Protein AF-A0A1H6CX53-F1 (afdb_monomer)

Secondary structure (DSSP, 8-state):
---------------------------------PPPP----------------PPPPPPPEEEEEEEEETTEEEEE-SSSSPEEEEEEEEEEEESSSEE-GGG--TTSEEEEEEPTTSSSEEEEEESEEEEEEEEEEE-SSEEEEE--TTT-EEEEEE-HHHHHHHHHH----STTSEEEEEEE--TTS-EEEEESSPPPSS-TT---PPPTTPPPPSEEEEEEEE-S-SSPPPPPPPPPPPPPP-------------------------------------------SS----S----EEETTB--STTS---TTPPPPSS-PPPB-TTPEEEEEETTT--EEEEEEEEE-TTGGG------SSSPPPSSEEEEE-HHHHHHTT--TTT--EEEEEE-GGGGG--PPP-----

Mean predicted aligned error: 15.63 Å

Sequence (414 aa):
MSQHDGDRRRLRGRAVLGAPLAAETGPAASTRTGPPAREEARVRPGTATEHGGAVPGPHAVCGAIVDASPHLLILDTGDAEPVRLPLAPSTSIWYGGRSGLHVLVPGREAIVRPSADGPGADRVWVDIMRVTGTILSYDGRLVEVDGGPHRGRTHVSISTGALGRVLVRHPHLEPGYLMDVICVRSPDGPRAVRPGTSQPGHRANRLTPPAAGTPPSTTVRGTATWFGDLRSPAPHPGPHPGAPGRGTSGSGWQGSSSHDAAPPGRSASGSQRQDPAPHSARPSGPDGLMAGIGGALRGAAYPAVDPEGDAGGCVDAPQGCAPLPYLSYGSELIVRNECNGRAARVPVIECGCVAARYCDRCVECGTSPRGRIVELTPACFADLGGDLDAGCFNVTLDLAATAVVRSPAVEGPP

Nearest PDB structures (foldseek):
  5ihe-assembly2_B  TM=5.109E-01  e=2.618E-02  Pyrococcus abyssi GE5
  1wyd-assembly1_B  TM=5.472E-01  e=7.706E-01  Sulfurisphaera tokodaii str. 7
  1wyd-assembly1_A  TM=3.913E-01  e=5.813E-01  Sulfurisphaera tokodaii str. 7
  7sys-assembly1_j  TM=4.100E-01  e=1.354E+00  Homo sapiens
  8oz0-assembly1_D  TM=4.461E-01  e=2.379E+00  Homo sapiens

Radius of gyration: 30.86 Å; Cα contacts (8 Å, |Δi|>4): 817; chains: 1; bounding box: 108×105×67 Å

Organism: NCBI:txid1992

pLDDT: mean 74.21, std 27.42, range [26.75, 98.56]

Foldseek 3Di:
DDDDDDDDDDDDDDDDDDDDDDDDDDDDDDDDDDDDDDDPPPDDDDDDPDPDPPDQFDFKFKAFFADDDQFWTWGDLPPDDTDIATEDPQEFEDDLHTDDRVLSDGGWIKIFQADSVDRHTNYIYTQKAKDKAFFADDPPFWTWGQQDDQPGIFIEGEDPVQVVQLCVQCVDNDGQWIAIFIFGADPVGTYGSHGLFHTPPDGLPPDDEDDPDDPADLKWWFKEFAHGTRDAPDPDPADDDDDPDDDDDDDDDDDDDDDDDDDDDDDDDDDDDDDDDDDDDDDDDCPDPDPDDSTHDWAKAFQAADPDDRQAEDPPQDAARTRHDYGGFQFWKFKAFPQPGDTDTHTHHHHSSSQSSFQTFQCPRHTIHGGHGIHIHPRNCVSNVHDNNNGMTIIMIRRPRRPPPDDPPPPDDD

Structure (mmCIF, N/CA/C/O backbone):
data_AF-A0A1H6CX53-F1
#
_entry.id   AF-A0A1H6CX53-F1
#
loop_
_atom_site.group_PDB
_atom_site.id
_atom_site.type_symbol
_atom_site.label_atom_id
_atom_site.label_alt_id
_atom_site.label_comp_id
_atom_site.label_asym_id
_atom_site.label_entity_id
_atom_site.label_seq_id
_atom_site.pdbx_PDB_ins_code
_atom_site.Cartn_x
_atom_site.Cartn_y
_atom_site.Cartn_z
_atom_site.occupancy
_atom_site.B_iso_or_equiv
_atom_site.auth_seq_id
_atom_site.auth_comp_id
_atom_site.auth_asym_id
_atom_site.auth_atom_id
_atom_site.pdbx_PDB_model_num
ATOM 1 N N . MET A 1 1 ? -32.761 -52.492 34.702 1.00 34.22 1 MET A N 1
ATOM 2 C CA . MET A 1 1 ? -32.938 -53.782 33.999 1.00 34.22 1 MET A CA 1
ATOM 3 C C . MET A 1 1 ? -31.950 -53.784 32.839 1.00 34.22 1 MET A C 1
ATOM 5 O O . MET A 1 1 ? -32.199 -53.098 31.863 1.00 34.22 1 MET A O 1
ATOM 9 N N . SER A 1 2 ? -30.682 -54.093 33.129 1.00 36.88 2 SER A N 1
ATOM 10 C CA . SER A 1 2 ? -29.977 -55.376 32.861 1.00 36.88 2 SER A CA 1
ATOM 11 C C . SER A 1 2 ? -29.156 -55.243 31.567 1.00 36.88 2 SER A C 1
ATOM 13 O O . SER A 1 2 ? -29.739 -55.113 30.503 1.00 36.88 2 SER A O 1
ATOM 15 N N . GLN A 1 3 ? -27.860 -54.911 31.628 1.00 38.41 3 GLN A N 1
ATOM 16 C CA . GLN A 1 3 ? -26.677 -55.779 31.846 1.00 38.41 3 GLN A CA 1
ATOM 17 C C . GLN A 1 3 ? -26.432 -56.845 30.760 1.00 38.41 3 GLN A C 1
ATOM 19 O O . GLN A 1 3 ? -27.141 -57.841 30.713 1.00 38.41 3 GLN A O 1
ATOM 24 N N . HIS A 1 4 ? -25.380 -56.612 29.962 1.00 43.69 4 HIS A N 1
ATOM 25 C CA . HIS A 1 4 ? -24.299 -57.520 29.512 1.00 43.69 4 HIS A CA 1
ATOM 26 C C . HIS A 1 4 ? -23.322 -56.628 28.703 1.00 43.69 4 HIS A C 1
ATOM 28 O O . HIS A 1 4 ? -23.755 -55.973 27.762 1.00 43.69 4 HIS A O 1
ATOM 34 N N . ASP A 1 5 ? -22.091 -56.297 29.123 1.00 43.16 5 ASP A N 1
ATOM 35 C CA . ASP A 1 5 ? -20.903 -57.134 29.406 1.00 43.16 5 ASP A CA 1
ATOM 36 C C . ASP A 1 5 ? -20.604 -58.070 28.223 1.00 43.16 5 ASP A C 1
ATOM 38 O O . ASP A 1 5 ? -21.454 -58.871 27.866 1.00 43.16 5 ASP A O 1
ATOM 42 N N . GLY A 1 6 ? -19.486 -58.056 27.503 1.00 34.12 6 GLY A N 1
ATOM 43 C CA . GLY A 1 6 ? -18.214 -57.344 27.534 1.00 34.12 6 GLY A CA 1
ATOM 44 C C . GLY A 1 6 ? -17.266 -58.181 26.656 1.00 34.12 6 GLY A C 1
ATOM 45 O O . GLY A 1 6 ? -17.369 -59.400 26.691 1.00 34.12 6 GLY A O 1
ATOM 46 N N . ASP A 1 7 ? -16.358 -57.596 25.865 1.00 41.88 7 ASP A N 1
ATOM 47 C CA . ASP A 1 7 ? -15.066 -58.263 25.639 1.00 41.88 7 ASP A CA 1
ATOM 48 C C . ASP A 1 7 ? -13.965 -57.296 25.184 1.00 41.88 7 ASP A C 1
ATOM 50 O O . ASP A 1 7 ? -14.093 -56.521 24.235 1.00 41.88 7 ASP A O 1
ATOM 54 N N . ARG A 1 8 ? -12.854 -57.369 25.913 1.00 38.69 8 ARG A N 1
ATOM 55 C CA . ARG A 1 8 ? -11.591 -56.671 25.703 1.00 38.69 8 ARG A CA 1
ATOM 56 C C . ARG A 1 8 ? -10.615 -57.697 25.139 1.00 38.69 8 ARG A C 1
ATOM 58 O O . ARG A 1 8 ? -10.177 -58.571 25.881 1.00 38.69 8 ARG A O 1
ATOM 65 N N . ARG A 1 9 ? -10.111 -57.510 23.916 1.00 43.31 9 ARG A N 1
ATOM 66 C CA . ARG A 1 9 ? -8.846 -58.147 23.508 1.00 43.31 9 ARG A CA 1
ATOM 67 C C . ARG A 1 9 ? -7.756 -57.134 23.207 1.00 43.31 9 ARG A C 1
ATOM 69 O O . ARG A 1 9 ? -7.780 -56.390 22.236 1.00 43.31 9 ARG A O 1
ATOM 76 N N . ARG A 1 10 ? -6.777 -57.166 24.111 1.00 37.56 10 ARG A N 1
ATOM 77 C CA . ARG A 1 10 ? -5.422 -56.640 23.992 1.00 37.56 10 ARG A CA 1
ATOM 78 C C . ARG A 1 10 ? -4.681 -57.404 22.893 1.00 37.56 10 ARG A C 1
ATOM 80 O O . ARG A 1 10 ? -4.664 -58.630 22.925 1.00 37.56 10 ARG A O 1
ATOM 87 N N . LEU A 1 11 ? -3.946 -56.690 22.048 1.00 40.53 11 LEU A N 1
ATOM 88 C CA . LEU A 1 11 ? -2.735 -57.214 21.422 1.00 40.53 11 LEU A CA 1
ATOM 89 C C . LEU A 1 11 ? -1.581 -56.278 21.782 1.00 40.53 11 LEU A C 1
ATOM 91 O O . LEU A 1 11 ? -1.544 -55.110 21.407 1.00 40.53 11 LEU A O 1
ATOM 95 N N . ARG A 1 12 ? -0.678 -56.809 22.608 1.00 36.84 12 ARG A N 1
ATOM 96 C CA . ARG A 1 12 ? 0.639 -56.255 22.914 1.00 36.84 12 ARG A CA 1
ATOM 97 C C . ARG A 1 12 ? 1.652 -56.863 21.945 1.00 36.84 12 ARG A C 1
ATOM 99 O O . ARG A 1 12 ? 1.637 -58.072 21.750 1.00 36.84 12 ARG A O 1
ATOM 106 N N . GLY A 1 13 ? 2.615 -56.041 21.533 1.00 29.84 13 GLY A N 1
ATOM 107 C CA . GLY A 1 13 ? 4.018 -56.448 21.437 1.00 29.84 13 GLY A CA 1
ATOM 108 C C . GLY A 1 13 ? 4.592 -56.583 20.029 1.00 29.84 13 GLY A C 1
ATOM 109 O O . GLY A 1 13 ? 4.391 -57.598 19.379 1.00 29.84 13 GLY A O 1
ATOM 110 N N . ARG A 1 14 ? 5.463 -55.644 19.641 1.00 34.50 14 ARG A N 1
ATOM 111 C CA . ARG A 1 14 ? 6.921 -55.866 19.691 1.00 34.50 14 ARG A CA 1
ATOM 112 C C . ARG A 1 14 ? 7.683 -54.583 19.344 1.00 34.50 14 ARG A C 1
ATOM 114 O O . ARG A 1 14 ? 7.598 -54.079 18.233 1.00 34.50 14 ARG A O 1
ATOM 121 N N . ALA A 1 15 ? 8.437 -54.093 20.323 1.00 32.72 15 ALA A N 1
ATOM 122 C CA . ALA A 1 15 ? 9.583 -53.223 20.118 1.00 32.72 15 ALA A CA 1
ATOM 123 C C . ALA A 1 15 ? 10.795 -54.096 19.756 1.00 32.72 15 ALA A C 1
ATOM 125 O O . ALA A 1 15 ? 10.947 -55.188 20.309 1.00 32.72 15 ALA A O 1
ATOM 126 N N . VAL A 1 16 ? 11.654 -53.605 18.865 1.00 38.38 16 VAL A N 1
ATOM 127 C CA . VAL A 1 16 ? 12.994 -54.151 18.627 1.00 38.38 16 VAL A CA 1
ATOM 128 C C . VAL A 1 16 ? 13.993 -53.039 18.936 1.00 38.38 16 VAL A C 1
ATOM 130 O O . VAL A 1 16 ? 14.051 -52.031 18.239 1.00 38.38 16 VAL A O 1
ATOM 133 N N . LEU A 1 17 ? 14.731 -53.234 20.027 1.00 35.91 17 LEU A N 1
ATOM 134 C CA . LEU A 1 17 ? 15.977 -52.560 20.379 1.00 35.91 17 LEU A CA 1
ATOM 135 C C . LEU A 1 17 ? 17.100 -53.591 20.213 1.00 35.91 17 LEU A C 1
ATOM 137 O O . LEU A 1 17 ? 16.944 -54.735 20.640 1.00 35.91 17 LEU A O 1
ATOM 141 N N . GLY A 1 18 ? 18.221 -53.173 19.631 1.00 29.20 18 GLY A N 1
ATOM 142 C CA . GLY A 1 18 ? 19.444 -53.964 19.491 1.00 29.20 18 GLY A CA 1
ATOM 143 C C . GLY A 1 18 ? 20.560 -53.105 18.896 1.00 29.20 18 GLY A C 1
ATOM 144 O O . GLY A 1 18 ? 20.506 -52.769 17.721 1.00 29.20 18 GLY A O 1
ATOM 145 N N . ALA A 1 19 ? 21.495 -52.698 19.754 1.00 33.91 19 ALA A N 1
ATOM 146 C CA . ALA A 1 19 ? 22.579 -51.729 19.554 1.00 33.91 19 ALA A CA 1
ATOM 147 C C . ALA A 1 19 ? 23.920 -52.419 19.132 1.00 33.91 19 ALA A C 1
ATOM 149 O O . ALA A 1 19 ? 23.847 -53.458 18.484 1.00 33.91 19 ALA A O 1
ATOM 150 N N . PRO A 1 20 ? 25.126 -51.959 19.546 1.00 54.44 20 PRO A N 1
ATOM 151 C CA . PRO A 1 20 ? 26.046 -50.999 18.898 1.00 54.44 20 PRO A CA 1
ATOM 152 C C . PRO A 1 20 ? 27.476 -51.588 18.658 1.00 54.44 20 PRO A C 1
ATOM 154 O O . PRO A 1 20 ? 27.631 -52.799 18.758 1.00 54.44 20 PRO A O 1
ATOM 157 N N . LEU A 1 21 ? 28.490 -50.711 18.445 1.00 32.12 21 LEU A N 1
ATOM 158 C CA . LEU A 1 21 ? 29.985 -50.864 18.408 1.00 32.12 21 LEU A CA 1
ATOM 159 C C . LEU A 1 21 ? 30.588 -50.607 17.008 1.00 32.12 21 LEU A C 1
ATOM 161 O O . LEU A 1 21 ? 30.010 -51.046 16.027 1.00 32.12 21 LEU A O 1
ATOM 165 N N . ALA A 1 22 ? 31.723 -49.928 16.787 1.00 32.12 22 ALA A N 1
ATOM 166 C CA . ALA A 1 22 ? 32.790 -49.303 17.592 1.00 32.12 22 ALA A CA 1
ATOM 167 C C . ALA A 1 22 ? 33.479 -48.243 16.677 1.00 32.12 22 ALA A C 1
ATOM 169 O O . ALA A 1 22 ? 33.500 -48.422 15.466 1.00 32.12 22 ALA A O 1
ATOM 170 N N . ALA A 1 23 ? 33.798 -47.026 17.126 1.00 30.92 23 ALA A N 1
ATOM 171 C CA . ALA A 1 23 ? 35.074 -46.575 17.708 1.00 30.92 23 ALA A CA 1
ATOM 172 C C . ALA A 1 23 ? 36.340 -46.864 16.867 1.00 30.92 23 ALA A C 1
ATOM 174 O O . ALA A 1 23 ? 36.878 -47.961 16.932 1.00 30.92 23 ALA A O 1
ATOM 175 N N . GLU A 1 24 ? 36.876 -45.824 16.216 1.00 33.44 24 GLU A N 1
ATOM 176 C CA . GLU A 1 24 ? 38.318 -45.660 15.989 1.00 33.44 24 GLU A CA 1
ATOM 177 C C . GLU A 1 24 ? 38.744 -44.223 16.336 1.00 33.44 24 GLU A C 1
ATOM 179 O O . GLU A 1 24 ? 38.045 -43.241 16.079 1.00 33.44 24 GLU A O 1
ATOM 184 N N . THR A 1 25 ? 39.873 -44.154 17.032 1.00 33.62 25 THR A N 1
ATOM 185 C CA . THR A 1 25 ? 40.529 -43.012 17.678 1.00 33.62 25 THR A CA 1
ATOM 186 C C . THR A 1 25 ? 41.459 -42.240 16.726 1.00 33.62 25 THR A C 1
ATOM 188 O O . THR A 1 25 ? 41.914 -42.799 15.737 1.00 33.62 25 THR A O 1
ATOM 191 N N . GLY A 1 26 ? 41.735 -40.960 17.047 1.00 27.89 26 GLY A N 1
ATOM 192 C CA . GLY A 1 26 ? 42.485 -39.974 16.231 1.00 27.89 26 GLY A CA 1
ATOM 193 C C . GLY A 1 26 ? 44.014 -40.188 16.155 1.00 27.89 26 GLY A C 1
ATOM 194 O O . GLY A 1 26 ? 44.421 -41.343 16.237 1.00 27.89 26 GLY A O 1
ATOM 195 N N . PRO A 1 27 ? 44.894 -39.151 16.038 1.00 48.59 27 PRO A N 1
ATOM 196 C CA . PRO A 1 27 ? 44.745 -37.760 16.519 1.00 48.59 27 PRO A CA 1
ATOM 197 C C . PRO A 1 27 ? 45.309 -36.641 15.590 1.00 48.59 27 PRO A C 1
ATOM 199 O O . PRO A 1 27 ? 46.022 -36.909 14.631 1.00 48.59 27 PRO A O 1
ATOM 202 N N . ALA A 1 28 ? 45.044 -35.367 15.923 1.00 32.25 28 ALA A N 1
ATOM 203 C CA . ALA A 1 28 ? 46.053 -34.324 16.217 1.00 32.25 28 ALA A CA 1
ATOM 204 C C . ALA A 1 28 ? 45.468 -32.901 16.113 1.00 32.25 28 ALA A C 1
ATOM 206 O O . ALA A 1 28 ? 44.634 -32.587 15.270 1.00 32.25 28 ALA A O 1
ATOM 207 N N . ALA A 1 29 ? 45.919 -32.057 17.036 1.00 31.77 29 ALA A N 1
ATOM 208 C CA . ALA A 1 29 ? 45.438 -30.721 17.333 1.00 31.77 29 ALA A CA 1
ATOM 209 C C . ALA A 1 29 ? 45.766 -29.680 16.251 1.00 31.77 29 ALA A C 1
ATOM 211 O O . ALA A 1 29 ? 46.854 -29.688 15.682 1.00 31.77 29 ALA A O 1
ATOM 212 N N . SER A 1 30 ? 44.882 -28.693 16.080 1.00 35.91 30 SER A N 1
ATOM 213 C CA . SER A 1 30 ? 45.312 -27.350 15.698 1.00 35.91 30 SER A CA 1
ATOM 214 C C . SER A 1 30 ? 44.403 -26.283 16.303 1.00 35.91 30 SER A C 1
ATOM 216 O O . SER A 1 30 ? 43.225 -26.486 16.588 1.00 35.91 30 SER A O 1
ATOM 218 N N . THR A 1 31 ? 45.053 -25.179 16.608 1.00 33.50 31 THR A N 1
ATOM 219 C CA . THR A 1 31 ? 44.775 -24.146 17.597 1.00 33.50 31 THR A CA 1
ATOM 220 C C . THR A 1 31 ? 43.509 -23.328 17.359 1.00 33.50 31 THR A C 1
ATOM 222 O O . THR A 1 31 ? 43.257 -22.840 16.261 1.00 33.50 31 THR A O 1
ATOM 225 N N . ARG A 1 32 ? 42.777 -23.080 18.453 1.00 34.38 32 ARG A N 1
ATOM 226 C CA . ARG A 1 32 ? 41.774 -22.015 18.564 1.00 34.38 32 ARG A CA 1
ATOM 227 C C . ARG A 1 32 ? 42.472 -20.659 18.496 1.00 34.38 32 ARG A C 1
ATOM 229 O O . ARG A 1 32 ? 43.289 -20.351 19.359 1.00 34.38 32 ARG A O 1
ATOM 236 N N . THR A 1 33 ? 42.086 -19.835 17.536 1.00 35.06 33 THR A N 1
ATOM 237 C CA . THR A 1 33 ? 42.302 -18.387 17.561 1.00 35.06 33 THR A CA 1
ATOM 238 C C . THR A 1 33 ? 40.928 -17.741 17.686 1.00 35.06 33 THR A C 1
ATOM 240 O O . THR A 1 33 ? 40.088 -17.859 16.798 1.00 35.06 33 THR A O 1
ATOM 243 N N . GLY A 1 34 ? 40.660 -17.148 18.850 1.00 32.38 34 GLY A N 1
ATOM 244 C CA . GLY A 1 34 ? 39.456 -16.352 19.073 1.00 32.38 34 GLY A CA 1
ATOM 245 C C . GLY A 1 34 ? 39.533 -15.027 18.304 1.00 32.38 34 GLY A C 1
ATOM 246 O O . GLY A 1 34 ? 40.636 -14.520 18.086 1.00 32.38 34 GLY A O 1
ATOM 247 N N . PRO A 1 35 ? 38.394 -14.453 17.885 1.00 41.31 35 PRO A N 1
ATOM 248 C CA . PRO A 1 35 ? 38.374 -13.113 17.315 1.00 41.31 35 PRO A CA 1
ATOM 249 C C . PRO A 1 35 ? 38.720 -12.073 18.400 1.00 41.31 35 PRO A C 1
ATOM 251 O O . PRO A 1 35 ? 38.284 -12.227 19.545 1.00 41.31 35 PRO A O 1
ATOM 254 N N . PRO A 1 36 ? 39.492 -11.018 18.079 1.00 36.81 36 PRO A N 1
ATOM 255 C CA . PRO A 1 36 ? 39.848 -9.998 19.054 1.00 36.81 36 PRO A CA 1
ATOM 256 C C . PRO A 1 36 ? 38.619 -9.177 19.459 1.00 36.81 36 PRO A C 1
ATOM 258 O O . PRO A 1 36 ? 37.785 -8.805 18.629 1.00 36.81 36 PRO A O 1
ATOM 261 N N . ALA A 1 37 ? 38.540 -8.898 20.761 1.00 32.56 37 ALA A N 1
ATOM 262 C CA . ALA A 1 37 ? 37.587 -7.988 21.370 1.00 32.56 37 ALA A CA 1
ATOM 263 C C . ALA A 1 37 ? 37.644 -6.624 20.667 1.00 32.56 37 ALA A C 1
ATOM 265 O O . ALA A 1 37 ? 38.701 -5.998 20.591 1.00 32.56 37 ALA A O 1
ATOM 266 N N . ARG A 1 38 ? 36.503 -6.173 20.136 1.00 35.66 38 ARG A N 1
ATOM 267 C CA . ARG A 1 38 ? 36.347 -4.794 19.677 1.00 35.66 38 ARG A CA 1
ATOM 268 C C . ARG A 1 38 ? 36.267 -3.897 20.902 1.00 35.66 38 ARG A C 1
ATOM 270 O O . ARG A 1 38 ? 35.339 -3.996 21.696 1.00 35.66 38 ARG A O 1
ATOM 277 N N . GLU A 1 39 ? 37.281 -3.060 21.015 1.00 30.20 39 GLU A N 1
ATOM 278 C CA . GLU A 1 39 ? 37.419 -1.962 21.953 1.00 30.20 39 GLU A CA 1
ATOM 279 C C . GLU A 1 39 ? 36.187 -1.045 21.889 1.00 30.20 39 GLU A C 1
ATOM 281 O O . GLU A 1 39 ? 35.862 -0.466 20.849 1.00 30.20 39 GLU A O 1
ATOM 286 N N . GLU A 1 40 ? 35.465 -0.970 23.008 1.00 30.44 40 GLU A N 1
ATOM 287 C CA . GLU A 1 40 ? 34.345 -0.062 23.229 1.00 30.44 40 GLU A CA 1
ATOM 288 C C . GLU A 1 40 ? 34.859 1.383 23.243 1.00 30.44 40 GLU A C 1
ATOM 290 O O . GLU A 1 40 ? 35.242 1.939 24.275 1.00 30.44 40 GLU A O 1
ATOM 295 N N . ALA A 1 41 ? 34.851 2.018 22.072 1.00 32.62 41 ALA A N 1
ATOM 296 C CA . ALA A 1 41 ? 35.002 3.457 21.962 1.00 32.62 41 ALA A CA 1
ATOM 297 C C . ALA A 1 41 ? 33.778 4.136 22.596 1.00 32.62 41 ALA A C 1
ATOM 299 O O . ALA A 1 41 ? 32.686 4.203 22.031 1.00 32.62 41 ALA A O 1
ATOM 300 N N . ARG A 1 42 ? 33.987 4.632 23.814 1.00 30.66 42 ARG A N 1
ATOM 301 C CA . ARG A 1 42 ? 33.073 5.450 24.609 1.00 30.66 42 ARG A CA 1
ATOM 302 C C . ARG A 1 42 ? 32.729 6.745 23.858 1.00 30.66 42 ARG A C 1
ATOM 304 O O . ARG A 1 42 ? 33.414 7.756 24.002 1.00 30.66 42 ARG A O 1
A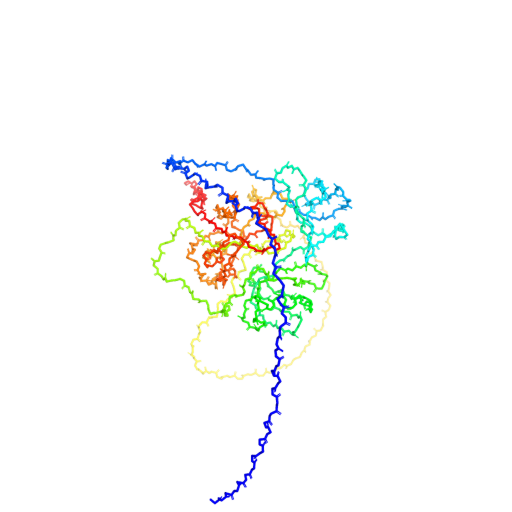TOM 311 N N . VAL A 1 43 ? 31.662 6.725 23.060 1.00 32.03 43 VAL A N 1
ATOM 312 C CA . VAL A 1 43 ? 31.093 7.928 22.435 1.00 32.03 43 VAL A CA 1
ATOM 313 C C . VAL A 1 43 ? 30.445 8.779 23.528 1.00 32.03 43 VAL A C 1
ATOM 315 O O . VAL A 1 43 ? 29.497 8.363 24.193 1.00 32.03 43 VAL A O 1
ATOM 318 N N . ARG A 1 44 ? 30.995 9.976 23.748 1.00 32.34 44 ARG A N 1
ATOM 319 C CA . ARG A 1 44 ? 30.380 11.015 24.584 1.00 32.34 44 ARG A CA 1
ATOM 320 C C . ARG A 1 44 ? 29.110 11.530 23.888 1.00 32.34 44 ARG A C 1
ATOM 322 O O . ARG A 1 44 ? 29.163 11.745 22.678 1.00 32.34 44 ARG A O 1
ATOM 329 N N . PRO A 1 45 ? 28.000 11.782 24.605 1.00 30.89 45 PRO A N 1
ATOM 330 C CA . PRO A 1 45 ? 26.819 12.387 24.006 1.00 30.89 45 PRO A CA 1
ATOM 331 C C . PRO A 1 45 ? 27.107 13.867 23.724 1.00 30.89 45 PRO A C 1
ATOM 333 O O . PRO A 1 45 ? 27.154 14.690 24.636 1.00 30.89 45 PRO A O 1
ATOM 336 N N . GLY A 1 46 ? 27.351 14.187 22.455 1.00 26.75 46 GLY A N 1
ATOM 337 C CA . GLY A 1 46 ? 27.293 15.551 21.949 1.00 26.75 46 GLY A CA 1
ATOM 338 C C . GLY A 1 46 ? 25.836 15.933 21.712 1.00 26.75 46 GLY A C 1
ATOM 339 O O . GLY A 1 46 ? 25.105 15.227 21.023 1.00 26.75 46 GLY A O 1
ATOM 340 N N . THR A 1 47 ? 25.413 17.036 22.314 1.00 34.78 47 THR A N 1
ATOM 341 C CA . THR A 1 47 ? 24.151 17.723 22.046 1.00 34.78 47 THR A CA 1
ATOM 342 C C . THR A 1 47 ? 24.109 18.164 20.582 1.00 34.78 47 THR A C 1
ATOM 344 O O . THR A 1 47 ? 24.793 19.118 20.218 1.00 34.78 47 THR A O 1
ATOM 347 N N . ALA A 1 48 ? 23.323 17.480 19.751 1.00 29.02 48 ALA A N 1
ATOM 348 C CA . ALA A 1 48 ? 23.060 17.880 18.372 1.00 29.02 48 ALA A CA 1
ATOM 349 C C . ALA A 1 48 ? 21.570 18.189 18.213 1.00 29.02 48 ALA A C 1
ATOM 351 O O . ALA A 1 48 ? 20.749 17.318 17.926 1.00 29.02 48 ALA A O 1
ATOM 352 N N . THR A 1 49 ? 21.231 19.457 18.424 1.00 36.22 49 THR A N 1
ATOM 353 C CA . THR A 1 49 ? 20.027 20.065 17.866 1.00 36.22 49 THR A CA 1
ATOM 354 C C . THR A 1 49 ? 20.365 20.435 16.425 1.00 36.22 49 THR A C 1
ATOM 356 O O . THR A 1 49 ? 20.711 21.573 16.138 1.00 36.22 49 THR A O 1
ATOM 359 N N . GLU A 1 50 ? 20.342 19.461 15.519 1.00 28.69 50 GLU A N 1
ATOM 360 C CA . GLU A 1 50 ? 20.486 19.719 14.086 1.00 28.69 50 GLU A CA 1
ATOM 361 C C . GLU A 1 50 ? 19.288 19.116 13.356 1.00 28.69 50 GLU A C 1
ATOM 363 O O . GLU A 1 50 ? 19.151 17.901 13.204 1.00 28.69 50 GLU A O 1
ATOM 368 N N . HIS A 1 51 ? 18.390 19.999 12.917 1.00 35.62 51 HIS A N 1
ATOM 369 C CA . HIS A 1 51 ? 17.398 19.715 11.890 1.00 35.62 51 HIS A CA 1
ATOM 370 C C . HIS A 1 51 ? 18.132 19.436 10.571 1.00 35.62 51 HIS A C 1
ATOM 372 O O . HIS A 1 51 ? 18.273 20.309 9.718 1.00 35.62 51 HIS A O 1
ATOM 378 N N . GLY A 1 52 ? 18.652 18.217 10.432 1.00 28.08 52 GLY A N 1
ATOM 379 C CA . GLY A 1 52 ? 19.261 17.735 9.202 1.00 28.08 52 GLY A CA 1
ATOM 380 C C . GLY A 1 52 ? 18.213 17.677 8.097 1.00 28.08 52 GLY A C 1
ATOM 381 O O . GLY A 1 52 ? 17.349 16.799 8.098 1.00 28.08 52 GLY A O 1
ATOM 382 N N . GLY A 1 53 ? 18.286 18.619 7.158 1.00 33.38 53 GLY A N 1
ATOM 383 C CA . GLY A 1 53 ? 17.566 18.541 5.895 1.00 33.38 53 GLY A CA 1
ATOM 384 C C . GLY A 1 53 ? 18.022 17.292 5.148 1.00 33.38 53 GLY A C 1
ATOM 385 O O . GLY A 1 53 ? 19.128 17.252 4.613 1.00 33.38 53 GLY A O 1
ATOM 386 N N . ALA A 1 54 ? 17.195 16.249 5.159 1.00 39.28 54 ALA A N 1
ATOM 387 C CA . ALA A 1 54 ? 17.433 15.059 4.363 1.00 39.28 54 ALA A CA 1
ATOM 388 C C . ALA A 1 54 ? 17.444 15.465 2.885 1.00 39.28 54 ALA A C 1
ATOM 390 O O . ALA A 1 54 ? 16.441 15.957 2.370 1.00 39.28 54 ALA A O 1
ATOM 391 N N . VAL A 1 55 ? 18.577 15.271 2.207 1.00 40.16 55 VAL A N 1
ATOM 392 C CA . VAL A 1 55 ? 18.629 15.346 0.744 1.00 40.16 55 VAL A CA 1
ATOM 393 C C . VAL A 1 55 ? 17.671 14.269 0.222 1.00 40.16 55 VAL A C 1
ATOM 395 O O . VAL A 1 55 ? 17.864 13.097 0.568 1.00 40.16 55 VAL A O 1
ATOM 398 N N . PRO A 1 56 ? 16.621 14.616 -0.546 1.00 52.66 56 PRO A N 1
ATOM 399 C CA . PRO A 1 56 ? 15.716 13.613 -1.081 1.00 52.66 56 PRO A CA 1
ATOM 400 C C . PRO A 1 56 ? 16.516 12.659 -1.967 1.00 52.66 56 PRO A C 1
ATOM 402 O O . PRO A 1 56 ? 17.198 13.085 -2.898 1.00 52.66 56 PRO A O 1
ATOM 405 N N . GLY A 1 57 ? 16.464 11.362 -1.660 1.00 58.94 57 GLY A N 1
ATOM 406 C CA . GLY A 1 57 ? 16.936 10.345 -2.595 1.00 58.94 57 GLY A CA 1
ATOM 407 C C . GLY A 1 57 ? 16.117 10.392 -3.893 1.00 58.94 57 GLY A C 1
ATOM 408 O O . GLY A 1 57 ? 15.044 10.999 -3.915 1.00 58.94 57 GLY A O 1
ATOM 409 N N . PRO A 1 58 ? 16.583 9.745 -4.973 1.00 74.00 58 PRO A N 1
ATOM 410 C CA . PRO A 1 58 ? 15.850 9.743 -6.230 1.00 74.00 58 PRO A CA 1
ATOM 411 C C . PRO A 1 58 ? 14.447 9.154 -6.033 1.00 74.00 58 PRO A C 1
ATOM 413 O O . PRO A 1 58 ? 14.275 8.102 -5.409 1.00 74.00 58 PRO A O 1
ATOM 416 N N . HIS A 1 59 ? 13.451 9.869 -6.551 1.00 87.50 59 HIS A N 1
ATOM 417 C CA . HIS A 1 59 ? 12.043 9.508 -6.438 1.00 87.50 59 HIS A CA 1
ATOM 418 C C . HIS A 1 59 ? 11.711 8.279 -7.290 1.00 87.50 59 HIS A C 1
ATOM 420 O O . HIS A 1 59 ? 12.215 8.113 -8.401 1.00 87.50 59 HIS A O 1
ATOM 426 N N . ALA A 1 60 ? 10.822 7.430 -6.782 1.00 93.00 60 ALA A N 1
ATOM 427 C CA . ALA A 1 60 ? 10.249 6.322 -7.521 1.00 93.00 60 ALA A CA 1
ATOM 428 C C . ALA A 1 60 ? 9.445 6.831 -8.723 1.00 93.00 60 ALA A C 1
ATOM 430 O O . ALA A 1 60 ? 8.696 7.802 -8.614 1.00 93.00 60 ALA A O 1
ATOM 431 N N . VAL A 1 61 ? 9.570 6.150 -9.855 1.00 92.75 61 VAL A N 1
ATOM 432 C CA . VAL A 1 61 ? 8.889 6.484 -11.110 1.00 92.75 61 VAL A CA 1
ATOM 433 C C . VAL A 1 61 ? 7.775 5.473 -11.332 1.00 92.75 61 VAL A C 1
ATOM 435 O O . VAL A 1 61 ? 8.031 4.275 -11.273 1.00 92.75 61 VAL A O 1
ATOM 438 N N . CYS A 1 62 ? 6.551 5.939 -11.568 1.00 92.56 62 CYS A N 1
ATOM 439 C CA . CYS A 1 62 ? 5.392 5.089 -11.854 1.00 92.56 62 CYS A CA 1
ATOM 440 C C . CYS A 1 62 ? 4.851 5.421 -13.239 1.00 92.56 62 CYS A C 1
ATOM 442 O O . CYS A 1 62 ? 4.782 6.601 -13.581 1.00 92.56 62 CYS A O 1
ATOM 444 N N . GLY A 1 63 ? 4.443 4.409 -13.995 1.00 93.06 63 GLY A N 1
ATOM 445 C CA . GLY A 1 63 ? 3.812 4.613 -15.290 1.00 93.06 63 GLY A CA 1
ATOM 446 C C . GLY A 1 63 ? 3.621 3.329 -16.084 1.00 93.06 63 GLY A C 1
ATOM 447 O O . GLY A 1 63 ? 4.037 2.241 -15.662 1.00 93.06 63 GLY A O 1
ATOM 448 N N . ALA A 1 64 ? 3.041 3.483 -17.269 1.00 95.38 64 ALA A N 1
ATOM 449 C CA . ALA A 1 64 ? 2.852 2.396 -18.210 1.00 95.38 64 ALA A CA 1
ATOM 450 C C . ALA A 1 64 ? 4.175 2.070 -18.911 1.00 95.38 64 ALA A C 1
ATOM 452 O O . ALA A 1 64 ? 4.903 2.954 -19.356 1.00 95.38 64 ALA A O 1
ATOM 453 N N . ILE A 1 65 ? 4.494 0.788 -19.048 1.00 97.19 65 ILE A N 1
ATOM 454 C CA . ILE A 1 65 ? 5.652 0.335 -19.813 1.00 97.19 65 ILE A CA 1
ATOM 455 C C . ILE A 1 65 ? 5.403 0.662 -21.286 1.00 97.19 65 ILE A C 1
ATOM 457 O O . ILE A 1 65 ? 4.418 0.212 -21.867 1.00 97.19 65 ILE A O 1
ATOM 461 N N . VAL A 1 66 ? 6.306 1.419 -21.900 1.00 97.62 66 VAL A N 1
ATOM 462 C CA . VAL A 1 66 ? 6.285 1.711 -23.341 1.00 97.62 66 VAL A CA 1
ATOM 463 C C . VAL A 1 66 ? 7.150 0.707 -24.087 1.00 97.62 66 VAL A C 1
ATOM 465 O O . VAL A 1 66 ? 6.742 0.171 -25.112 1.00 97.62 66 VAL A O 1
ATOM 468 N N . ASP A 1 67 ? 8.340 0.441 -23.552 1.00 97.50 67 ASP A N 1
ATOM 469 C CA . ASP A 1 67 ? 9.312 -0.483 -24.125 1.00 97.50 67 ASP A CA 1
ATOM 470 C C . ASP A 1 67 ? 10.243 -1.026 -23.033 1.00 97.50 67 ASP A C 1
ATOM 472 O O . ASP A 1 67 ? 10.473 -0.377 -22.006 1.00 97.50 67 ASP A O 1
ATOM 476 N N . ALA A 1 68 ? 10.787 -2.220 -23.255 1.00 97.75 68 ALA A N 1
ATOM 477 C CA . ALA A 1 68 ? 11.741 -2.848 -22.358 1.00 97.75 68 ALA A CA 1
ATOM 478 C C . ALA A 1 68 ? 12.750 -3.709 -23.126 1.00 97.75 68 ALA A C 1
ATOM 480 O O . ALA A 1 68 ? 12.406 -4.611 -23.887 1.00 97.75 68 ALA A O 1
ATO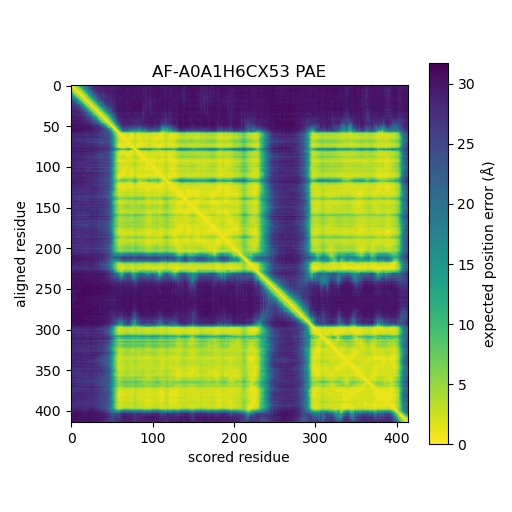M 481 N N . SER A 1 69 ? 14.026 -3.478 -22.840 1.00 95.75 69 SER A N 1
ATOM 482 C CA . SER A 1 69 ? 15.161 -4.271 -23.307 1.00 95.75 69 SER A CA 1
ATOM 483 C C . SER A 1 69 ? 16.006 -4.716 -22.107 1.00 95.75 69 SER A C 1
ATOM 485 O O . SER A 1 69 ? 15.795 -4.226 -20.998 1.00 95.75 69 SER A O 1
ATOM 487 N N . PRO A 1 70 ? 17.008 -5.595 -22.281 1.00 95.31 70 PRO A N 1
ATOM 488 C CA . PRO A 1 70 ? 17.866 -6.017 -21.173 1.00 95.31 70 PRO A CA 1
ATOM 489 C C . PRO A 1 70 ? 18.605 -4.901 -20.424 1.00 95.31 70 PRO A C 1
ATOM 491 O O . PRO A 1 70 ? 19.060 -5.134 -19.307 1.00 95.31 70 PRO A O 1
ATOM 494 N N . HIS A 1 71 ? 18.732 -3.711 -21.018 1.00 96.12 71 HIS A N 1
ATOM 495 C CA . HIS A 1 71 ? 19.504 -2.597 -20.459 1.00 96.12 71 HIS A CA 1
ATOM 496 C C . HIS A 1 71 ? 18.690 -1.318 -20.261 1.00 96.12 71 HIS A C 1
ATOM 498 O O . HIS A 1 71 ? 19.211 -0.349 -19.714 1.00 96.12 71 HIS A O 1
ATOM 504 N N . LEU A 1 72 ? 17.431 -1.290 -20.697 1.00 97.19 72 LEU A N 1
ATOM 505 C CA . LEU A 1 72 ? 16.620 -0.080 -20.696 1.00 97.19 72 LEU A CA 1
ATOM 506 C C . LEU A 1 72 ? 15.151 -0.418 -20.479 1.00 97.19 72 LEU A C 1
ATOM 508 O O . LEU A 1 72 ? 14.608 -1.269 -21.178 1.00 97.19 72 LEU A O 1
ATOM 512 N N . LEU A 1 73 ? 14.515 0.298 -19.560 1.00 97.94 73 LEU A N 1
ATOM 513 C CA . LEU A 1 73 ? 13.070 0.338 -19.377 1.00 97.94 73 LEU A CA 1
ATOM 514 C C . LEU A 1 73 ? 12.572 1.748 -19.696 1.00 97.94 73 LEU A C 1
ATOM 516 O O . LEU A 1 73 ? 13.159 2.726 -19.231 1.00 97.94 73 LEU A O 1
ATOM 520 N N . ILE A 1 74 ? 11.502 1.849 -20.478 1.00 97.25 74 ILE A N 1
ATOM 521 C CA . ILE A 1 74 ? 10.862 3.118 -20.823 1.00 97.25 74 ILE A CA 1
ATOM 522 C C . ILE A 1 74 ? 9.457 3.131 -20.229 1.00 97.25 74 ILE A C 1
ATOM 524 O O . ILE A 1 74 ? 8.664 2.233 -20.519 1.00 97.25 74 ILE A O 1
ATOM 528 N N . LEU A 1 75 ? 9.160 4.140 -19.410 1.00 95.38 75 LEU A N 1
ATOM 529 C CA . LEU A 1 75 ? 7.851 4.337 -18.789 1.00 95.38 75 LEU A CA 1
ATOM 530 C C . LEU A 1 75 ? 7.202 5.627 -19.284 1.00 95.38 75 LEU A C 1
ATOM 532 O O . LEU A 1 75 ? 7.827 6.683 -19.248 1.00 95.38 75 LEU A O 1
ATOM 536 N N . ASP A 1 76 ? 5.942 5.545 -19.684 1.00 93.50 76 ASP A N 1
ATOM 537 C CA . ASP A 1 76 ? 5.074 6.699 -19.881 1.00 93.50 76 ASP A CA 1
ATOM 538 C C . ASP A 1 76 ? 4.394 7.038 -18.553 1.00 93.50 76 ASP A C 1
ATOM 540 O O . ASP A 1 76 ? 3.674 6.214 -17.986 1.00 93.50 76 ASP A O 1
ATOM 544 N N . THR A 1 77 ? 4.655 8.238 -18.035 1.00 89.19 77 THR A N 1
ATOM 545 C CA . THR A 1 77 ? 4.079 8.703 -16.767 1.00 89.19 77 THR A CA 1
ATOM 546 C C . THR A 1 77 ? 2.768 9.473 -16.959 1.00 89.19 77 THR A C 1
ATOM 548 O O . THR A 1 77 ? 2.101 9.758 -15.970 1.00 89.19 77 THR A O 1
ATOM 551 N N . GLY A 1 78 ? 2.370 9.773 -18.203 1.00 82.31 78 GLY A N 1
ATOM 552 C CA . GLY A 1 78 ? 1.095 10.406 -18.566 1.00 82.31 78 GLY A CA 1
ATOM 553 C C . GLY A 1 78 ? 1.177 11.888 -18.949 1.00 82.31 78 GLY A C 1
ATOM 554 O O . GLY A 1 78 ? 0.417 12.319 -19.811 1.00 82.31 78 GLY A O 1
ATOM 555 N N . ASP A 1 79 ? 2.118 12.653 -18.383 1.00 66.50 79 ASP A N 1
ATOM 556 C CA . ASP A 1 79 ? 2.161 14.124 -18.540 1.00 66.50 79 ASP A CA 1
ATOM 557 C C . ASP A 1 79 ? 3.501 14.665 -19.073 1.00 66.50 79 ASP A C 1
ATOM 559 O O . ASP A 1 79 ? 3.695 15.878 -19.185 1.00 66.50 79 ASP A O 1
ATOM 563 N N . ALA A 1 80 ? 4.454 13.784 -19.376 1.00 73.62 80 ALA A N 1
ATOM 564 C CA . ALA A 1 80 ? 5.806 14.156 -19.775 1.00 73.62 80 ALA A CA 1
ATOM 565 C C . ALA A 1 80 ? 6.368 13.208 -20.839 1.00 73.62 80 ALA A C 1
ATOM 567 O O . ALA A 1 80 ? 5.801 12.157 -21.132 1.00 73.62 80 ALA A O 1
ATOM 568 N N . GLU A 1 81 ? 7.524 13.578 -21.391 1.00 86.81 81 GLU A N 1
ATOM 569 C CA . GLU A 1 81 ? 8.326 12.666 -22.203 1.00 86.81 81 GLU A CA 1
ATOM 570 C C . GLU A 1 81 ? 8.587 11.354 -21.440 1.00 86.81 81 GLU A C 1
ATOM 572 O O . GLU A 1 81 ? 8.955 11.407 -20.259 1.00 86.81 81 GLU A O 1
ATOM 577 N N . PRO A 1 82 ? 8.460 10.185 -22.098 1.00 92.31 82 PRO A N 1
ATOM 578 C CA . PRO A 1 82 ? 8.682 8.903 -21.450 1.00 92.31 82 PRO A CA 1
ATOM 579 C C . PRO A 1 82 ? 10.040 8.829 -20.744 1.00 92.31 82 PRO A C 1
ATOM 581 O O . PRO A 1 82 ? 11.101 9.127 -21.312 1.00 92.31 82 PRO A O 1
ATOM 584 N N . VAL A 1 83 ? 10.007 8.386 -19.491 1.00 92.62 83 VAL A N 1
ATOM 585 C CA . VAL A 1 83 ? 11.176 8.279 -18.626 1.00 92.62 83 VAL A CA 1
ATOM 586 C C . VAL A 1 83 ? 11.965 7.030 -18.996 1.00 92.62 83 VAL A C 1
ATOM 588 O O . VAL A 1 83 ? 11.428 5.928 -19.076 1.00 92.62 83 VAL A O 1
ATOM 591 N N . ARG A 1 84 ? 13.272 7.205 -19.200 1.00 94.88 84 ARG A N 1
ATOM 592 C CA . ARG A 1 84 ? 14.212 6.149 -19.587 1.00 94.88 84 ARG A CA 1
ATOM 593 C C . ARG A 1 84 ? 15.070 5.751 -18.394 1.00 94.88 84 ARG A C 1
ATOM 595 O O . ARG A 1 84 ? 15.815 6.571 -17.866 1.00 94.88 84 ARG A O 1
ATOM 602 N N . LEU A 1 85 ? 14.974 4.491 -17.989 1.00 95.25 85 LEU A N 1
ATOM 603 C CA . LEU A 1 85 ? 15.606 3.954 -16.787 1.00 95.25 85 LEU A CA 1
ATOM 604 C C . LEU A 1 85 ? 16.571 2.827 -17.178 1.00 95.25 85 LEU A C 1
ATOM 606 O O . LEU A 1 85 ? 16.119 1.791 -17.675 1.00 95.25 85 LEU A O 1
ATOM 610 N N . PRO A 1 86 ? 17.891 2.994 -16.977 1.00 96.88 86 PRO A N 1
ATOM 611 C CA . PRO A 1 86 ? 18.851 1.922 -17.202 1.00 96.88 86 PRO A CA 1
ATOM 612 C C . PRO A 1 86 ? 18.554 0.710 -16.315 1.00 96.88 86 PRO A C 1
ATOM 614 O O . PRO A 1 86 ? 18.351 0.851 -15.107 1.00 96.88 86 PRO A O 1
ATOM 617 N N . LEU A 1 87 ? 18.575 -0.485 -16.901 1.00 97.00 87 LEU A N 1
ATOM 618 C CA . LEU A 1 87 ? 18.505 -1.747 -16.169 1.00 97.00 87 LEU A CA 1
ATOM 619 C C . LEU A 1 87 ? 19.916 -2.302 -15.989 1.00 97.00 87 LEU A C 1
ATOM 621 O O . LEU A 1 87 ? 20.657 -2.502 -16.954 1.00 97.00 87 LEU A O 1
ATOM 625 N N . ALA A 1 88 ? 20.283 -2.559 -14.740 1.00 93.62 88 ALA A N 1
ATOM 626 C CA . ALA A 1 88 ? 21.518 -3.240 -14.391 1.00 93.62 88 ALA A CA 1
ATOM 627 C C . ALA A 1 88 ? 21.254 -4.746 -14.212 1.00 93.62 88 ALA A C 1
ATOM 629 O O . ALA A 1 88 ? 20.133 -5.146 -13.894 1.00 93.62 88 ALA A O 1
ATOM 630 N N . PRO A 1 89 ? 22.280 -5.610 -14.307 1.00 91.62 89 PRO A N 1
ATOM 631 C CA . PRO A 1 89 ? 22.137 -7.027 -13.957 1.00 91.62 89 PRO A CA 1
ATOM 632 C C . PRO A 1 89 ? 21.664 -7.267 -12.512 1.00 91.62 89 PRO A C 1
ATOM 634 O O . PRO A 1 89 ? 21.112 -8.322 -12.207 1.00 91.62 89 PRO A O 1
ATOM 637 N N . SER A 1 90 ? 21.888 -6.296 -11.620 1.00 92.81 90 SER A N 1
ATOM 638 C CA . SER A 1 90 ? 21.415 -6.309 -10.234 1.00 92.81 90 SER A CA 1
ATOM 639 C C . SER A 1 90 ? 19.964 -5.851 -10.069 1.00 92.81 90 SER A C 1
ATOM 641 O O . SER A 1 90 ? 19.406 -6.064 -8.991 1.00 92.81 90 SER A O 1
ATOM 643 N N . THR A 1 91 ? 19.340 -5.254 -11.095 1.00 96.56 91 THR A N 1
ATOM 644 C CA . THR A 1 91 ? 17.954 -4.784 -11.015 1.00 96.56 91 THR A CA 1
ATOM 645 C C . THR A 1 91 ? 17.027 -5.953 -10.710 1.00 96.56 91 THR A C 1
ATOM 647 O O . THR A 1 91 ? 16.953 -6.939 -11.446 1.00 96.56 91 THR A O 1
ATOM 650 N N . SER A 1 92 ? 16.282 -5.840 -9.617 1.00 97.56 92 SER A N 1
ATOM 651 C CA . SER A 1 92 ? 15.331 -6.867 -9.217 1.00 97.56 92 SER A CA 1
ATOM 652 C C . SER A 1 92 ? 13.941 -6.542 -9.739 1.00 97.56 92 SER A C 1
ATOM 654 O O . SER A 1 92 ? 13.376 -5.500 -9.414 1.00 97.56 92 SER A O 1
ATOM 656 N N . ILE A 1 93 ? 13.360 -7.483 -10.480 1.00 98.56 93 ILE A N 1
ATOM 657 C CA . ILE A 1 93 ? 12.023 -7.359 -11.062 1.00 98.56 93 ILE A CA 1
ATOM 658 C C . ILE A 1 93 ? 11.051 -8.250 -10.290 1.00 98.56 93 ILE A C 1
ATOM 660 O O . ILE A 1 93 ? 11.330 -9.425 -10.030 1.00 98.56 93 ILE A O 1
ATOM 664 N N . TRP A 1 94 ? 9.897 -7.694 -9.941 1.00 98.44 94 TRP A N 1
ATOM 665 C CA . TRP A 1 94 ? 8.822 -8.378 -9.243 1.00 98.44 94 TRP A CA 1
ATOM 666 C C . TRP A 1 94 ? 7.551 -8.419 -10.092 1.00 98.44 94 TRP A C 1
ATOM 668 O O . TRP A 1 94 ? 7.087 -7.396 -10.595 1.00 98.44 94 TRP A O 1
ATOM 678 N N . TYR A 1 95 ? 6.961 -9.609 -10.193 1.00 97.62 95 TYR A N 1
ATOM 679 C CA . TYR A 1 95 ? 5.599 -9.834 -10.676 1.00 97.62 95 TYR A CA 1
ATOM 680 C C . TYR A 1 95 ? 5.022 -11.057 -9.953 1.00 97.62 95 TYR A C 1
ATOM 682 O O . TYR A 1 95 ? 5.226 -12.202 -10.348 1.00 97.62 95 TYR A O 1
ATOM 690 N N . GLY A 1 96 ? 4.365 -10.826 -8.813 1.00 95.62 96 GLY A N 1
ATOM 691 C CA . GLY A 1 96 ? 3.852 -11.902 -7.955 1.00 95.62 96 GLY A CA 1
ATOM 692 C C . GLY A 1 96 ? 4.931 -12.722 -7.236 1.00 95.62 96 GLY A C 1
ATOM 693 O O . GLY A 1 96 ? 4.643 -13.784 -6.684 1.00 95.62 96 GLY A O 1
ATOM 694 N N . GLY A 1 97 ? 6.167 -12.229 -7.253 1.00 95.44 97 GLY A N 1
ATOM 695 C CA . GLY A 1 97 ? 7.388 -12.897 -6.821 1.00 95.44 97 GLY A CA 1
ATOM 696 C C . GLY A 1 97 ? 8.570 -12.445 -7.683 1.00 95.44 97 GLY A C 1
ATOM 697 O O . GLY A 1 97 ? 8.399 -11.673 -8.632 1.00 95.44 97 GLY A O 1
ATOM 698 N N . ARG A 1 98 ? 9.776 -12.936 -7.369 1.00 96.69 98 ARG A N 1
ATOM 699 C CA . ARG A 1 98 ? 10.978 -12.651 -8.168 1.00 96.69 98 ARG A CA 1
ATOM 700 C C . ARG A 1 98 ? 10.764 -13.107 -9.613 1.00 96.69 98 ARG A C 1
ATOM 702 O O . ARG A 1 98 ? 10.415 -14.259 -9.849 1.00 96.69 98 ARG A O 1
ATOM 709 N N . SER A 1 99 ? 10.979 -12.194 -10.550 1.00 97.62 99 SER A N 1
ATOM 710 C CA . SER A 1 99 ? 10.717 -12.364 -11.981 1.00 97.62 99 SER A CA 1
ATOM 711 C C . SER A 1 99 ? 11.890 -11.839 -12.817 1.00 97.62 99 SER A C 1
ATOM 713 O O . SER A 1 99 ? 12.891 -11.370 -12.274 1.00 97.62 99 SER A O 1
ATOM 715 N N . GLY A 1 100 ? 11.788 -11.957 -14.143 1.00 96.12 100 GLY A N 1
ATOM 716 C CA . GLY A 1 100 ? 12.793 -11.466 -15.091 1.00 96.12 100 GLY A CA 1
ATOM 717 C C . GLY A 1 100 ? 12.179 -10.574 -16.167 1.00 96.12 100 GLY A C 1
ATOM 718 O O . GLY A 1 100 ? 10.982 -10.321 -16.151 1.00 96.12 100 GLY A O 1
ATOM 719 N N . LEU A 1 101 ? 12.989 -10.145 -17.137 1.00 96.75 101 LEU A N 1
ATOM 720 C CA . LEU A 1 101 ? 12.608 -9.168 -18.172 1.00 96.75 101 LEU A CA 1
ATOM 721 C C . LEU A 1 101 ? 11.321 -9.505 -18.944 1.00 96.75 101 LEU A C 1
ATOM 723 O O . LEU A 1 101 ? 10.621 -8.600 -19.370 1.00 96.75 101 LEU A O 1
ATOM 727 N N . HIS A 1 102 ? 10.969 -10.787 -19.076 1.00 96.94 102 HIS A N 1
ATOM 728 C CA . HIS A 1 102 ? 9.769 -11.237 -19.793 1.00 96.94 102 HIS A CA 1
ATOM 729 C C . HIS A 1 102 ? 8.443 -10.686 -19.236 1.00 96.94 102 HIS A C 1
ATOM 731 O O . HIS A 1 102 ? 7.429 -10.765 -19.923 1.00 96.94 102 HIS A O 1
ATOM 737 N N . VAL A 1 103 ? 8.416 -10.164 -18.001 1.00 97.75 103 VAL A N 1
ATOM 738 C CA . VAL A 1 103 ? 7.205 -9.545 -17.429 1.00 97.75 103 VAL A CA 1
ATOM 739 C C . VAL A 1 103 ? 7.078 -8.055 -17.746 1.00 97.75 103 VAL A C 1
ATOM 741 O O . VAL A 1 103 ? 5.998 -7.500 -17.535 1.00 97.75 103 VAL A O 1
ATOM 744 N N . LEU A 1 104 ? 8.150 -7.424 -18.243 1.00 97.81 104 LEU A N 1
ATOM 745 C CA . LEU A 1 104 ? 8.196 -6.016 -18.637 1.00 97.81 104 LEU A CA 1
ATOM 746 C C . LEU A 1 104 ? 7.574 -5.850 -20.028 1.00 97.81 104 LEU A C 1
ATOM 748 O O . LEU A 1 104 ? 8.260 -5.631 -21.020 1.00 97.81 104 LEU A O 1
ATOM 752 N N . VAL A 1 105 ? 6.262 -6.043 -20.105 1.00 96.94 105 VAL A N 1
ATOM 753 C CA . VAL A 1 105 ? 5.513 -6.006 -21.364 1.00 96.94 105 VAL A CA 1
ATOM 754 C C . VAL A 1 105 ? 4.905 -4.615 -21.552 1.00 96.94 105 VAL A C 1
ATOM 756 O O . VAL A 1 105 ? 4.315 -4.106 -20.594 1.00 96.94 105 VAL A O 1
ATOM 759 N N . PRO A 1 106 ? 4.994 -4.016 -22.754 1.00 97.50 106 PRO A N 1
ATOM 760 C CA . PRO A 1 106 ? 4.328 -2.756 -23.049 1.00 97.50 106 PRO A CA 1
ATOM 761 C C . PRO A 1 106 ? 2.836 -2.750 -22.683 1.00 97.50 106 PRO A C 1
ATOM 763 O O . PRO A 1 106 ? 2.138 -3.753 -22.840 1.00 97.50 106 PRO A O 1
ATOM 766 N N . GLY A 1 107 ? 2.354 -1.617 -22.176 1.00 94.50 107 GLY A N 1
ATOM 767 C CA . GLY A 1 107 ? 0.982 -1.404 -21.709 1.00 9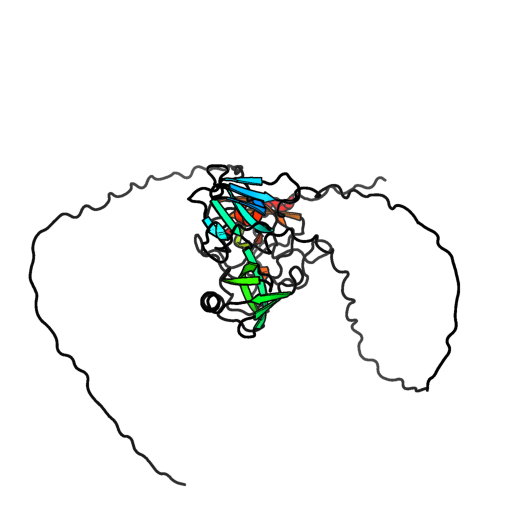4.50 107 GLY A CA 1
ATOM 768 C C . GLY A 1 107 ? 0.694 -1.878 -20.279 1.00 94.50 107 GLY A C 1
ATOM 769 O O . GLY A 1 107 ? -0.390 -1.610 -19.764 1.00 94.50 107 GLY A O 1
ATOM 770 N N . ARG A 1 108 ? 1.628 -2.575 -19.618 1.00 95.81 108 ARG A N 1
ATOM 771 C CA . ARG A 1 108 ? 1.508 -2.911 -18.187 1.00 95.81 108 ARG A CA 1
ATOM 772 C C . ARG A 1 108 ? 1.948 -1.747 -17.316 1.00 95.81 108 ARG A C 1
ATOM 774 O O . ARG A 1 108 ? 2.780 -0.957 -17.740 1.00 95.81 108 ARG A O 1
ATOM 781 N N . GLU A 1 109 ? 1.460 -1.688 -16.084 1.00 95.25 109 GLU A N 1
ATOM 782 C CA . GLU A 1 109 ? 1.899 -0.665 -15.136 1.00 95.25 109 GLU A CA 1
ATOM 783 C C . GLU A 1 109 ? 3.143 -1.134 -14.386 1.00 95.25 109 GLU A C 1
ATOM 785 O O . GLU A 1 109 ? 3.234 -2.290 -13.957 1.00 95.25 109 GLU A O 1
ATOM 790 N N . ALA A 1 110 ? 4.086 -0.226 -14.168 1.00 96.94 110 ALA A N 1
ATOM 791 C CA . ALA A 1 110 ? 5.249 -0.482 -13.340 1.00 96.94 110 ALA A CA 1
ATOM 792 C C . ALA A 1 110 ? 5.563 0.702 -12.431 1.00 96.94 110 ALA A C 1
ATOM 794 O O . ALA A 1 110 ? 5.385 1.864 -12.785 1.00 96.94 110 ALA A O 1
ATOM 795 N N . ILE A 1 111 ? 6.088 0.378 -11.253 1.00 96.62 111 ILE A N 1
ATOM 796 C CA . ILE A 1 111 ? 6.785 1.326 -10.395 1.00 96.62 111 ILE A CA 1
ATOM 797 C C . ILE A 1 111 ? 8.237 0.897 -10.267 1.00 96.62 111 ILE A C 1
ATOM 799 O O . ILE A 1 111 ? 8.547 -0.271 -10.023 1.00 96.62 111 ILE A O 1
ATOM 803 N N . VAL A 1 112 ? 9.129 1.863 -10.429 1.00 96.62 112 VAL A N 1
ATOM 804 C CA . VAL A 1 112 ? 10.571 1.683 -10.380 1.00 96.62 112 VAL A CA 1
ATOM 805 C C . VAL A 1 112 ? 11.125 2.521 -9.250 1.00 96.62 112 VAL A C 1
ATOM 807 O O . VAL A 1 112 ? 10.930 3.733 -9.222 1.00 96.62 112 VAL A O 1
ATOM 810 N N . ARG A 1 113 ? 11.856 1.886 -8.337 1.00 95.50 113 ARG A N 1
ATOM 811 C CA . ARG A 1 113 ? 12.713 2.595 -7.388 1.00 95.50 113 ARG A CA 1
ATOM 812 C C . ARG A 1 113 ? 14.115 2.698 -7.994 1.00 95.50 113 ARG A C 1
ATOM 814 O O . ARG A 1 113 ? 14.730 1.649 -8.226 1.00 95.50 113 ARG A O 1
ATOM 821 N N . PRO A 1 114 ? 14.628 3.912 -8.255 1.00 92.81 114 PRO A N 1
ATOM 822 C CA . PRO A 1 114 ? 16.000 4.087 -8.705 1.00 92.81 114 PRO A CA 1
ATOM 823 C C . PRO A 1 114 ? 17.005 3.656 -7.635 1.00 92.81 114 PRO A C 1
ATOM 825 O O . PRO A 1 114 ? 16.705 3.638 -6.437 1.00 92.81 114 PRO A O 1
ATOM 828 N N . SER A 1 115 ? 18.211 3.325 -8.078 1.00 89.12 115 SER A N 1
ATOM 829 C CA . SER A 1 115 ? 19.356 3.095 -7.210 1.00 89.12 115 SER A CA 1
ATOM 830 C C . SER A 1 115 ? 19.715 4.372 -6.457 1.00 89.12 115 SER A C 1
ATOM 832 O O . SER A 1 115 ? 19.581 5.479 -6.974 1.00 89.12 115 SER A O 1
ATOM 834 N N . ALA A 1 116 ? 20.208 4.225 -5.229 1.00 83.19 116 ALA A N 1
ATOM 835 C CA . ALA A 1 116 ? 20.777 5.353 -4.497 1.00 83.19 116 ALA A CA 1
ATOM 836 C C . ALA A 1 116 ? 22.061 5.883 -5.166 1.00 83.19 116 ALA A C 1
ATOM 838 O O . ALA A 1 116 ? 22.372 7.062 -5.026 1.00 83.19 116 ALA A O 1
ATOM 839 N N . ASP A 1 117 ? 22.765 5.026 -5.914 1.00 81.50 117 ASP A N 1
ATOM 840 C CA . ASP A 1 117 ? 24.093 5.303 -6.472 1.00 81.50 117 ASP A CA 1
ATOM 841 C C . ASP A 1 117 ? 24.055 5.872 -7.901 1.00 81.50 117 ASP A C 1
ATOM 843 O O . ASP A 1 117 ? 25.100 6.103 -8.511 1.00 81.50 117 ASP A O 1
ATOM 847 N N . GLY A 1 118 ? 22.868 6.074 -8.482 1.00 79.19 118 GLY A N 1
ATOM 848 C CA . GLY A 1 118 ? 22.751 6.606 -9.837 1.00 79.19 118 GLY A CA 1
ATOM 849 C C . GLY A 1 118 ? 21.383 6.397 -10.488 1.00 79.19 118 GLY A C 1
ATOM 850 O O . GLY A 1 118 ? 20.450 5.914 -9.852 1.00 79.19 118 GLY A O 1
ATOM 851 N N . PRO A 1 119 ? 21.254 6.724 -11.785 1.00 79.06 119 PRO A N 1
ATOM 852 C CA . PRO A 1 119 ? 19.967 6.744 -12.486 1.00 79.06 119 PRO A CA 1
ATOM 853 C C . PRO A 1 119 ? 19.392 5.352 -12.801 1.00 79.06 119 PRO A C 1
ATOM 855 O O . PRO A 1 119 ? 18.289 5.256 -13.332 1.00 79.06 119 PRO A O 1
ATOM 858 N N . GLY A 1 120 ? 20.134 4.273 -12.530 1.00 90.25 120 GLY A N 1
ATOM 859 C CA . GLY A 1 120 ? 19.698 2.907 -12.823 1.00 90.25 120 GLY A CA 1
ATOM 860 C C . GLY A 1 120 ? 18.564 2.437 -11.913 1.00 90.25 120 GLY A C 1
ATOM 861 O O . GLY A 1 120 ? 18.450 2.873 -10.772 1.00 90.25 120 GLY A O 1
ATOM 862 N N . ALA A 1 121 ? 17.737 1.516 -12.398 1.00 95.31 121 ALA A N 1
ATOM 863 C CA . ALA A 1 121 ? 16.686 0.889 -11.606 1.00 95.31 121 ALA A CA 1
ATOM 864 C C . ALA A 1 121 ? 17.274 -0.098 -10.580 1.00 95.31 121 ALA A C 1
ATOM 866 O O . ALA A 1 121 ? 18.006 -1.016 -10.946 1.00 95.31 121 ALA A O 1
ATOM 867 N N . ASP A 1 122 ? 16.910 0.038 -9.305 1.00 95.06 122 ASP A N 1
ATOM 868 C CA . ASP A 1 122 ? 17.217 -0.954 -8.261 1.00 95.06 122 ASP A CA 1
ATOM 869 C C . ASP A 1 122 ? 16.100 -2.007 -8.177 1.00 95.06 122 ASP A C 1
ATOM 871 O O . ASP A 1 122 ? 16.330 -3.217 -8.289 1.00 95.06 122 ASP A O 1
ATOM 875 N N . ARG A 1 123 ? 14.851 -1.540 -8.063 1.00 97.31 123 ARG A N 1
ATOM 876 C CA . ARG A 1 123 ? 13.655 -2.390 -7.984 1.00 97.31 123 ARG A CA 1
ATOM 877 C C . ARG A 1 123 ? 12.628 -1.984 -9.025 1.00 97.31 123 ARG A C 1
ATOM 879 O O . ARG A 1 123 ? 12.388 -0.796 -9.214 1.00 97.31 123 ARG A O 1
ATOM 886 N N . VAL A 1 124 ? 11.981 -2.973 -9.630 1.00 98.31 124 VAL A N 1
ATOM 887 C CA . VAL A 1 124 ? 10.829 -2.798 -10.521 1.00 98.31 124 VAL A CA 1
ATOM 888 C C . VAL A 1 124 ? 9.699 -3.694 -10.030 1.00 98.31 124 VAL A C 1
ATOM 890 O O . VAL A 1 124 ? 9.877 -4.909 -9.961 1.00 98.31 124 VAL A O 1
ATOM 893 N N . TRP A 1 125 ? 8.534 -3.128 -9.723 1.00 98.50 125 TRP A N 1
ATOM 894 C CA . TRP A 1 125 ? 7.323 -3.895 -9.426 1.00 98.50 125 TRP A CA 1
ATOM 895 C C . TRP A 1 125 ? 6.301 -3.675 -10.534 1.00 98.50 125 TRP A C 1
ATOM 897 O O . TRP A 1 125 ? 5.906 -2.542 -10.799 1.00 98.50 125 TRP A O 1
ATOM 907 N N . VAL A 1 126 ? 5.875 -4.764 -11.171 1.00 98.19 126 VAL A N 1
ATOM 908 C CA . VAL A 1 126 ? 4.916 -4.740 -12.281 1.00 98.19 126 VAL A CA 1
ATOM 909 C C . VAL A 1 126 ? 3.540 -5.133 -11.774 1.00 98.19 126 VAL A C 1
ATOM 911 O O . VAL A 1 126 ? 3.398 -6.172 -11.124 1.00 98.19 126 VAL A O 1
ATOM 914 N N . ASP A 1 127 ? 2.528 -4.325 -12.095 1.00 97.19 127 ASP A N 1
ATOM 915 C CA . ASP A 1 127 ? 1.117 -4.569 -11.778 1.00 97.19 127 ASP A CA 1
ATOM 916 C C . ASP A 1 127 ? 0.857 -4.924 -10.302 1.00 97.19 127 ASP A C 1
ATOM 918 O O . ASP A 1 127 ? -0.101 -5.632 -9.973 1.00 97.19 127 ASP A O 1
ATOM 922 N N . ILE A 1 128 ? 1.729 -4.469 -9.399 1.00 97.69 128 ILE A N 1
ATOM 923 C CA . ILE A 1 128 ? 1.578 -4.701 -7.968 1.00 97.69 128 ILE A CA 1
ATOM 924 C C . ILE A 1 128 ? 0.407 -3.871 -7.450 1.00 97.69 128 ILE A C 1
ATOM 926 O O . ILE A 1 128 ? 0.243 -2.701 -7.786 1.00 97.69 128 ILE A O 1
ATOM 930 N N . MET A 1 129 ? -0.426 -4.487 -6.625 1.00 96.50 129 MET A N 1
ATOM 931 C CA . MET A 1 129 ? -1.520 -3.796 -5.952 1.00 96.50 129 MET A CA 1
ATOM 932 C C . MET A 1 129 ? -1.778 -4.426 -4.591 1.00 96.50 129 MET A C 1
ATOM 934 O O . MET A 1 129 ? -1.321 -5.540 -4.316 1.00 96.50 129 MET A O 1
ATOM 938 N N . ARG A 1 130 ? -2.508 -3.724 -3.734 1.00 97.38 130 ARG A N 1
ATOM 939 C CA . ARG A 1 130 ? -2.858 -4.224 -2.409 1.00 97.38 130 ARG A CA 1
ATOM 940 C C . ARG A 1 130 ? -4.353 -4.149 -2.198 1.00 97.38 130 ARG A C 1
ATOM 942 O O . ARG A 1 130 ? -4.978 -3.143 -2.513 1.00 97.38 130 ARG A O 1
ATOM 949 N N . VAL A 1 131 ? -4.906 -5.204 -1.612 1.00 97.88 131 VAL A N 1
ATOM 950 C CA . VAL A 1 131 ? -6.304 -5.230 -1.191 1.00 97.88 131 VAL A CA 1
ATOM 951 C C . VAL A 1 131 ? -6.358 -5.371 0.322 1.00 97.88 131 VAL A C 1
ATOM 953 O O . VAL A 1 131 ? -5.832 -6.335 0.883 1.00 97.88 131 VAL A O 1
ATOM 956 N N . THR A 1 132 ? -6.993 -4.393 0.963 1.00 97.50 132 THR A N 1
ATOM 957 C CA . THR A 1 132 ? -7.257 -4.348 2.402 1.00 97.50 132 THR A CA 1
ATOM 958 C C . THR A 1 132 ? -8.742 -4.123 2.640 1.00 97.50 132 THR A C 1
ATOM 960 O O . THR A 1 132 ? -9.386 -3.392 1.891 1.00 97.50 132 THR A O 1
ATOM 963 N N . GLY A 1 133 ? -9.306 -4.758 3.665 1.00 97.56 133 GLY A N 1
ATOM 964 C CA . GLY A 1 133 ? -10.719 -4.598 3.986 1.00 97.56 133 GLY A CA 1
ATOM 965 C C . GLY A 1 133 ? -11.304 -5.722 4.824 1.00 97.56 133 GLY A C 1
ATOM 966 O O . GLY A 1 133 ? -10.593 -6.573 5.357 1.00 97.56 133 GLY A O 1
ATOM 967 N N . THR A 1 134 ? -12.627 -5.715 4.940 1.00 98.25 134 THR A N 1
ATOM 968 C CA . THR A 1 134 ? -13.392 -6.752 5.641 1.00 98.25 134 THR A CA 1
ATOM 969 C C . THR A 1 134 ? -13.825 -7.823 4.653 1.00 98.25 134 THR A C 1
ATOM 971 O O . THR A 1 134 ? -14.379 -7.510 3.605 1.00 98.25 134 THR A O 1
ATOM 974 N N . ILE A 1 135 ? -13.617 -9.089 4.988 1.00 98.56 135 ILE A N 1
ATOM 975 C CA . ILE A 1 135 ? -14.112 -10.214 4.198 1.00 98.56 135 ILE A CA 1
ATOM 976 C C . ILE A 1 135 ? -15.641 -10.214 4.255 1.00 98.56 135 ILE A C 1
ATOM 978 O O . ILE A 1 135 ? -16.222 -10.225 5.342 1.00 98.56 135 ILE A O 1
ATOM 982 N N . LEU A 1 136 ? -16.287 -10.210 3.094 1.00 98.56 136 LEU A N 1
ATOM 983 C CA . LEU A 1 136 ? -17.738 -10.334 2.953 1.00 98.56 136 LEU A CA 1
ATOM 984 C C . LEU A 1 136 ? -18.148 -11.772 2.645 1.00 98.56 136 LEU A C 1
ATOM 986 O O . LEU A 1 136 ? -19.140 -12.259 3.184 1.00 98.56 136 LEU A O 1
ATOM 990 N N . SER A 1 137 ? -17.372 -12.460 1.808 1.00 98.38 137 SER A N 1
ATOM 991 C CA . SER A 1 137 ? -17.622 -13.841 1.399 1.00 98.38 137 SER A CA 1
ATOM 992 C C . SER A 1 137 ? -16.329 -14.536 0.952 1.00 98.38 137 SER A C 1
ATOM 994 O O . SER A 1 137 ? -15.362 -13.876 0.565 1.00 98.38 137 SER A O 1
ATOM 996 N N . TYR A 1 138 ? -16.307 -15.870 1.028 1.00 97.44 138 TYR A N 1
ATOM 997 C CA . TYR A 1 138 ? -15.237 -16.718 0.502 1.00 97.44 138 TYR A CA 1
ATOM 998 C C . TYR A 1 138 ? -15.823 -18.042 0.014 1.00 97.44 138 TYR A C 1
ATOM 1000 O O . TYR A 1 138 ? -16.480 -18.744 0.783 1.00 97.44 138 TYR A O 1
ATOM 1008 N N . ASP A 1 139 ? -15.574 -18.392 -1.247 1.00 94.75 139 ASP A N 1
ATOM 1009 C CA . ASP A 1 139 ? -16.096 -19.618 -1.875 1.00 94.75 139 ASP A CA 1
ATOM 1010 C C . ASP A 1 139 ? -15.052 -20.747 -2.007 1.00 94.75 139 ASP A C 1
ATOM 1012 O O . ASP A 1 139 ? -15.316 -21.790 -2.605 1.00 94.75 139 ASP A O 1
ATOM 1016 N N . GLY A 1 140 ? -13.851 -20.548 -1.455 1.00 91.62 140 GLY A N 1
ATOM 1017 C CA . GLY A 1 140 ? -12.718 -21.465 -1.592 1.00 91.62 140 GLY A CA 1
ATOM 1018 C C . GLY A 1 140 ? -11.628 -20.981 -2.552 1.00 91.62 140 GLY A C 1
ATOM 1019 O O . GLY A 1 140 ? -10.504 -21.485 -2.485 1.00 91.62 140 GLY A O 1
ATOM 1020 N N . ARG A 1 141 ? -11.914 -20.010 -3.430 1.00 92.06 141 ARG A N 1
ATOM 1021 C CA . ARG A 1 141 ? -10.911 -19.396 -4.324 1.00 92.06 141 ARG A CA 1
ATOM 1022 C C . ARG A 1 141 ? -11.105 -17.905 -4.548 1.00 92.06 141 ARG A C 1
ATOM 1024 O O . ARG A 1 141 ? -10.130 -17.235 -4.874 1.00 92.06 141 ARG A O 1
ATOM 1031 N N . LEU A 1 142 ? -12.311 -17.391 -4.388 1.00 96.75 142 LEU A N 1
ATOM 1032 C CA . LEU A 1 142 ? -12.649 -15.989 -4.547 1.00 96.75 142 LEU A CA 1
ATOM 1033 C C . LEU A 1 142 ? -13.068 -15.425 -3.193 1.00 96.75 142 LEU A C 1
ATOM 1035 O O . LEU A 1 142 ? -13.915 -15.999 -2.511 1.00 96.75 142 LEU A O 1
ATOM 1039 N N . VAL A 1 143 ? -12.452 -14.314 -2.800 1.00 98.19 143 VAL A N 1
ATOM 1040 C CA . VAL A 1 143 ? -12.799 -13.564 -1.589 1.00 98.19 143 VAL A CA 1
ATOM 1041 C C . VAL A 1 143 ? -13.390 -12.229 -2.014 1.00 98.19 143 VAL A C 1
ATOM 1043 O O . VAL A 1 143 ? -12.720 -11.460 -2.701 1.00 98.19 143 VAL A O 1
ATOM 1046 N N . GLU A 1 144 ? -14.612 -11.920 -1.595 1.00 98.50 144 GLU A N 1
ATOM 1047 C CA . GLU A 1 144 ? -15.142 -10.558 -1.701 1.00 98.50 144 GLU A CA 1
ATOM 1048 C C . GLU A 1 144 ? -14.670 -9.758 -0.482 1.00 98.50 144 GLU A C 1
ATOM 1050 O O . GLU A 1 144 ? -14.887 -10.162 0.664 1.00 98.50 144 GLU A O 1
ATOM 1055 N N . VAL A 1 145 ? -14.003 -8.633 -0.724 1.00 98.50 145 VAL A N 1
ATOM 1056 C CA . VAL A 1 145 ? -13.446 -7.753 0.306 1.00 98.50 145 VAL A CA 1
ATOM 1057 C C . VAL A 1 145 ? -14.099 -6.381 0.206 1.00 98.50 145 VAL A C 1
ATOM 1059 O O . VAL A 1 145 ? -14.083 -5.758 -0.853 1.00 98.50 145 VAL A O 1
ATOM 1062 N N . ASP A 1 146 ? -14.635 -5.898 1.321 1.00 97.81 146 ASP A N 1
ATOM 1063 C CA . ASP A 1 146 ? -15.091 -4.522 1.492 1.00 97.81 146 ASP A CA 1
ATOM 1064 C C . ASP A 1 146 ? -13.943 -3.638 1.988 1.00 97.81 146 ASP A C 1
ATOM 1066 O O . ASP A 1 146 ? -13.576 -3.670 3.169 1.00 97.81 146 ASP A O 1
ATOM 1070 N N . GLY A 1 147 ? -13.381 -2.850 1.073 1.00 96.19 147 GLY A N 1
ATOM 1071 C CA . GLY A 1 147 ? -12.364 -1.836 1.340 1.00 96.19 147 GLY A CA 1
ATOM 1072 C C . GLY A 1 147 ? -12.923 -0.549 1.952 1.00 96.19 147 GLY A C 1
ATOM 1073 O O . GLY A 1 147 ? -12.183 0.423 2.101 1.00 96.19 147 GLY A O 1
ATOM 1074 N N . GLY A 1 148 ? -14.202 -0.530 2.335 1.00 94.00 148 GLY A N 1
ATOM 1075 C CA . GLY A 1 148 ? -14.854 0.619 2.943 1.00 94.00 148 GLY A CA 1
ATOM 1076 C C . GLY A 1 148 ? -15.247 1.693 1.923 1.00 94.00 148 GLY A C 1
ATOM 1077 O O . GLY A 1 148 ? -15.109 1.502 0.713 1.00 94.00 148 GLY A O 1
ATOM 1078 N N . PRO A 1 149 ? -15.737 2.850 2.395 1.00 90.81 149 PRO A N 1
ATOM 1079 C CA . PRO A 1 149 ? -16.377 3.856 1.543 1.00 90.81 149 PRO A CA 1
ATOM 1080 C C . PRO A 1 149 ? -15.448 4.487 0.497 1.00 90.81 149 PRO A C 1
ATOM 1082 O O . PRO A 1 149 ? -15.932 4.912 -0.545 1.00 90.81 149 PRO A O 1
ATOM 1085 N N . HIS A 1 150 ? -14.132 4.509 0.731 1.00 89.00 150 HIS A N 1
ATOM 1086 C CA . HIS A 1 150 ? -13.165 5.109 -0.201 1.00 89.00 150 HIS A CA 1
ATOM 1087 C C . HIS A 1 150 ? -12.627 4.128 -1.249 1.00 89.00 150 HIS A C 1
ATOM 1089 O O . HIS A 1 150 ? -12.103 4.556 -2.271 1.00 89.00 150 HIS A O 1
ATOM 1095 N N . ARG A 1 151 ? -12.744 2.813 -1.016 1.00 91.06 151 ARG A N 1
ATOM 1096 C CA . ARG A 1 151 ? -12.139 1.782 -1.888 1.00 91.06 151 ARG A CA 1
ATOM 1097 C C . ARG A 1 151 ? -13.144 0.783 -2.447 1.00 91.06 151 ARG A C 1
ATOM 1099 O O . ARG A 1 151 ? -12.808 0.012 -3.341 1.00 91.06 151 ARG A O 1
ATOM 1106 N N . GLY A 1 152 ? -14.377 0.810 -1.949 1.00 93.50 152 GLY A N 1
ATOM 1107 C CA . GLY A 1 152 ? -15.463 -0.036 -2.414 1.00 93.50 152 GLY A CA 1
ATOM 1108 C C . GLY A 1 152 ? -15.184 -1.525 -2.226 1.00 93.50 152 GLY A C 1
ATOM 1109 O O . GLY A 1 152 ? -14.363 -1.947 -1.409 1.00 93.50 152 GLY A O 1
ATOM 1110 N N . ARG A 1 153 ? -15.903 -2.342 -2.995 1.00 96.44 153 ARG A N 1
ATOM 1111 C CA . ARG A 1 153 ? -15.797 -3.800 -2.936 1.00 96.44 153 ARG A CA 1
ATOM 1112 C C . ARG A 1 153 ? -14.893 -4.331 -4.031 1.00 96.44 153 ARG A C 1
ATOM 1114 O O . ARG A 1 153 ? -14.945 -3.869 -5.166 1.00 96.44 153 ARG A O 1
ATOM 1121 N N . THR A 1 154 ? -14.105 -5.342 -3.696 1.00 96.69 154 THR A N 1
ATOM 1122 C CA . THR A 1 154 ? -13.163 -5.983 -4.615 1.00 96.69 154 THR A CA 1
ATOM 1123 C C . THR A 1 154 ? -13.245 -7.498 -4.484 1.00 96.69 154 THR A C 1
ATOM 1125 O O . THR A 1 154 ? -13.236 -8.027 -3.376 1.00 96.69 154 THR A O 1
ATOM 1128 N N . HIS A 1 155 ? -13.271 -8.204 -5.614 1.00 97.44 155 HIS A N 1
ATOM 1129 C CA . HIS A 1 155 ? -13.167 -9.661 -5.651 1.00 97.44 155 HIS A CA 1
ATOM 1130 C C . HIS A 1 155 ? -11.710 -10.069 -5.858 1.00 97.44 155 HIS A C 1
ATOM 1132 O O . HIS A 1 155 ? -11.103 -9.720 -6.866 1.00 97.44 155 HIS A O 1
ATOM 1138 N N . VAL A 1 156 ? -11.143 -10.802 -4.905 1.00 97.94 156 VAL A N 1
ATOM 1139 C CA . VAL A 1 156 ? -9.749 -11.247 -4.931 1.00 97.94 156 VAL A CA 1
ATOM 1140 C C . VAL A 1 156 ? -9.693 -12.740 -5.191 1.00 97.94 156 VAL A C 1
ATOM 1142 O O . VAL A 1 156 ? -10.197 -13.535 -4.399 1.00 97.94 156 VAL A O 1
ATOM 1145 N N . SER A 1 157 ? -9.028 -13.134 -6.273 1.00 97.75 157 SER A N 1
ATOM 1146 C CA . SER A 1 157 ? -8.756 -14.544 -6.547 1.00 97.75 157 SER A CA 1
ATOM 1147 C C . SER A 1 157 ? -7.519 -15.023 -5.781 1.00 97.75 157 SER A C 1
ATOM 1149 O O . SER A 1 157 ? -6.482 -14.356 -5.740 1.00 97.75 157 SER A O 1
ATOM 1151 N N . ILE A 1 158 ? -7.599 -16.209 -5.185 1.00 96.62 158 ILE A N 1
ATOM 1152 C CA . ILE A 1 158 ? -6.508 -16.875 -4.476 1.00 96.62 158 ILE A CA 1
ATOM 1153 C C . ILE A 1 158 ? -6.227 -18.195 -5.187 1.00 96.62 158 ILE A C 1
ATOM 1155 O O . ILE A 1 158 ? -6.988 -19.159 -5.107 1.00 96.62 158 ILE A O 1
ATOM 1159 N N . SER A 1 159 ? -5.102 -18.251 -5.900 1.00 91.88 159 SER A N 1
ATOM 1160 C CA . SER A 1 159 ? -4.660 -19.502 -6.521 1.00 91.88 159 SER A CA 1
ATOM 1161 C C . SER A 1 159 ? -4.316 -20.550 -5.458 1.00 91.88 159 SER A C 1
ATOM 1163 O O . SER A 1 159 ? -3.848 -20.210 -4.371 1.00 91.88 159 SER A O 1
ATOM 1165 N N . THR A 1 160 ? -4.442 -21.837 -5.788 1.00 89.44 160 THR A N 1
ATOM 1166 C CA . THR A 1 160 ? -4.059 -22.934 -4.881 1.00 89.44 160 THR A CA 1
ATOM 1167 C C . THR A 1 160 ? -2.607 -22.813 -4.398 1.00 89.44 160 THR A C 1
ATOM 1169 O O . THR A 1 160 ? -2.326 -23.066 -3.230 1.00 89.44 160 THR A O 1
ATOM 1172 N N . GLY A 1 161 ? -1.694 -22.347 -5.260 1.00 88.50 161 GLY A N 1
ATOM 1173 C CA . GLY A 1 161 ? -0.290 -22.119 -4.896 1.00 88.50 161 GLY A CA 1
ATOM 1174 C C . GLY A 1 161 ? -0.062 -20.928 -3.955 1.00 88.50 161 GLY A C 1
ATOM 1175 O O . GLY A 1 161 ? 0.937 -20.898 -3.237 1.00 88.50 161 GLY A O 1
ATOM 1176 N N . ALA A 1 162 ? -0.974 -19.951 -3.932 1.00 93.94 162 ALA A N 1
ATOM 1177 C CA . ALA A 1 162 ? -0.920 -18.814 -3.013 1.00 93.94 162 ALA A CA 1
ATOM 1178 C C . ALA A 1 162 ? -1.687 -19.077 -1.709 1.00 93.94 162 ALA A C 1
ATOM 1180 O O . ALA A 1 162 ? -1.285 -18.558 -0.670 1.00 93.94 162 ALA A O 1
ATOM 1181 N N . LEU A 1 163 ? -2.739 -19.904 -1.743 1.00 94.81 163 LEU A N 1
ATOM 1182 C CA . LEU A 1 163 ? -3.640 -20.135 -0.612 1.00 94.81 163 LEU A CA 1
ATOM 1183 C C . LEU A 1 163 ? -2.892 -20.562 0.653 1.00 94.81 163 LEU A C 1
ATOM 1185 O O . LEU A 1 163 ? -3.078 -19.953 1.701 1.00 94.81 163 LEU A O 1
ATOM 1189 N N . GLY A 1 164 ? -1.982 -21.535 0.547 1.00 94.50 164 GLY A N 1
ATOM 1190 C CA . GLY A 1 164 ? -1.181 -21.979 1.691 1.00 94.50 164 GLY A CA 1
ATOM 1191 C C . GLY A 1 164 ? -0.358 -20.847 2.316 1.00 94.50 164 GLY A C 1
ATOM 1192 O O . GLY A 1 164 ? -0.324 -20.710 3.533 1.00 94.50 164 GLY A O 1
ATOM 1193 N N . ARG A 1 165 ? 0.248 -19.975 1.497 1.00 93.81 165 ARG A N 1
ATOM 1194 C CA . ARG A 1 165 ? 1.009 -18.813 1.990 1.00 93.81 165 ARG A CA 1
ATOM 119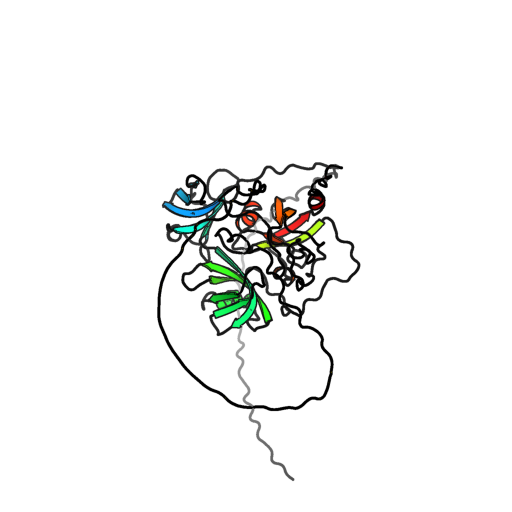5 C C . ARG A 1 165 ? 0.110 -17.752 2.616 1.00 93.81 165 ARG A C 1
ATOM 1197 O O . ARG A 1 165 ? 0.515 -17.119 3.587 1.00 93.81 165 ARG A O 1
ATOM 1204 N N . VAL A 1 166 ? -1.082 -17.546 2.056 1.00 95.56 166 VAL A N 1
ATOM 1205 C CA . VAL A 1 166 ? -2.070 -16.606 2.597 1.00 95.56 166 VAL A CA 1
ATOM 1206 C C . VAL A 1 16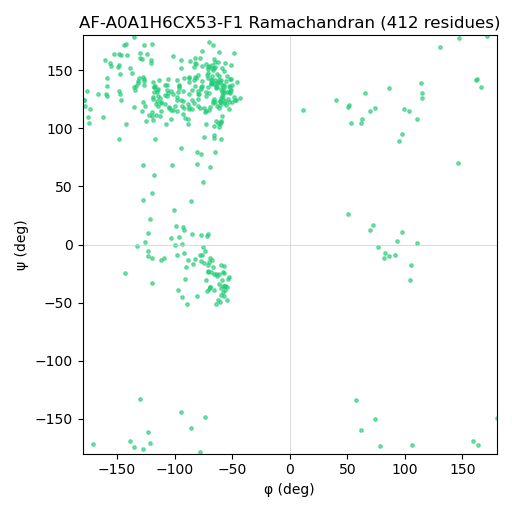6 ? -2.529 -17.071 3.977 1.00 95.56 166 VAL A C 1
ATOM 1208 O O . VAL A 1 166 ? -2.395 -16.313 4.936 1.00 95.56 166 VAL A O 1
ATOM 1211 N N . LEU A 1 167 ? -2.942 -18.335 4.105 1.00 95.94 167 LEU A N 1
ATOM 1212 C CA . LEU A 1 167 ? -3.477 -18.906 5.346 1.00 95.94 167 LEU A CA 1
ATOM 1213 C C . LEU A 1 167 ? -2.489 -18.897 6.521 1.00 95.94 167 LEU A C 1
ATOM 1215 O O . LEU A 1 167 ? -2.919 -18.835 7.668 1.00 95.94 167 LEU A O 1
ATOM 1219 N N . VAL A 1 168 ? -1.173 -18.889 6.268 1.00 94.56 168 VAL A N 1
ATOM 1220 C CA . VAL A 1 168 ? -0.157 -18.772 7.336 1.00 94.56 168 VAL A CA 1
ATOM 1221 C C . VAL A 1 168 ? -0.309 -17.475 8.132 1.00 94.56 168 VAL A 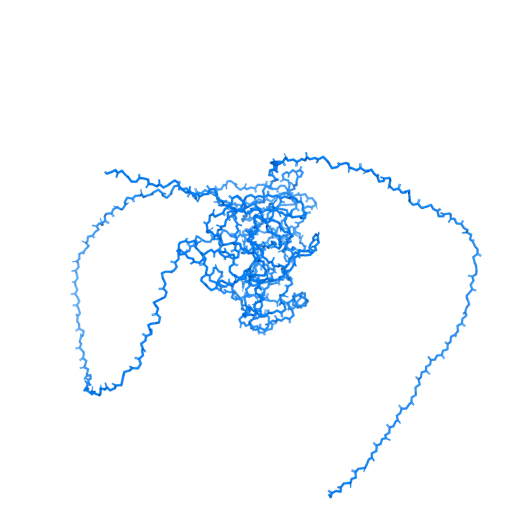C 1
ATOM 1223 O O . VAL A 1 168 ? -0.080 -17.465 9.339 1.00 94.56 168 VAL A O 1
ATOM 1226 N N . ARG A 1 169 ? -0.666 -16.370 7.469 1.00 94.81 169 ARG A N 1
ATOM 1227 C CA . ARG A 1 169 ? -0.828 -15.064 8.127 1.00 94.81 169 ARG A CA 1
ATOM 1228 C C . ARG A 1 169 ? -2.269 -14.575 8.166 1.00 94.81 169 ARG A C 1
ATOM 1230 O O . ARG A 1 169 ? -2.535 -13.636 8.901 1.00 94.81 169 ARG A O 1
ATOM 1237 N N . HIS A 1 170 ? -3.157 -15.197 7.399 1.00 95.69 170 HIS A N 1
ATOM 1238 C CA . HIS A 1 170 ? -4.593 -14.933 7.349 1.00 95.69 170 HIS A CA 1
ATOM 1239 C C . HIS A 1 170 ? -5.366 -16.239 7.556 1.00 95.69 170 HIS A C 1
ATOM 1241 O O . HIS A 1 170 ? -5.955 -16.755 6.605 1.00 95.69 170 HIS A O 1
ATOM 1247 N N . PRO A 1 171 ? -5.321 -16.821 8.768 1.00 95.94 171 PRO A N 1
ATOM 1248 C CA . PRO A 1 171 ? -5.963 -18.104 9.046 1.00 95.94 171 PRO A CA 1
ATOM 1249 C C . PRO A 1 171 ? -7.495 -18.054 8.968 1.00 95.94 171 PRO A C 1
ATOM 1251 O O . PRO A 1 171 ? -8.117 -19.102 8.818 1.00 95.94 171 PRO A O 1
ATOM 1254 N N . HIS A 1 172 ? -8.099 -16.865 9.056 1.00 96.94 172 HIS A N 1
ATOM 1255 C CA . HIS A 1 172 ? -9.547 -16.679 9.042 1.00 96.94 172 HIS A CA 1
ATOM 1256 C C . HIS A 1 172 ? -10.012 -16.073 7.717 1.00 96.94 172 HIS A C 1
ATOM 1258 O O . HIS A 1 172 ? -9.849 -14.875 7.485 1.00 96.94 172 HIS A O 1
ATOM 1264 N N . LEU A 1 173 ? -10.591 -16.888 6.834 1.00 96.75 173 LEU A N 1
ATOM 1265 C CA . LEU A 1 173 ? -11.191 -16.420 5.575 1.00 96.75 173 LEU A CA 1
ATOM 1266 C C . LEU A 1 173 ? -12.719 -16.273 5.664 1.00 96.75 173 LEU A C 1
ATOM 1268 O O . LEU A 1 173 ? -13.405 -16.194 4.650 1.00 96.75 173 LEU A O 1
ATOM 1272 N N . GLU A 1 174 ? -13.272 -16.253 6.875 1.00 96.12 174 GLU A N 1
ATOM 1273 C CA . GLU A 1 174 ? -14.705 -16.125 7.105 1.00 96.12 174 GLU A CA 1
ATOM 1274 C C . GLU A 1 174 ? -15.178 -14.660 7.060 1.00 96.12 174 GLU A C 1
ATOM 1276 O O . GLU A 1 174 ? -14.439 -13.743 7.443 1.00 96.12 174 GLU A O 1
ATOM 1281 N N . PRO A 1 175 ? -16.453 -14.419 6.697 1.00 98.19 175 PRO A N 1
ATOM 1282 C CA . PRO A 1 175 ? -17.038 -13.085 6.720 1.00 98.19 175 PRO A CA 1
ATOM 1283 C C . PRO A 1 175 ? -16.867 -12.370 8.064 1.00 98.19 175 PRO A C 1
ATOM 1285 O O . PRO A 1 175 ? -17.106 -12.943 9.134 1.00 98.19 175 PRO A O 1
ATOM 1288 N N . GLY A 1 176 ? -16.494 -11.092 8.009 1.00 97.81 176 GLY A N 1
ATOM 1289 C CA . GLY A 1 176 ? -16.264 -10.215 9.157 1.00 97.81 176 GLY A CA 1
ATOM 1290 C C . GLY A 1 176 ? -14.825 -10.190 9.683 1.00 97.81 176 GLY A C 1
ATOM 1291 O O . GLY A 1 176 ? -14.523 -9.349 10.534 1.00 97.81 176 GLY A O 1
ATOM 1292 N N . TYR A 1 177 ? -13.935 -11.065 9.208 1.00 98.00 177 TYR A N 1
ATOM 1293 C CA . TYR A 1 177 ? -12.494 -10.942 9.456 1.00 98.00 177 TYR A CA 1
ATOM 1294 C C . TYR A 1 177 ? -11.839 -9.958 8.484 1.00 98.00 177 TYR A C 1
ATOM 1296 O O . TYR A 1 177 ? -12.408 -9.613 7.452 1.00 98.00 177 TYR A O 1
ATOM 1304 N N . LEU A 1 178 ? -10.654 -9.464 8.840 1.00 97.50 178 LEU A N 1
ATOM 1305 C CA . LEU A 1 178 ? -9.895 -8.524 8.015 1.00 97.50 178 LEU A CA 1
ATOM 1306 C C . LEU A 1 178 ? -9.005 -9.272 7.020 1.00 97.50 178 LEU A C 1
ATOM 1308 O O . LEU A 1 178 ? -8.413 -10.289 7.364 1.00 97.50 178 LEU A O 1
ATOM 1312 N N . MET A 1 179 ? -8.863 -8.745 5.813 1.00 97.81 179 MET A N 1
ATOM 1313 C CA . MET A 1 179 ? -7.980 -9.270 4.773 1.00 97.81 179 MET A CA 1
ATOM 1314 C C . MET A 1 179 ? -6.920 -8.229 4.435 1.00 97.81 179 MET A C 1
ATOM 1316 O O . MET A 1 179 ? -7.251 -7.059 4.286 1.00 97.81 179 MET A O 1
ATOM 1320 N N . ASP A 1 180 ? -5.659 -8.623 4.310 1.00 97.75 180 ASP A N 1
ATOM 1321 C CA . ASP A 1 180 ? -4.588 -7.769 3.799 1.00 97.75 180 ASP A CA 1
ATOM 1322 C C . ASP A 1 180 ? -3.632 -8.583 2.926 1.00 97.75 180 ASP A C 1
ATOM 1324 O O . ASP A 1 180 ? -2.791 -9.350 3.409 1.00 97.75 180 ASP A O 1
ATOM 1328 N N . VAL A 1 181 ? -3.752 -8.407 1.614 1.00 98.12 181 VAL A N 1
ATOM 1329 C CA . VAL A 1 181 ? -2.969 -9.163 0.638 1.00 98.12 181 VAL A CA 1
ATOM 1330 C C . VAL A 1 181 ? -2.330 -8.273 -0.409 1.00 98.12 181 VAL A C 1
ATOM 1332 O O . VAL A 1 181 ? -2.953 -7.373 -0.975 1.00 98.12 181 VAL A O 1
ATOM 1335 N N . ILE A 1 182 ? -1.081 -8.609 -0.724 1.00 98.25 182 ILE A N 1
ATOM 1336 C CA . ILE A 1 182 ? -0.418 -8.140 -1.931 1.00 98.25 182 ILE A CA 1
ATOM 1337 C C . ILE A 1 182 ? -0.912 -9.001 -3.087 1.00 98.25 182 ILE A C 1
ATOM 1339 O O . ILE A 1 182 ? -0.941 -10.238 -3.012 1.00 98.25 182 ILE A O 1
ATOM 1343 N N . CYS A 1 183 ? -1.295 -8.327 -4.158 1.00 98.06 183 CYS A N 1
ATOM 1344 C CA . CYS A 1 183 ? -1.846 -8.912 -5.359 1.00 98.06 183 CYS A CA 1
ATOM 1345 C C . CYS A 1 183 ? -1.025 -8.502 -6.581 1.00 98.06 183 CYS A C 1
ATOM 1347 O O . CYS A 1 183 ? -0.261 -7.537 -6.564 1.00 98.06 183 CYS A O 1
ATOM 1349 N N . VAL A 1 184 ? -1.236 -9.243 -7.660 1.00 97.06 184 VAL A N 1
ATOM 1350 C CA . VAL A 1 184 ? -0.949 -8.775 -9.014 1.00 97.06 184 VAL A CA 1
ATOM 1351 C C . VAL A 1 184 ? -2.260 -8.454 -9.713 1.00 97.06 184 VAL A C 1
ATOM 1353 O O . VAL A 1 184 ? -3.240 -9.190 -9.547 1.00 97.06 184 VAL A O 1
ATOM 1356 N N . ARG A 1 185 ? -2.282 -7.391 -10.517 1.00 95.19 185 ARG A N 1
ATOM 1357 C CA . ARG A 1 185 ? -3.405 -7.128 -11.416 1.00 95.19 185 ARG A CA 1
ATOM 1358 C C . ARG A 1 185 ? -3.517 -8.262 -12.437 1.00 95.19 185 ARG A C 1
ATOM 1360 O O . ARG A 1 185 ? -2.515 -8.766 -12.954 1.00 95.19 185 ARG A O 1
ATOM 1367 N N . SER A 1 186 ? -4.750 -8.663 -12.721 1.00 91.31 186 SER A N 1
ATOM 1368 C CA . SER A 1 186 ? -5.079 -9.570 -13.814 1.00 91.31 186 SER A CA 1
ATOM 1369 C C . SER A 1 186 ? -6.387 -9.132 -14.486 1.00 91.31 186 SER A C 1
ATOM 1371 O O . SER A 1 186 ? -7.120 -8.338 -13.889 1.00 91.31 186 SER A O 1
ATOM 1373 N N . PRO A 1 187 ? -6.682 -9.608 -15.709 1.00 88.50 187 PRO A N 1
ATOM 1374 C CA . PRO A 1 187 ? -7.922 -9.270 -16.411 1.00 88.50 187 PRO A CA 1
ATOM 1375 C C . PRO A 1 187 ? -9.188 -9.608 -15.611 1.00 88.50 187 PRO A C 1
ATOM 1377 O O . PRO A 1 187 ? -10.135 -8.831 -15.617 1.00 88.50 187 PRO A O 1
ATOM 1380 N N . ASP A 1 188 ? -9.162 -10.710 -14.855 1.00 90.00 188 ASP A N 1
ATOM 1381 C CA . ASP A 1 188 ? -10.290 -11.190 -14.042 1.00 90.00 188 ASP A CA 1
ATOM 1382 C C . ASP A 1 188 ? -10.361 -10.525 -12.653 1.00 90.00 188 ASP A C 1
ATOM 1384 O O . ASP A 1 188 ? -11.117 -10.948 -11.779 1.00 90.00 188 ASP A O 1
ATOM 1388 N N . GLY A 1 189 ? -9.539 -9.498 -12.423 1.00 92.88 189 GLY A N 1
ATOM 1389 C CA . GLY A 1 189 ? -9.411 -8.801 -11.149 1.00 92.88 189 GLY A CA 1
ATOM 1390 C C . GLY A 1 189 ? -8.120 -9.134 -10.391 1.00 92.88 189 GLY A C 1
ATOM 1391 O O . GLY A 1 189 ? -7.204 -9.772 -10.921 1.00 92.88 189 GLY A O 1
ATOM 1392 N N . PRO A 1 190 ? -7.981 -8.655 -9.147 1.00 97.00 190 PRO A N 1
ATOM 1393 C CA . PRO A 1 190 ? -6.780 -8.868 -8.348 1.00 97.00 190 PRO A CA 1
ATOM 1394 C C . PRO A 1 190 ? -6.551 -10.346 -8.031 1.00 97.00 190 PRO A C 1
ATOM 1396 O O . PRO A 1 190 ? -7.455 -11.066 -7.600 1.00 97.00 190 PRO A O 1
ATOM 1399 N N . ARG A 1 191 ? -5.306 -10.795 -8.192 1.00 97.75 191 ARG A N 1
ATOM 1400 C CA . ARG A 1 191 ? -4.877 -12.139 -7.800 1.00 97.75 191 ARG A CA 1
ATOM 1401 C C . ARG A 1 191 ? -3.907 -12.061 -6.634 1.00 97.75 191 ARG A C 1
ATOM 1403 O O . ARG A 1 191 ? -2.791 -11.566 -6.798 1.00 97.75 191 ARG A O 1
ATOM 1410 N N . ALA A 1 192 ? -4.308 -12.584 -5.480 1.00 97.81 192 ALA A N 1
ATOM 1411 C CA . ALA A 1 192 ? -3.480 -12.626 -4.283 1.00 97.81 192 ALA A CA 1
ATOM 1412 C C . ALA A 1 192 ? -2.235 -13.493 -4.500 1.00 97.81 192 ALA A C 1
ATOM 1414 O O . ALA A 1 192 ? -2.306 -14.609 -5.026 1.00 97.81 192 ALA A O 1
ATOM 1415 N N . VAL A 1 193 ? -1.088 -12.986 -4.048 1.00 97.31 193 VAL A N 1
ATOM 1416 C CA . VAL A 1 193 ? 0.207 -13.676 -4.166 1.00 97.31 193 VAL A CA 1
ATOM 1417 C C . VAL A 1 193 ? 0.855 -13.950 -2.810 1.00 97.31 193 VAL A C 1
ATOM 1419 O O . VAL A 1 193 ? 1.495 -14.999 -2.642 1.00 97.31 193 VAL A O 1
ATOM 1422 N N . ARG A 1 194 ? 0.650 -13.050 -1.838 1.00 96.44 194 ARG A N 1
ATOM 1423 C CA . ARG A 1 194 ? 1.116 -13.173 -0.450 1.00 96.44 194 ARG A CA 1
ATOM 1424 C C . ARG A 1 194 ? 0.336 -12.241 0.497 1.00 96.44 194 ARG A C 1
ATOM 1426 O O . ARG A 1 194 ? -0.209 -11.240 0.039 1.00 96.44 194 ARG A O 1
ATOM 1433 N N . PRO A 1 195 ? 0.326 -12.525 1.809 1.00 96.44 195 PRO A N 1
ATOM 1434 C CA . PRO A 1 195 ? -0.085 -11.562 2.833 1.00 96.44 195 PRO A CA 1
ATOM 1435 C C . PRO A 1 195 ? 0.714 -10.253 2.765 1.00 96.44 195 PRO A C 1
ATOM 1437 O O . PRO A 1 195 ? 1.931 -10.301 2.564 1.00 96.44 195 PRO A O 1
ATOM 1440 N N . GLY A 1 196 ? 0.041 -9.118 2.973 1.00 95.06 196 GLY A N 1
ATOM 1441 C CA . GLY A 1 196 ? 0.674 -7.807 3.164 1.00 95.06 196 GLY A CA 1
ATOM 1442 C C . GLY A 1 196 ? 1.171 -7.609 4.596 1.00 95.06 196 GLY A C 1
ATOM 1443 O O . GLY A 1 196 ? 2.308 -7.200 4.808 1.00 95.06 196 GLY A O 1
ATOM 1444 N N . THR A 1 197 ? 0.356 -7.978 5.585 1.00 94.00 197 THR A N 1
ATOM 1445 C CA . THR A 1 197 ? 0.751 -8.069 7.000 1.00 94.00 197 THR A CA 1
ATOM 1446 C C . THR A 1 197 ? 0.158 -9.324 7.646 1.00 94.00 197 THR A C 1
ATOM 1448 O O . THR A 1 197 ? -0.291 -10.241 6.955 1.00 94.00 197 THR A O 1
ATOM 1451 N N . SER A 1 198 ? 0.234 -9.434 8.973 1.00 93.31 198 SER A N 1
ATOM 1452 C CA . SER A 1 198 ? -0.467 -10.487 9.709 1.00 93.31 198 SER A CA 1
ATOM 1453 C C . SER A 1 198 ? -1.898 -10.062 10.004 1.00 93.31 198 SER A C 1
ATOM 1455 O O . SER A 1 198 ? -2.125 -8.961 10.507 1.00 93.31 198 SER A O 1
ATOM 1457 N N . GLN A 1 199 ? -2.846 -10.960 9.749 1.00 94.44 199 GLN A N 1
ATOM 1458 C CA . GLN A 1 199 ? -4.247 -10.759 10.075 1.00 94.44 199 GLN A CA 1
ATOM 1459 C C . GLN A 1 199 ? -4.405 -10.511 11.579 1.00 94.44 199 GLN A C 1
ATOM 1461 O O . GLN A 1 199 ? -3.894 -11.293 12.391 1.00 94.44 199 GLN A O 1
ATOM 1466 N N . PRO A 1 200 ? -5.114 -9.447 11.982 1.00 92.00 200 PRO A N 1
ATOM 1467 C CA . PRO A 1 200 ? -5.470 -9.269 13.378 1.00 92.00 200 PRO A CA 1
ATOM 1468 C C . PRO A 1 200 ? -6.323 -10.440 13.885 1.00 92.00 200 PRO A C 1
ATOM 1470 O O . PRO A 1 200 ? -7.200 -10.933 13.183 1.00 92.00 200 PRO A O 1
ATOM 1473 N N . GLY A 1 201 ? -6.101 -10.868 15.131 1.00 90.44 201 GLY A N 1
ATOM 1474 C CA . GLY A 1 201 ? -6.842 -11.980 15.748 1.00 90.44 201 GLY A CA 1
ATOM 1475 C C . GLY A 1 201 ? -8.304 -11.662 16.100 1.00 90.44 201 GLY A C 1
ATOM 1476 O O . GLY A 1 201 ? -8.963 -12.455 16.769 1.00 90.44 201 GLY A O 1
ATOM 1477 N N . HIS A 1 202 ? -8.807 -10.496 15.693 1.00 92.62 202 HIS A N 1
ATOM 1478 C CA . HIS A 1 202 ? -10.156 -10.006 15.955 1.00 92.62 202 HIS A CA 1
ATOM 1479 C C . HIS A 1 202 ? -10.913 -9.741 14.649 1.00 92.62 202 HIS A C 1
ATOM 1481 O O . HIS A 1 202 ? -10.331 -9.500 13.594 1.00 92.62 202 HIS A O 1
ATOM 1487 N N . ARG A 1 203 ? -12.246 -9.766 14.734 1.00 95.25 203 ARG A N 1
ATOM 1488 C CA . ARG A 1 203 ? -13.137 -9.353 13.639 1.00 95.25 203 ARG A CA 1
ATOM 1489 C C . ARG A 1 203 ? -13.126 -7.836 13.473 1.00 95.25 203 ARG A C 1
ATOM 1491 O O . ARG A 1 203 ? -12.925 -7.121 14.450 1.00 95.25 203 ARG A O 1
ATOM 1498 N N . ALA A 1 204 ? -13.450 -7.344 12.280 1.00 92.88 204 ALA A N 1
ATOM 1499 C CA . ALA A 1 204 ? -13.443 -5.918 11.940 1.00 92.88 204 ALA A CA 1
ATOM 1500 C C . ALA A 1 204 ? -14.268 -5.031 12.900 1.00 92.88 204 ALA A C 1
ATOM 1502 O O . ALA A 1 204 ? -13.913 -3.877 13.120 1.00 92.88 204 ALA A O 1
ATOM 1503 N N . ASN A 1 205 ? -15.334 -5.575 13.500 1.00 89.81 205 ASN A N 1
ATOM 1504 C CA . ASN A 1 205 ? -16.221 -4.885 14.445 1.00 89.81 205 ASN A CA 1
ATOM 1505 C C . ASN A 1 205 ? -15.885 -5.117 15.934 1.00 89.81 205 ASN A C 1
ATOM 1507 O O . ASN A 1 205 ? -16.659 -4.721 16.800 1.00 89.81 205 ASN A O 1
ATOM 1511 N N . ARG A 1 206 ? -14.772 -5.792 16.249 1.00 88.81 206 ARG A N 1
ATOM 1512 C CA . ARG A 1 206 ? -14.333 -6.099 17.624 1.00 88.81 206 ARG A CA 1
ATOM 1513 C C . ARG A 1 206 ? -12.971 -5.487 17.934 1.00 88.81 206 ARG A C 1
ATOM 1515 O O . ARG A 1 206 ? -12.088 -6.152 18.470 1.00 88.81 206 ARG A O 1
ATOM 1522 N N . LEU A 1 207 ? -12.796 -4.233 17.544 1.00 85.94 207 LEU A N 1
ATOM 1523 C CA . LEU A 1 207 ? -11.609 -3.464 17.876 1.00 85.94 207 LEU A CA 1
ATOM 1524 C C . LEU A 1 207 ? -11.689 -2.993 19.333 1.00 85.94 207 LEU A C 1
ATOM 1526 O O . LEU A 1 207 ? -12.730 -2.499 19.759 1.00 85.94 207 LEU A O 1
ATOM 1530 N N . THR A 1 208 ? -10.591 -3.127 20.075 1.00 78.62 208 THR A N 1
ATOM 1531 C CA . THR A 1 208 ? -10.457 -2.556 21.421 1.00 78.62 208 THR A CA 1
ATOM 1532 C C . THR A 1 208 ? -9.589 -1.302 21.326 1.00 7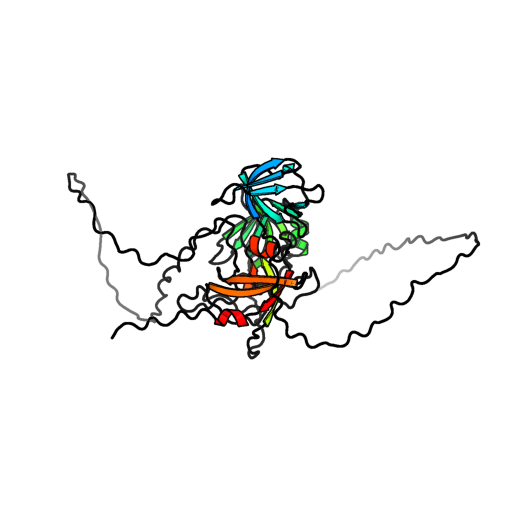8.62 208 THR A C 1
ATOM 1534 O O . THR A 1 208 ? -8.384 -1.442 21.096 1.00 78.62 208 THR A O 1
ATOM 1537 N N . PRO A 1 209 ? -10.162 -0.095 21.479 1.00 71.31 209 PRO A N 1
ATOM 1538 C CA . PRO A 1 209 ? -9.394 1.145 21.459 1.00 71.31 209 PRO A CA 1
ATOM 1539 C C . PRO A 1 209 ? -8.377 1.213 22.612 1.00 71.31 209 PRO A C 1
ATOM 1541 O O . PRO A 1 209 ? -8.562 0.549 23.641 1.00 71.31 209 PRO A O 1
ATOM 1544 N N . PRO A 1 210 ? -7.308 2.019 22.480 1.00 69.94 210 PRO A N 1
ATOM 1545 C CA . PRO A 1 210 ? -6.423 2.333 23.594 1.00 69.94 210 PRO A CA 1
ATOM 1546 C C . PRO A 1 210 ? -7.200 2.996 24.743 1.00 69.94 210 PRO A C 1
ATOM 1548 O O . PRO A 1 210 ? -8.217 3.655 24.530 1.00 69.94 210 PRO A O 1
ATOM 1551 N N . ALA A 1 211 ? -6.718 2.818 25.977 1.00 68.06 211 ALA A N 1
ATOM 1552 C CA . ALA A 1 211 ? -7.347 3.410 27.155 1.00 68.06 211 ALA A CA 1
ATOM 1553 C C . ALA A 1 211 ? -7.423 4.943 27.031 1.00 68.06 211 ALA A C 1
ATOM 1555 O O . ALA A 1 211 ? -6.437 5.600 26.684 1.00 68.06 211 ALA A O 1
ATOM 1556 N N . ALA A 1 212 ? -8.597 5.505 27.329 1.00 62.06 212 ALA A N 1
ATOM 1557 C CA . ALA A 1 212 ? -8.831 6.943 27.284 1.00 62.06 212 ALA A CA 1
ATOM 1558 C C . ALA A 1 212 ? -7.916 7.691 28.273 1.00 62.06 212 ALA A C 1
ATOM 1560 O O . ALA A 1 212 ? -7.69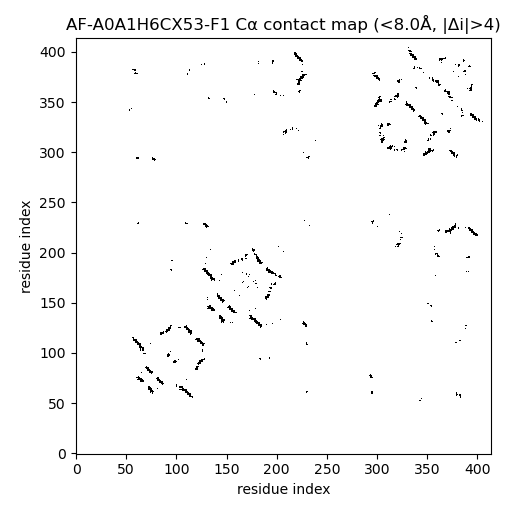0 7.226 29.390 1.00 62.06 212 ALA A O 1
ATOM 1561 N N . GLY A 1 213 ? -7.413 8.863 27.867 1.00 58.94 213 GLY A N 1
ATOM 1562 C CA . GLY A 1 213 ? -6.657 9.777 28.736 1.00 58.94 213 GLY A CA 1
ATOM 1563 C C . GLY A 1 213 ? -5.160 9.916 28.437 1.00 58.94 213 GLY A C 1
ATOM 1564 O O . GLY A 1 213 ? -4.488 10.682 29.121 1.00 58.94 213 GLY A O 1
ATOM 1565 N N . THR A 1 214 ? -4.625 9.235 27.416 1.00 59.62 214 THR A N 1
ATOM 1566 C CA . THR A 1 214 ? -3.258 9.522 26.943 1.00 59.62 214 THR A CA 1
ATOM 1567 C C . THR A 1 214 ? -3.297 10.764 26.050 1.00 59.62 214 THR A C 1
ATOM 1569 O O . THR A 1 214 ? -3.997 10.728 25.035 1.00 59.62 214 THR A O 1
ATOM 1572 N N . PRO A 1 215 ? -2.596 11.861 26.392 1.00 62.66 215 PRO A N 1
ATOM 1573 C CA . PRO A 1 215 ? -2.559 13.034 25.531 1.00 62.66 215 PRO A CA 1
ATOM 1574 C C . PRO A 1 215 ? -1.965 12.660 24.164 1.00 62.66 215 PRO A C 1
ATOM 1576 O O . PRO A 1 215 ? -1.009 11.876 24.114 1.00 62.66 215 PRO A O 1
ATOM 1579 N N . PRO A 1 216 ? -2.520 13.183 23.056 1.00 64.81 216 PRO A N 1
ATOM 1580 C CA . PRO A 1 216 ? -1.985 12.914 21.733 1.00 64.81 216 PRO A CA 1
ATOM 1581 C C . PRO A 1 216 ? -0.541 13.413 21.670 1.00 64.81 216 PRO A C 1
ATOM 1583 O O . PRO A 1 216 ? -0.246 14.572 21.959 1.00 64.81 216 PRO A O 1
ATOM 1586 N N . SER A 1 217 ? 0.368 12.507 21.326 1.00 75.06 217 SER A N 1
ATOM 1587 C CA . SER A 1 217 ? 1.766 12.844 21.092 1.00 75.06 217 SER A CA 1
ATOM 1588 C C . SER A 1 217 ? 1.895 13.523 19.732 1.00 75.06 217 SER A C 1
ATOM 1590 O O . SER A 1 217 ? 1.288 13.082 18.756 1.00 75.06 217 SER A O 1
ATOM 1592 N N . THR A 1 218 ? 2.739 14.548 19.639 1.00 81.75 218 THR A N 1
ATOM 1593 C CA . THR A 1 218 ? 3.149 15.123 18.348 1.00 81.75 218 THR A CA 1
ATOM 1594 C C . THR A 1 218 ? 4.044 14.169 17.558 1.00 81.75 218 THR A C 1
ATOM 1596 O O . THR A 1 218 ? 4.276 14.381 16.376 1.00 81.75 218 THR A O 1
ATOM 1599 N N . THR A 1 219 ? 4.523 13.092 18.184 1.00 91.00 219 THR A N 1
ATOM 1600 C CA . THR A 1 219 ? 5.278 12.025 17.529 1.00 91.00 219 THR A CA 1
ATOM 1601 C C . THR A 1 219 ? 4.638 10.668 17.800 1.00 91.00 219 THR A C 1
ATOM 1603 O O . THR A 1 219 ? 4.559 10.232 18.951 1.00 91.00 219 THR A O 1
ATOM 1606 N N . VAL A 1 220 ? 4.212 9.967 16.750 1.00 93.06 220 VAL A N 1
ATOM 1607 C CA . VAL A 1 220 ? 3.548 8.658 16.859 1.00 93.06 220 VAL A CA 1
ATOM 1608 C C . VAL A 1 220 ? 4.374 7.591 16.151 1.00 93.06 220 VAL A C 1
ATOM 1610 O O . VAL A 1 220 ? 4.851 7.802 15.042 1.00 93.06 220 VAL A O 1
ATOM 1613 N N . ARG A 1 221 ? 4.543 6.424 16.780 1.00 94.88 221 ARG A N 1
ATOM 1614 C CA . ARG A 1 221 ? 5.276 5.280 16.214 1.00 94.88 221 ARG A CA 1
ATOM 1615 C C . ARG A 1 221 ? 4.336 4.116 15.946 1.00 94.88 221 ARG A C 1
ATOM 1617 O O . ARG A 1 221 ? 3.456 3.839 16.758 1.00 94.88 221 ARG A O 1
ATOM 1624 N N . GLY A 1 222 ? 4.546 3.404 14.845 1.00 95.81 222 GLY A N 1
ATOM 1625 C CA . GLY A 1 222 ? 3.677 2.297 14.453 1.00 95.81 222 GLY A CA 1
ATOM 1626 C C . GLY A 1 222 ? 4.110 1.632 13.154 1.00 95.81 222 GLY A C 1
ATOM 1627 O O . GLY A 1 222 ? 5.297 1.579 12.831 1.00 95.81 222 GLY A O 1
ATOM 1628 N N . THR A 1 223 ? 3.132 1.106 12.422 1.00 97.50 223 THR A N 1
ATOM 1629 C CA . THR A 1 223 ? 3.330 0.501 11.101 1.00 97.50 223 THR A CA 1
ATOM 1630 C C . THR A 1 223 ? 2.868 1.447 9.998 1.00 97.50 223 THR A C 1
ATOM 1632 O O . THR A 1 223 ? 1.746 1.957 10.056 1.00 97.50 223 THR A O 1
ATOM 1635 N N . ALA A 1 224 ? 3.708 1.632 8.979 1.00 98.19 224 ALA A N 1
ATOM 1636 C CA . ALA A 1 224 ? 3.282 2.138 7.681 1.00 98.19 224 ALA A CA 1
ATOM 1637 C C . ALA A 1 224 ? 3.029 0.968 6.733 1.00 98.19 224 ALA A C 1
ATOM 1639 O O . ALA A 1 224 ? 3.825 0.026 6.653 1.00 98.19 224 ALA A O 1
ATOM 1640 N N . THR A 1 225 ? 1.945 1.062 5.978 1.00 98.25 225 THR A N 1
ATOM 1641 C CA . THR A 1 225 ? 1.666 0.211 4.819 1.00 98.25 225 THR A CA 1
ATOM 1642 C C . THR A 1 225 ? 1.503 1.086 3.583 1.00 98.25 225 THR A C 1
ATOM 1644 O O . THR A 1 225 ? 1.788 2.283 3.617 1.00 98.25 225 THR A O 1
ATOM 1647 N N . TRP A 1 226 ? 1.058 0.499 2.480 1.00 97.94 226 TRP A N 1
ATOM 1648 C CA . TRP A 1 226 ? 0.674 1.236 1.286 1.00 97.94 226 TRP A CA 1
ATOM 1649 C C . TRP A 1 226 ? -0.714 0.814 0.821 1.00 97.94 226 TRP A C 1
ATOM 1651 O O . TRP A 1 226 ? -1.168 -0.262 1.209 1.00 97.94 226 TRP A O 1
ATOM 1661 N N . PHE A 1 227 ? -1.392 1.640 0.030 1.00 94.69 227 PHE A N 1
ATOM 1662 C CA . PHE A 1 227 ? -2.749 1.370 -0.449 1.00 94.69 227 PHE A CA 1
ATOM 1663 C C . PHE A 1 227 ? -2.885 1.543 -1.961 1.00 94.69 227 PHE A C 1
ATOM 1665 O O . PHE A 1 227 ? -2.025 2.131 -2.613 1.00 94.69 227 PHE A O 1
ATOM 1672 N N . GLY A 1 228 ? -3.989 1.022 -2.495 1.00 88.50 228 GLY A N 1
ATOM 1673 C CA . GLY A 1 228 ? -4.357 1.183 -3.895 1.00 88.50 228 GLY A CA 1
ATOM 1674 C C . GLY A 1 228 ? -3.520 0.339 -4.852 1.00 88.50 228 GLY A C 1
ATOM 1675 O O . GLY A 1 228 ? -3.070 -0.771 -4.537 1.00 88.50 228 GLY A O 1
ATOM 1676 N N . ASP A 1 229 ? -3.362 0.869 -6.056 1.00 85.12 229 ASP A N 1
ATOM 1677 C CA . ASP A 1 229 ? -2.601 0.277 -7.144 1.00 85.12 229 ASP A CA 1
ATOM 1678 C C . ASP A 1 229 ? -1.724 1.344 -7.828 1.00 85.12 229 ASP A C 1
ATOM 1680 O O . ASP A 1 229 ? -1.588 2.457 -7.323 1.00 85.12 229 ASP A O 1
ATOM 1684 N N . LEU A 1 230 ? -1.049 0.982 -8.921 1.00 82.12 230 LEU A N 1
ATOM 1685 C CA . LEU A 1 230 ? -0.108 1.878 -9.607 1.00 82.12 230 LEU A CA 1
ATOM 1686 C C . LEU A 1 230 ? -0.770 2.936 -10.495 1.00 82.12 230 LEU A C 1
ATOM 1688 O O . LEU A 1 230 ? -0.073 3.819 -10.990 1.00 82.12 230 LEU A O 1
ATOM 1692 N N . ARG A 1 231 ? -2.082 2.850 -10.725 1.00 72.31 231 ARG A N 1
ATOM 1693 C CA . ARG A 1 231 ? -2.792 3.850 -11.516 1.00 72.31 231 ARG A CA 1
ATOM 1694 C C . ARG A 1 231 ? -3.069 5.058 -10.639 1.00 72.31 231 ARG A C 1
ATOM 1696 O O . ARG A 1 231 ? -3.344 4.924 -9.446 1.00 72.31 231 ARG A O 1
ATOM 1703 N N . SER A 1 232 ? -3.034 6.241 -11.243 1.00 50.50 232 SER A N 1
ATOM 1704 C CA . SER A 1 232 ? -3.504 7.441 -10.561 1.00 50.50 232 SER A CA 1
ATOM 1705 C C . SER A 1 232 ? -4.933 7.208 -10.067 1.00 50.50 232 SER A C 1
ATOM 1707 O O . SER A 1 232 ? -5.767 6.723 -10.844 1.00 50.50 232 SER A O 1
ATOM 1709 N N . PRO A 1 233 ? -5.234 7.512 -8.792 1.00 43.09 233 PRO A N 1
ATOM 1710 C CA . PRO A 1 233 ? -6.605 7.455 -8.323 1.00 43.09 233 PRO A CA 1
ATOM 1711 C C . PRO A 1 233 ? -7.442 8.379 -9.208 1.00 43.09 233 PRO A C 1
ATOM 1713 O O . PRO A 1 233 ? -7.023 9.494 -9.528 1.00 43.09 233 PRO A O 1
ATOM 1716 N N . ALA A 1 234 ? -8.615 7.911 -9.634 1.00 37.75 234 ALA A N 1
ATOM 1717 C CA . ALA A 1 234 ? -9.589 8.809 -10.235 1.00 37.75 234 ALA A CA 1
ATOM 1718 C C . ALA A 1 234 ? -9.859 9.961 -9.246 1.00 37.75 234 ALA A C 1
ATOM 1720 O O . ALA A 1 234 ? -9.841 9.719 -8.033 1.00 37.75 234 ALA A O 1
ATOM 1721 N N . PRO A 1 235 ? -10.093 11.198 -9.720 1.00 36.72 235 PRO A N 1
ATOM 1722 C CA . PRO A 1 235 ? -10.429 12.304 -8.833 1.00 36.72 235 PRO A CA 1
ATOM 1723 C C . PRO A 1 235 ? -11.592 11.895 -7.925 1.00 36.72 235 PRO A C 1
ATOM 1725 O O . PRO A 1 235 ? -12.590 11.339 -8.390 1.00 36.72 235 PRO A O 1
ATOM 1728 N N . HIS A 1 236 ? -11.419 12.121 -6.620 1.00 40.78 236 HIS A N 1
ATOM 1729 C CA . HIS A 1 236 ? -12.388 11.751 -5.594 1.00 40.78 236 HIS A CA 1
ATOM 1730 C C . HIS A 1 236 ? -13.756 12.351 -5.974 1.00 40.78 236 HIS A C 1
ATOM 1732 O O . HIS A 1 236 ? -13.840 13.566 -6.174 1.00 40.78 236 HIS A O 1
ATOM 1738 N N . PRO A 1 237 ? -14.844 11.565 -6.080 1.00 38.44 237 PRO A N 1
ATOM 1739 C CA . PRO A 1 237 ? -16.172 12.158 -6.130 1.00 38.44 237 PRO A CA 1
ATOM 1740 C C . PRO A 1 237 ? -16.371 12.857 -4.786 1.00 38.44 237 PRO A C 1
ATOM 1742 O O . PRO A 1 237 ? -16.243 12.205 -3.752 1.00 38.44 237 PRO A O 1
ATOM 1745 N N . GLY A 1 238 ? -16.571 14.177 -4.780 1.00 37.34 238 GLY A N 1
ATOM 1746 C CA . GLY A 1 238 ? -16.753 14.957 -3.551 1.00 37.34 238 GLY A CA 1
ATOM 1747 C C . GLY A 1 238 ? -17.784 14.333 -2.595 1.00 37.34 238 GLY A C 1
ATOM 1748 O O . GLY A 1 238 ? -18.539 13.445 -3.003 1.00 37.34 238 GLY A O 1
ATOM 1749 N N . PRO A 1 239 ? -17.815 14.763 -1.320 1.00 39.22 239 PRO A N 1
ATOM 1750 C CA . PRO A 1 239 ? -18.637 14.137 -0.290 1.00 39.22 239 PRO A CA 1
ATOM 1751 C C . PRO A 1 239 ? -20.062 13.901 -0.796 1.00 39.22 239 PRO A C 1
ATOM 1753 O O . PRO A 1 239 ? -20.731 14.818 -1.279 1.00 39.22 239 PRO A O 1
ATOM 1756 N N . HIS A 1 240 ? -20.510 12.645 -0.726 1.00 40.09 240 HIS A N 1
ATOM 1757 C CA . HIS A 1 240 ? -21.887 12.300 -1.045 1.00 40.09 240 HIS A CA 1
ATOM 1758 C C . HIS A 1 240 ? -22.811 13.139 -0.150 1.00 40.09 240 HIS A C 1
ATOM 1760 O O . HIS A 1 240 ? -22.673 13.060 1.075 1.00 40.09 240 HIS A O 1
ATOM 1766 N N . PRO A 1 241 ? -23.755 13.924 -0.705 1.00 35.53 241 PRO A N 1
ATOM 1767 C CA . PRO A 1 241 ? -24.754 14.582 0.119 1.00 35.53 241 PRO A CA 1
ATOM 1768 C C . PRO A 1 241 ? -25.517 13.501 0.885 1.00 35.53 241 PRO A C 1
ATOM 1770 O O . PRO A 1 241 ? -25.956 12.504 0.306 1.00 35.53 241 PRO A O 1
ATOM 1773 N N . GLY A 1 242 ? -25.575 13.687 2.204 1.00 36.25 242 GLY A N 1
ATOM 1774 C CA . GLY A 1 242 ? -26.023 12.695 3.170 1.00 36.25 242 GLY A CA 1
ATOM 1775 C C . GLY A 1 242 ? -27.312 11.988 2.766 1.00 36.25 242 GLY A C 1
ATOM 1776 O O . GLY A 1 242 ? -28.267 12.595 2.279 1.00 36.25 242 GLY A O 1
ATOM 1777 N N . ALA A 1 243 ? -27.344 10.680 3.017 1.00 30.67 243 ALA A N 1
ATOM 1778 C CA . ALA A 1 243 ? -28.587 9.931 3.022 1.00 30.67 243 ALA A CA 1
ATOM 1779 C C . ALA A 1 243 ? -29.598 10.646 3.945 1.00 30.67 243 ALA A C 1
ATOM 1781 O O . ALA A 1 243 ? -29.231 11.003 5.070 1.00 30.67 243 ALA A O 1
ATOM 1782 N N . PRO A 1 244 ? -30.851 10.872 3.512 1.00 36.22 244 PRO A N 1
ATOM 1783 C CA . PRO A 1 244 ? -31.841 11.527 4.351 1.00 36.22 244 PRO A CA 1
ATOM 1784 C C . PRO A 1 244 ? -32.049 10.710 5.626 1.00 36.22 244 PRO A C 1
ATOM 1786 O O . PRO A 1 244 ? -32.311 9.503 5.585 1.00 36.22 244 PRO A O 1
ATOM 1789 N N . GLY A 1 245 ? -31.892 11.390 6.762 1.00 30.55 245 GLY A N 1
ATOM 1790 C CA . GLY A 1 245 ? -32.036 10.817 8.089 1.00 30.55 245 GLY A CA 1
ATOM 1791 C C . GLY A 1 245 ? -33.354 10.063 8.226 1.00 30.55 245 GLY A C 1
ATOM 1792 O O . GLY A 1 245 ? -34.422 10.555 7.856 1.00 30.55 245 GLY A O 1
ATOM 1793 N N . ARG A 1 246 ? -33.277 8.852 8.783 1.00 35.22 246 ARG A N 1
ATOM 1794 C CA . ARG A 1 246 ? -34.454 8.136 9.272 1.00 35.22 246 ARG A CA 1
ATOM 1795 C C . ARG A 1 246 ? -35.073 8.981 10.377 1.00 35.22 246 ARG A C 1
ATOM 1797 O O . ARG A 1 246 ? -34.579 8.999 11.500 1.00 35.22 246 ARG A O 1
ATOM 1804 N N . GLY A 1 247 ? -36.139 9.691 10.025 1.00 29.91 247 GLY A N 1
ATOM 1805 C CA . GLY A 1 247 ? -36.983 10.391 10.972 1.00 29.91 247 GLY A CA 1
ATOM 1806 C C . GLY A 1 247 ? -37.493 9.416 12.023 1.00 29.91 247 GLY A C 1
ATOM 1807 O O . GLY A 1 247 ? -38.183 8.441 11.723 1.00 29.91 247 GLY A O 1
ATOM 1808 N N . THR A 1 248 ? -37.151 9.703 13.269 1.00 39.31 248 THR A N 1
ATOM 1809 C CA . THR A 1 248 ? -37.894 9.248 14.433 1.00 39.31 248 THR A CA 1
ATOM 1810 C C . THR A 1 248 ? -39.323 9.777 14.310 1.00 39.31 248 THR A C 1
ATOM 1812 O O . THR A 1 248 ? -39.548 10.979 14.422 1.00 39.31 248 THR A O 1
ATOM 1815 N N . SER A 1 249 ? -40.295 8.899 14.082 1.00 37.09 249 SER A N 1
ATOM 1816 C CA . SER A 1 249 ? -41.697 9.204 14.364 1.00 37.09 249 SER A CA 1
ATOM 1817 C C . SER A 1 249 ? -42.267 8.081 15.216 1.00 37.09 249 SER A C 1
ATOM 1819 O O . SER A 1 249 ? -42.288 6.911 14.836 1.00 37.09 249 SER A O 1
ATOM 1821 N N . GLY A 1 250 ? -42.618 8.461 16.441 1.00 31.08 250 GLY A N 1
ATOM 1822 C CA . GLY A 1 250 ? -43.337 7.623 17.375 1.00 31.08 250 GLY A CA 1
ATOM 1823 C C . GLY A 1 250 ? -44.782 7.412 16.935 1.00 31.08 250 GLY A C 1
ATOM 1824 O O . GLY A 1 250 ? -45.374 8.232 16.240 1.00 31.08 250 GLY A O 1
ATOM 1825 N N . SER A 1 251 ? -45.309 6.274 17.377 1.00 34.94 251 SER A N 1
ATOM 1826 C CA . SER A 1 251 ? -46.693 6.026 17.791 1.00 34.94 251 SER A CA 1
ATOM 1827 C C . SER A 1 251 ? -47.748 7.104 17.482 1.00 34.94 251 SER A C 1
ATOM 1829 O O . SER A 1 251 ? -47.779 8.155 18.120 1.00 34.94 251 SER A O 1
ATOM 1831 N N . GLY A 1 252 ? -48.715 6.743 16.637 1.00 27.53 252 GLY A N 1
ATOM 1832 C CA . GLY A 1 252 ? -50.004 7.422 16.506 1.00 27.53 252 GLY A CA 1
ATOM 1833 C C . GLY A 1 252 ? -51.015 6.515 15.804 1.00 27.53 252 GLY A C 1
ATOM 1834 O O . GLY A 1 252 ? -50.859 6.194 14.633 1.00 27.53 252 GLY A O 1
ATOM 1835 N N . TRP A 1 253 ? -51.999 6.040 16.561 1.00 29.80 253 TRP A N 1
ATOM 1836 C CA . TRP A 1 253 ? -53.066 5.114 16.172 1.00 29.80 253 TRP A CA 1
ATOM 1837 C C . TRP A 1 253 ? -54.221 5.857 15.452 1.00 29.80 253 TRP A C 1
ATOM 1839 O O . TRP A 1 253 ? -54.476 7.014 15.765 1.00 29.80 253 TRP A O 1
ATOM 1849 N N . GLN A 1 254 ? -54.979 5.114 14.626 1.00 31.53 254 GLN A N 1
ATOM 1850 C CA . GLN A 1 254 ? -56.332 5.370 14.064 1.00 31.53 254 GLN A CA 1
ATOM 1851 C C . GLN A 1 254 ? -56.492 6.192 12.773 1.00 31.53 254 GLN A C 1
ATOM 1853 O O . GLN A 1 254 ? -55.976 7.293 12.633 1.00 31.53 254 GLN A O 1
ATOM 1858 N N . GLY A 1 255 ? -57.351 5.669 11.883 1.00 28.41 255 GLY A N 1
ATOM 1859 C CA . GLY A 1 255 ? -58.018 6.458 10.843 1.00 28.41 255 GLY A CA 1
ATOM 1860 C C . GLY A 1 255 ? -58.269 5.729 9.525 1.00 28.41 255 GLY A C 1
ATOM 1861 O O . GLY A 1 255 ? -57.641 6.029 8.522 1.00 28.41 255 GLY A O 1
ATOM 1862 N N . SER A 1 256 ? -59.191 4.773 9.526 1.00 31.64 256 SER A N 1
ATOM 1863 C CA . SER A 1 256 ? -59.794 4.138 8.349 1.00 31.64 256 SER A CA 1
ATOM 1864 C C . SER A 1 256 ? -60.478 5.126 7.395 1.00 31.64 256 SER A C 1
ATOM 1866 O O . SER A 1 256 ? -61.297 5.904 7.870 1.00 31.64 256 SER A O 1
ATOM 1868 N N . SER A 1 257 ? -60.290 4.971 6.077 1.00 32.09 257 SER A N 1
ATOM 1869 C CA . SER A 1 257 ? -61.393 4.961 5.094 1.00 32.09 257 SER A CA 1
ATOM 1870 C C . SER A 1 257 ? -60.904 4.680 3.667 1.00 32.09 257 SER A C 1
ATOM 1872 O O . SER A 1 257 ? -59.943 5.263 3.176 1.00 32.09 257 SER A O 1
ATOM 1874 N N . SER A 1 258 ? -61.620 3.752 3.049 1.00 31.94 258 SER A N 1
ATOM 1875 C CA . SER A 1 258 ? -61.678 3.316 1.654 1.00 31.94 258 SER A CA 1
ATOM 1876 C C . SER A 1 258 ? -61.997 4.437 0.652 1.00 31.94 258 SER A C 1
ATOM 1878 O O . SER A 1 258 ? -62.662 5.395 1.034 1.00 31.94 258 SER A O 1
ATOM 1880 N N . HIS A 1 259 ? -61.597 4.273 -0.621 1.00 34.03 259 HIS A N 1
ATOM 1881 C CA . HIS A 1 259 ? -62.466 4.280 -1.824 1.00 34.03 259 HIS A CA 1
ATOM 1882 C C . HIS A 1 259 ? -61.652 4.010 -3.117 1.00 34.03 259 HIS A C 1
ATOM 1884 O O . HIS A 1 259 ? -60.719 4.734 -3.447 1.00 34.03 259 HIS A O 1
ATOM 1890 N N . ASP A 1 260 ? -62.020 2.910 -3.780 1.00 30.92 260 ASP A N 1
ATOM 1891 C CA . ASP A 1 260 ? -62.317 2.699 -5.208 1.00 30.92 260 ASP A CA 1
ATOM 1892 C C . ASP A 1 260 ? -61.392 3.122 -6.377 1.00 30.92 260 ASP A C 1
ATOM 1894 O O . ASP A 1 260 ? -61.171 4.289 -6.673 1.00 30.92 260 ASP A O 1
ATOM 1898 N N . ALA A 1 261 ? -61.010 2.069 -7.120 1.00 31.91 261 ALA A N 1
ATOM 1899 C CA . ALA A 1 261 ? -61.264 1.787 -8.547 1.00 31.91 261 ALA A CA 1
ATOM 1900 C C . ALA A 1 261 ? -60.688 2.670 -9.688 1.00 31.91 261 ALA A C 1
ATOM 1902 O O . ALA A 1 261 ? -60.841 3.881 -9.763 1.00 31.91 261 ALA A O 1
ATOM 1903 N N . ALA A 1 262 ? -60.083 1.956 -10.648 1.00 31.64 262 ALA A N 1
ATOM 1904 C CA . ALA A 1 262 ? -59.463 2.366 -11.921 1.00 31.64 262 ALA A CA 1
ATOM 1905 C C . ALA A 1 262 ? -60.498 2.466 -13.088 1.00 31.64 262 ALA A C 1
ATOM 1907 O O . ALA A 1 262 ? -61.689 2.387 -12.794 1.00 31.64 262 ALA A O 1
ATOM 1908 N N . PRO A 1 263 ? -60.163 2.397 -14.410 1.00 50.78 263 PRO A N 1
ATOM 1909 C CA . PRO A 1 263 ? -59.039 2.851 -15.270 1.00 50.78 263 PRO A CA 1
ATOM 1910 C C . PRO A 1 263 ? -59.596 3.619 -16.537 1.00 50.78 263 PRO A C 1
ATOM 1912 O O . PRO A 1 263 ? -60.544 4.378 -16.380 1.00 50.78 263 PRO A O 1
ATOM 1915 N N . PRO A 1 264 ? -59.171 3.392 -17.811 1.00 56.56 264 PRO A N 1
ATOM 1916 C CA . PRO A 1 264 ? -57.975 3.882 -18.521 1.00 56.56 264 PRO A CA 1
ATOM 1917 C C . PRO A 1 264 ? -58.259 4.728 -19.798 1.00 56.56 264 PRO A C 1
ATOM 1919 O O . PRO A 1 264 ? -59.346 4.705 -20.368 1.00 56.56 264 PRO A O 1
ATOM 1922 N N . GLY A 1 265 ? -57.191 5.313 -20.362 1.00 30.16 265 GLY A N 1
ATOM 1923 C CA . GLY A 1 265 ? -56.985 5.377 -21.820 1.00 30.16 265 GLY A CA 1
ATOM 1924 C C . GLY A 1 265 ? -57.000 6.762 -22.479 1.00 30.16 265 GLY A C 1
ATOM 1925 O O . GLY A 1 265 ? -57.990 7.478 -22.403 1.00 30.16 265 GLY A O 1
ATOM 1926 N N . ARG A 1 266 ? -55.937 7.083 -23.234 1.00 33.84 266 ARG A N 1
ATOM 1927 C CA . ARG A 1 266 ? -55.949 7.321 -24.699 1.00 33.84 266 ARG A CA 1
ATOM 1928 C C . ARG A 1 266 ? -54.652 7.984 -25.175 1.00 33.84 266 ARG A C 1
ATOM 1930 O O . ARG A 1 266 ? -54.151 8.931 -24.583 1.00 33.84 266 ARG A O 1
ATOM 1937 N N . SER A 1 267 ? -54.149 7.456 -26.286 1.00 35.41 267 SER A N 1
ATOM 1938 C CA . SER A 1 267 ? -53.122 8.025 -27.158 1.00 35.41 267 SER A CA 1
ATOM 1939 C C . SER A 1 267 ? -53.612 9.291 -27.867 1.00 35.41 267 SER A C 1
ATOM 1941 O O . SER A 1 267 ? -54.785 9.336 -28.227 1.00 35.41 267 SER A O 1
ATOM 1943 N N . ALA A 1 268 ? -52.704 10.224 -28.184 1.00 33.66 268 ALA A N 1
ATOM 1944 C CA . ALA A 1 268 ? -52.572 10.831 -29.520 1.00 33.66 268 ALA A CA 1
ATOM 1945 C C . ALA A 1 268 ? -51.420 11.861 -29.590 1.00 33.66 268 ALA A C 1
ATOM 1947 O O . ALA A 1 268 ? -51.377 12.822 -28.835 1.00 33.66 268 ALA A O 1
ATOM 1948 N N . SER A 1 269 ? -50.515 11.611 -30.543 1.00 34.59 269 SER A N 1
ATOM 1949 C CA . SER A 1 269 ? -49.895 12.548 -31.497 1.00 34.59 269 SER A CA 1
ATOM 1950 C C . SER A 1 269 ? -49.460 13.967 -31.078 1.00 34.59 269 SER A C 1
ATOM 1952 O O . SER A 1 269 ? -50.286 14.843 -30.863 1.00 34.59 269 SER A O 1
ATOM 1954 N N . GLY A 1 270 ? -48.173 14.246 -31.313 1.00 30.98 270 GLY A N 1
ATOM 1955 C CA . GLY A 1 270 ? -47.801 15.040 -32.492 1.00 30.98 270 GLY A CA 1
ATOM 1956 C C . GLY A 1 270 ? -47.522 16.542 -32.321 1.00 30.98 270 GLY A C 1
ATOM 1957 O O . GLY A 1 270 ? -48.429 17.347 -32.173 1.00 30.98 270 GLY A O 1
ATOM 1958 N N . SER A 1 271 ? -46.263 16.881 -32.620 1.00 32.00 271 SER A N 1
ATOM 1959 C CA . SER A 1 271 ? -45.778 18.093 -33.310 1.00 32.00 271 SER A CA 1
ATOM 1960 C C . SER A 1 271 ? -45.114 19.230 -32.503 1.00 32.00 271 SER A C 1
ATOM 1962 O O . SER A 1 271 ? -45.723 19.952 -31.731 1.00 32.00 271 SER A O 1
ATOM 1964 N N . GLN A 1 272 ? -43.825 19.380 -32.836 1.00 32.56 272 GLN A N 1
ATOM 1965 C CA . GLN A 1 272 ? -43.103 20.593 -33.245 1.00 32.56 272 GLN A CA 1
ATOM 1966 C C . GLN A 1 272 ? -42.709 21.711 -32.256 1.00 32.56 272 GLN A C 1
ATOM 1968 O O . GLN A 1 272 ? -43.513 22.531 -31.840 1.00 32.56 272 GLN A O 1
ATOM 1973 N N . ARG A 1 273 ? -41.369 21.847 -32.196 1.00 31.00 273 ARG A N 1
ATOM 1974 C CA . ARG A 1 273 ? -40.525 23.063 -32.247 1.00 31.00 273 ARG A CA 1
ATOM 1975 C C . ARG A 1 273 ? -40.563 24.016 -31.046 1.00 31.00 273 ARG A C 1
ATOM 1977 O O . ARG A 1 273 ? -41.493 24.799 -30.913 1.00 31.00 273 ARG A O 1
ATOM 1984 N N . GLN A 1 274 ? -39.421 24.126 -30.362 1.00 32.88 274 GLN A N 1
ATOM 1985 C CA . GLN A 1 274 ? -38.487 25.260 -30.515 1.00 32.88 274 GLN A CA 1
ATOM 1986 C C . GLN A 1 274 ? -37.257 25.076 -29.610 1.00 32.88 274 GLN A C 1
ATOM 1988 O O . GLN A 1 274 ? -37.396 24.920 -28.401 1.00 32.88 274 GLN A O 1
ATOM 1993 N N . ASP A 1 275 ? -36.066 25.116 -30.213 1.00 31.45 275 ASP A N 1
ATOM 1994 C CA . ASP A 1 275 ? -34.809 25.406 -29.515 1.00 31.45 275 ASP A CA 1
ATOM 1995 C C . ASP A 1 275 ? -34.810 26.865 -29.039 1.00 31.45 275 ASP A C 1
ATOM 1997 O O . ASP A 1 275 ? -35.277 27.752 -29.763 1.00 31.45 275 ASP A O 1
ATOM 2001 N N . PRO A 1 276 ? -34.210 27.134 -27.871 1.00 35.06 276 PRO A N 1
ATOM 2002 C CA . PRO A 1 276 ? -33.116 28.099 -27.880 1.00 35.06 276 PRO A CA 1
ATOM 2003 C C . PRO A 1 276 ? -31.894 27.624 -27.073 1.00 35.06 276 PRO A C 1
ATOM 2005 O O . PRO A 1 276 ? -31.990 27.197 -25.924 1.00 35.06 276 PRO A O 1
ATOM 2008 N N . ALA A 1 277 ? -30.718 27.760 -27.686 1.00 34.44 277 ALA A N 1
ATOM 2009 C CA . ALA A 1 277 ? -29.418 27.774 -27.015 1.00 34.44 277 ALA A CA 1
ATOM 2010 C C . ALA A 1 277 ? -29.161 29.155 -26.354 1.00 34.44 277 ALA A C 1
ATOM 2012 O O . ALA A 1 277 ? -29.940 30.086 -26.548 1.00 34.44 277 ALA A O 1
ATOM 2013 N N . PRO A 1 278 ? -28.001 29.380 -25.717 1.00 37.62 278 PRO A N 1
ATOM 2014 C CA . PRO A 1 278 ? -27.538 28.768 -24.479 1.00 37.62 278 PRO A CA 1
ATOM 2015 C C . PRO A 1 278 ? -27.377 29.849 -23.391 1.00 37.62 278 PRO A C 1
ATOM 2017 O O . PRO A 1 278 ? -26.826 30.925 -23.628 1.00 37.62 278 PRO A O 1
ATOM 2020 N N . HIS A 1 279 ? -27.821 29.567 -22.167 1.00 30.73 279 HIS A N 1
ATOM 2021 C CA . HIS A 1 279 ? -27.656 30.497 -21.055 1.00 30.73 279 HIS A CA 1
ATOM 2022 C C . HIS A 1 279 ? -26.287 30.346 -20.377 1.00 30.73 279 HIS A C 1
ATOM 2024 O O . HIS A 1 279 ? -25.998 29.350 -19.721 1.00 30.73 279 HIS A O 1
ATOM 2030 N N . SER A 1 280 ? -25.521 31.436 -20.482 1.00 30.45 280 SER A N 1
ATOM 2031 C CA . SER A 1 280 ? -24.679 32.039 -19.438 1.00 30.45 280 SER A CA 1
ATOM 2032 C C . SER A 1 280 ? -23.520 31.218 -18.863 1.00 30.45 280 SER A C 1
ATOM 2034 O O . SER A 1 280 ? -23.673 30.388 -17.968 1.00 30.45 280 SER A O 1
ATOM 2036 N N . ALA A 1 281 ? -22.329 31.617 -19.315 1.00 31.03 281 ALA A N 1
ATOM 2037 C CA . ALA A 1 281 ? -21.058 31.470 -18.629 1.00 31.03 281 ALA A CA 1
ATOM 2038 C C . ALA A 1 281 ? -21.177 31.822 -17.135 1.00 31.03 281 ALA A C 1
ATOM 2040 O O . ALA A 1 281 ? -21.623 32.912 -16.770 1.00 31.03 281 ALA A O 1
ATOM 2041 N N . ARG A 1 282 ? -20.750 30.891 -16.280 1.00 28.84 282 ARG A N 1
ATOM 2042 C CA . ARG A 1 282 ? -20.443 31.159 -14.873 1.00 28.84 282 ARG A CA 1
ATOM 2043 C C . ARG A 1 282 ? -18.981 31.607 -14.751 1.00 28.84 282 ARG A C 1
ATOM 2045 O O . ARG A 1 282 ? -18.144 31.102 -15.498 1.00 28.84 282 ARG A O 1
ATOM 2052 N N . PRO A 1 283 ? -18.673 32.538 -13.835 1.00 28.77 283 PRO A N 1
ATOM 2053 C CA . PRO A 1 283 ? -17.325 33.050 -13.649 1.00 28.77 283 PRO A CA 1
ATOM 2054 C C . PRO A 1 283 ? -16.419 31.984 -13.032 1.00 28.77 283 PRO A C 1
ATOM 2056 O O . PRO A 1 283 ? -16.761 31.365 -12.024 1.00 28.77 283 PRO A O 1
ATOM 2059 N N . SER A 1 284 ? -15.260 31.802 -13.654 1.00 31.16 284 SER A N 1
ATOM 2060 C CA . SER A 1 284 ? -14.138 31.014 -13.162 1.00 31.16 284 SER A CA 1
ATOM 2061 C C . SER A 1 284 ? -13.655 31.581 -11.822 1.00 31.16 284 SER A C 1
ATOM 2063 O O . SER A 1 284 ? -13.051 32.653 -11.776 1.00 31.16 284 SER A O 1
ATOM 2065 N N . GLY A 1 285 ? -13.960 30.877 -10.731 1.00 27.83 285 GLY A N 1
ATOM 2066 C CA . GLY A 1 285 ? -13.258 31.017 -9.453 1.00 27.83 285 GLY A CA 1
ATOM 2067 C C . GLY A 1 285 ? -11.891 30.321 -9.520 1.00 27.83 285 GLY A C 1
ATOM 2068 O O . GLY A 1 285 ? -11.636 29.589 -10.478 1.00 27.83 285 GLY A O 1
ATOM 2069 N N . PRO A 1 286 ? -10.982 30.565 -8.563 1.00 32.91 286 PRO A N 1
ATOM 2070 C CA . PRO A 1 286 ? -9.584 30.167 -8.682 1.00 32.91 286 PRO A CA 1
ATOM 2071 C C . PRO A 1 286 ? -9.394 28.661 -8.424 1.00 32.91 286 PRO A C 1
ATOM 2073 O O . PRO A 1 286 ? -8.895 28.266 -7.375 1.00 32.91 286 PRO A O 1
ATOM 2076 N N . ASP A 1 287 ? -9.714 27.824 -9.412 1.00 28.75 287 ASP A N 1
ATOM 2077 C CA . ASP A 1 287 ? -9.281 26.417 -9.512 1.00 28.75 287 ASP A CA 1
ATOM 2078 C C . ASP A 1 287 ? -7.800 26.347 -9.933 1.00 28.75 287 ASP A C 1
ATOM 2080 O O . ASP A 1 287 ? -7.418 25.768 -10.949 1.00 28.75 287 ASP A O 1
ATOM 2084 N N . GLY A 1 288 ? -6.955 27.047 -9.179 1.00 29.75 288 GLY A N 1
ATOM 2085 C CA . GLY A 1 288 ? -5.605 27.419 -9.582 1.00 29.75 288 GLY A CA 1
ATOM 2086 C C . GLY A 1 288 ? -4.534 27.033 -8.577 1.00 29.75 288 GLY A C 1
ATOM 2087 O O . GLY A 1 288 ? -3.615 27.811 -8.380 1.00 29.75 288 GLY A O 1
ATOM 2088 N N . LEU A 1 289 ? -4.636 25.878 -7.922 1.00 32.66 289 LEU A N 1
ATOM 2089 C CA . LEU A 1 289 ? -3.511 25.224 -7.246 1.00 32.66 289 LEU A CA 1
ATOM 2090 C C . LEU A 1 289 ? -3.869 23.740 -7.067 1.00 32.66 289 LEU A C 1
ATOM 2092 O O . LEU A 1 289 ? -4.939 23.438 -6.558 1.00 32.66 289 LEU A O 1
ATOM 2096 N N . MET A 1 290 ? -2.972 22.836 -7.474 1.00 34.09 290 MET A N 1
ATOM 2097 C CA . MET A 1 290 ? -3.079 21.356 -7.498 1.00 34.09 290 MET A CA 1
ATOM 2098 C C . MET A 1 290 ? -3.469 20.686 -8.829 1.00 34.09 290 MET A C 1
ATOM 2100 O O . MET A 1 290 ? -3.654 19.473 -8.863 1.00 34.09 290 MET A O 1
ATOM 2104 N N . ALA A 1 291 ? -3.486 21.411 -9.950 1.00 32.38 291 ALA A N 1
ATOM 2105 C CA . ALA A 1 291 ? -3.361 20.792 -11.273 1.00 32.38 291 ALA A CA 1
ATOM 2106 C C . ALA A 1 291 ? -1.888 20.831 -11.704 1.00 32.38 291 ALA A C 1
ATOM 2108 O O . ALA A 1 291 ? -1.438 21.752 -12.383 1.00 32.38 291 ALA A O 1
ATOM 2109 N N . GLY A 1 292 ? -1.116 19.854 -11.237 1.00 28.89 292 GLY A N 1
ATOM 2110 C CA . GLY A 1 292 ? 0.267 19.678 -11.648 1.00 28.89 292 GLY A CA 1
ATOM 2111 C C . GLY A 1 292 ? 0.804 18.320 -11.224 1.00 28.89 292 GLY A C 1
ATOM 2112 O O . GLY A 1 292 ? 0.768 17.988 -10.043 1.00 28.89 292 GLY A O 1
ATOM 2113 N N . ILE A 1 293 ? 1.398 17.630 -12.201 1.00 34.72 293 ILE A N 1
ATOM 2114 C CA . ILE A 1 293 ? 2.225 16.418 -12.120 1.00 34.72 293 ILE A CA 1
ATOM 2115 C C . ILE A 1 293 ? 1.447 15.108 -12.339 1.00 34.72 293 ILE A C 1
ATOM 2117 O O . ILE A 1 293 ? 1.070 14.424 -11.392 1.00 34.72 293 ILE A O 1
ATOM 2121 N N . GLY A 1 294 ? 1.346 14.676 -13.597 1.00 33.84 294 GLY A N 1
ATOM 2122 C CA . GLY A 1 294 ? 1.165 13.278 -14.013 1.00 33.84 294 GLY A CA 1
ATOM 2123 C C . GLY A 1 294 ? 2.410 12.454 -13.734 1.00 33.84 294 GLY A C 1
ATOM 2124 O O . GLY A 1 294 ? 3.135 11.991 -14.612 1.00 33.84 294 GLY A O 1
ATOM 2125 N N . GLY A 1 295 ? 2.659 12.317 -12.442 1.00 50.59 295 GLY A N 1
ATOM 2126 C CA . GLY A 1 295 ? 3.277 11.167 -11.823 1.00 50.59 295 GLY A CA 1
ATOM 2127 C C . GLY A 1 295 ? 2.268 10.624 -10.815 1.00 50.59 295 GLY A C 1
ATOM 2128 O O . GLY A 1 295 ? 1.367 11.343 -10.386 1.00 50.59 295 GLY A O 1
ATOM 2129 N N . ALA A 1 296 ? 2.395 9.352 -10.437 1.00 63.56 296 ALA A N 1
ATOM 2130 C CA . ALA A 1 296 ? 1.519 8.764 -9.427 1.00 63.56 296 ALA A CA 1
ATOM 2131 C C . ALA A 1 296 ? 1.413 9.685 -8.199 1.00 63.56 296 ALA A C 1
ATOM 2133 O O . ALA A 1 296 ? 2.433 10.069 -7.615 1.00 63.56 296 ALA A O 1
ATOM 2134 N N . LEU A 1 297 ? 0.174 10.044 -7.843 1.00 78.75 297 LEU A N 1
ATOM 2135 C CA . LEU A 1 297 ? -0.131 10.949 -6.740 1.00 78.75 297 LEU A CA 1
ATOM 2136 C C . LEU A 1 297 ? 0.644 10.512 -5.490 1.00 78.75 297 LEU A C 1
ATOM 2138 O O . LEU A 1 297 ? 0.585 9.347 -5.093 1.00 78.75 297 LEU A O 1
ATOM 2142 N N . ARG A 1 298 ? 1.387 11.438 -4.878 1.00 90.38 298 ARG A N 1
ATOM 2143 C CA . ARG A 1 298 ? 2.121 11.187 -3.633 1.00 90.38 298 ARG A CA 1
ATOM 2144 C C . ARG A 1 298 ? 1.310 11.706 -2.466 1.00 90.38 298 ARG A C 1
ATOM 2146 O O . ARG A 1 298 ? 1.115 12.905 -2.313 1.00 90.38 298 ARG A O 1
ATOM 2153 N N . GLY A 1 299 ? 0.882 10.791 -1.618 1.00 94.62 299 GLY A N 1
ATOM 2154 C CA . GLY A 1 299 ? 0.160 11.133 -0.406 1.00 94.62 299 GLY A CA 1
ATOM 2155 C C . GLY A 1 299 ? -0.028 9.942 0.514 1.00 94.62 299 GLY A C 1
ATOM 2156 O O . GLY A 1 299 ? 0.536 8.859 0.295 1.00 94.62 299 GLY A O 1
ATOM 2157 N N . ALA A 1 300 ? -0.830 10.175 1.544 1.00 96.56 300 ALA A N 1
ATOM 2158 C CA . ALA A 1 300 ? -1.186 9.213 2.565 1.00 96.56 300 ALA A CA 1
ATOM 2159 C C . ALA A 1 300 ? -2.706 9.109 2.747 1.00 96.56 300 ALA A C 1
ATOM 2161 O O . ALA A 1 300 ? -3.416 10.116 2.732 1.00 96.56 300 ALA A O 1
ATOM 2162 N N . ALA A 1 301 ? -3.175 7.893 3.014 1.00 96.75 301 ALA A N 1
ATOM 2163 C CA . ALA A 1 301 ? -4.430 7.652 3.696 1.00 96.75 301 ALA A CA 1
ATOM 2164 C C . ALA A 1 301 ? -4.173 7.630 5.211 1.00 96.75 301 ALA A C 1
ATOM 2166 O O . ALA A 1 301 ? -3.367 6.827 5.702 1.00 96.75 301 ALA A O 1
ATOM 2167 N N . TYR A 1 302 ? -4.836 8.515 5.956 1.00 96.94 302 TYR A N 1
ATOM 2168 C CA . TYR A 1 302 ? -4.610 8.666 7.398 1.00 96.94 302 TYR A CA 1
ATOM 2169 C C . TYR A 1 302 ? -5.760 8.056 8.223 1.00 96.94 302 TYR A C 1
ATOM 2171 O O . TYR A 1 302 ? -6.920 8.343 7.932 1.00 96.94 302 TYR A O 1
ATOM 2179 N N . PRO A 1 303 ? -5.504 7.208 9.242 1.00 95.62 303 PRO A N 1
ATOM 2180 C CA . PRO A 1 303 ? -6.574 6.472 9.929 1.00 95.62 303 PRO A CA 1
ATOM 2181 C C . PRO A 1 303 ? -7.539 7.313 10.772 1.00 95.62 303 PRO A C 1
ATOM 2183 O O . PRO A 1 303 ? -8.658 6.870 11.016 1.00 95.62 303 PRO A O 1
ATOM 2186 N N . ALA A 1 304 ? -7.118 8.495 11.222 1.00 94.81 304 ALA A N 1
ATOM 2187 C CA . ALA A 1 304 ? -7.911 9.386 12.065 1.00 94.81 304 ALA A CA 1
ATOM 2188 C C . ALA A 1 304 ? -8.163 10.717 11.344 1.00 94.81 304 ALA A C 1
ATOM 2190 O O . ALA A 1 304 ? -7.736 11.772 11.801 1.00 94.81 304 ALA A O 1
ATOM 2191 N N . VAL A 1 305 ? -8.807 10.676 10.176 1.00 95.06 305 VAL A N 1
ATOM 2192 C CA . VAL A 1 305 ? -9.297 11.914 9.548 1.00 95.06 305 VAL A CA 1
ATOM 2193 C C . VAL A 1 305 ? -10.572 12.356 10.259 1.00 95.06 305 VAL A C 1
ATOM 2195 O O . VAL A 1 305 ? -11.438 11.521 10.520 1.00 95.06 305 VAL A O 1
ATOM 2198 N N . ASP A 1 306 ? -10.656 13.641 10.593 1.00 93.56 306 ASP A N 1
ATOM 2199 C CA . ASP A 1 306 ? -11.793 14.256 11.272 1.00 93.56 306 ASP A CA 1
ATOM 2200 C C . ASP A 1 306 ? -13.085 14.041 10.456 1.00 93.56 306 ASP A C 1
ATOM 2202 O O . ASP A 1 306 ? -13.118 14.385 9.268 1.00 93.56 306 ASP A O 1
ATOM 2206 N N . PRO A 1 307 ? -14.125 13.412 11.037 1.00 91.44 307 PRO A N 1
ATOM 2207 C CA . PRO A 1 307 ? -15.393 13.191 10.352 1.00 91.44 307 PRO A CA 1
ATOM 2208 C C . PRO A 1 307 ? -16.280 14.439 10.261 1.00 91.44 307 PRO A C 1
ATOM 2210 O O . PRO A 1 307 ? -17.317 14.382 9.599 1.00 91.44 307 PRO A O 1
ATOM 2213 N N . GLU A 1 308 ? -15.942 15.534 10.945 1.00 88.38 308 GLU A N 1
ATOM 2214 C CA . GLU A 1 308 ? -16.767 16.739 10.967 1.00 88.38 308 GLU A CA 1
ATOM 2215 C C . GLU A 1 308 ? -16.537 17.645 9.746 1.00 88.38 308 GLU A C 1
ATOM 2217 O O . GLU A 1 308 ? -15.418 17.849 9.267 1.00 88.38 308 GLU A O 1
ATOM 2222 N N . GLY A 1 309 ? -17.630 18.237 9.255 1.00 81.38 309 GLY A N 1
ATOM 2223 C CA . GLY A 1 309 ? -17.609 19.227 8.177 1.00 81.38 309 GLY A CA 1
ATOM 2224 C C . GLY A 1 309 ? -16.954 18.720 6.889 1.00 81.38 309 GLY A C 1
ATOM 2225 O O . GLY A 1 309 ? -17.227 17.613 6.427 1.00 81.38 309 GLY A O 1
ATOM 2226 N N . ASP A 1 310 ? -16.085 19.552 6.315 1.00 77.81 310 ASP A N 1
ATOM 2227 C CA . ASP A 1 310 ? -15.396 19.290 5.046 1.00 77.81 310 ASP A CA 1
ATOM 2228 C C . ASP A 1 310 ? -14.024 18.609 5.234 1.00 77.81 310 ASP A C 1
ATOM 2230 O O . ASP A 1 310 ? -13.226 18.539 4.299 1.00 77.81 310 ASP A O 1
ATOM 2234 N N . ALA A 1 311 ? -13.715 18.103 6.436 1.00 78.38 311 ALA A N 1
ATOM 2235 C CA . ALA A 1 311 ? -12.404 17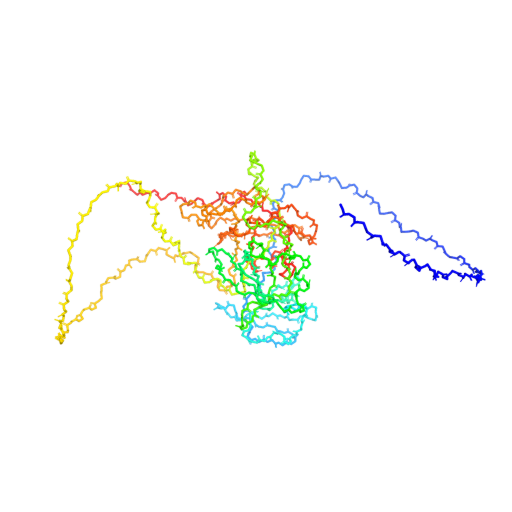.525 6.734 1.00 78.38 311 ALA A CA 1
ATOM 2236 C C . ALA A 1 311 ? -12.144 16.172 6.041 1.00 78.38 311 ALA A C 1
ATOM 2238 O O . ALA A 1 311 ? -10.983 15.773 5.903 1.00 78.38 311 ALA A O 1
ATOM 2239 N N . GLY A 1 312 ? -13.205 15.507 5.567 1.00 83.75 312 GLY A N 1
ATOM 2240 C CA . GLY A 1 312 ? -13.139 14.337 4.686 1.00 83.75 312 GLY A CA 1
ATOM 2241 C C . GLY A 1 312 ? -13.162 12.973 5.384 1.00 83.75 312 GLY A C 1
ATOM 2242 O O . GLY A 1 312 ? -13.040 11.948 4.713 1.00 83.75 312 GLY A O 1
ATOM 2243 N N . GLY A 1 313 ? -13.305 12.928 6.711 1.00 89.25 313 GLY A N 1
ATOM 2244 C CA . GLY A 1 313 ? -13.330 11.687 7.482 1.00 89.25 313 GLY A CA 1
ATOM 2245 C C . GLY A 1 313 ? -14.660 10.933 7.416 1.00 89.25 313 GLY A C 1
ATOM 2246 O O . GLY A 1 313 ? -15.716 11.482 7.113 1.00 89.25 313 GLY A O 1
ATOM 2247 N N . CYS A 1 314 ? -14.617 9.639 7.739 1.00 92.44 314 CYS A N 1
ATOM 2248 C CA . CYS A 1 314 ? -15.818 8.817 7.895 1.00 92.44 314 CYS A CA 1
ATOM 2249 C C . CYS A 1 314 ? -16.361 8.898 9.323 1.00 92.44 314 CYS A C 1
ATOM 2251 O O . CYS A 1 314 ? -15.634 8.579 10.260 1.00 92.44 314 CYS A O 1
ATOM 2253 N N . VAL A 1 315 ? -17.657 9.182 9.480 1.00 87.81 315 VAL A N 1
ATOM 2254 C CA . VAL A 1 315 ? -18.346 9.190 10.789 1.00 87.81 315 VAL A CA 1
ATOM 2255 C C . VAL A 1 315 ? -18.209 7.851 11.526 1.00 87.81 315 VAL A C 1
ATOM 2257 O O . VAL A 1 315 ? -18.023 7.823 12.738 1.00 87.81 315 VAL A O 1
ATOM 2260 N N . ASP A 1 316 ? -18.220 6.739 10.786 1.00 85.06 316 ASP A N 1
ATOM 2261 C CA . ASP A 1 316 ? -18.102 5.385 11.342 1.00 85.06 316 ASP A CA 1
ATOM 2262 C C . ASP A 1 316 ? -16.648 4.867 11.388 1.00 85.06 316 ASP A C 1
ATOM 2264 O O . ASP A 1 316 ? -16.410 3.657 11.517 1.00 85.06 316 ASP A O 1
ATOM 2268 N N . ALA A 1 317 ? -15.651 5.748 11.234 1.00 89.00 317 ALA A N 1
ATOM 2269 C CA . ALA A 1 317 ? -14.252 5.365 11.386 1.00 89.00 317 ALA A CA 1
ATOM 2270 C C . ALA A 1 317 ? -13.988 4.946 12.844 1.00 89.00 317 ALA A C 1
ATOM 2272 O O . ALA A 1 317 ? -14.218 5.725 13.770 1.00 89.00 317 ALA A O 1
ATOM 2273 N N . PRO A 1 318 ? -13.500 3.718 13.091 1.00 90.50 318 PRO A N 1
ATOM 2274 C CA . PRO A 1 318 ? -13.219 3.288 14.448 1.00 90.50 318 PRO A CA 1
ATOM 2275 C C . PRO A 1 318 ? -11.926 3.934 14.959 1.00 90.50 318 PRO A C 1
ATOM 2277 O O . PRO A 1 318 ? -11.003 4.203 14.190 1.00 90.50 318 PRO A O 1
ATOM 2280 N N . GLN A 1 319 ? -11.811 4.101 16.276 1.00 88.56 319 GLN A N 1
ATOM 2281 C CA . GLN A 1 319 ? -10.539 4.482 16.890 1.00 88.56 319 GLN A CA 1
ATOM 2282 C C . GLN A 1 319 ? -9.542 3.329 16.797 1.00 88.56 319 GLN A C 1
ATOM 2284 O O . GLN A 1 319 ? -9.779 2.255 17.350 1.00 88.56 319 GLN A O 1
ATOM 2289 N N . GLY A 1 320 ? -8.424 3.557 16.108 1.00 89.81 320 GLY A N 1
ATOM 2290 C CA . GLY A 1 320 ? -7.379 2.554 15.930 1.00 89.81 320 GLY A CA 1
ATOM 2291 C C . GLY A 1 320 ? -6.657 2.166 17.221 1.00 89.81 320 GLY A C 1
ATOM 2292 O O . GLY A 1 320 ? -6.794 2.800 18.261 1.00 89.81 320 GLY A O 1
ATOM 2293 N N . CYS A 1 321 ? -5.819 1.130 17.143 1.00 89.88 321 CYS A N 1
ATOM 2294 C CA . CYS A 1 321 ? -4.998 0.684 18.278 1.00 89.88 321 CYS A CA 1
ATOM 2295 C C . CYS A 1 321 ? -3.904 1.681 18.708 1.00 89.88 321 CYS A C 1
ATOM 2297 O O . CYS A 1 321 ? -3.313 1.507 19.774 1.00 89.88 321 CYS A O 1
ATOM 2299 N N . ALA A 1 322 ? -3.621 2.695 17.888 1.00 89.12 322 ALA A N 1
ATOM 2300 C CA . ALA A 1 322 ? -2.720 3.790 18.215 1.00 89.12 322 ALA A CA 1
ATOM 2301 C C . ALA A 1 322 ? -3.536 5.067 18.492 1.00 89.12 322 ALA A C 1
ATOM 2303 O O . ALA A 1 322 ? -4.472 5.347 17.739 1.00 89.12 322 ALA A O 1
ATOM 2304 N N . PRO A 1 323 ? -3.194 5.853 19.531 1.00 87.44 323 PRO A N 1
ATOM 2305 C CA . PRO A 1 323 ? -3.858 7.120 19.816 1.00 87.44 323 PRO A CA 1
ATOM 2306 C C . PRO A 1 323 ? -3.406 8.174 18.800 1.00 87.44 323 PRO A C 1
ATOM 2308 O O . PRO A 1 323 ? -2.372 8.821 18.967 1.00 87.44 323 PRO A O 1
ATOM 2311 N N . LEU A 1 324 ? -4.164 8.301 17.716 1.00 91.00 324 LEU A N 1
ATOM 2312 C CA . LEU A 1 324 ? -3.905 9.248 16.638 1.00 91.00 324 LEU A CA 1
ATOM 2313 C C . LEU A 1 324 ? -4.749 10.511 16.842 1.00 91.00 324 LEU A C 1
ATOM 2315 O O . LEU A 1 324 ? -5.951 10.383 17.080 1.00 91.00 324 LEU A O 1
ATOM 2319 N N . PRO A 1 325 ? -4.166 11.720 16.754 1.00 91.56 325 PRO A N 1
ATOM 2320 C CA . PRO A 1 325 ? -4.968 12.933 16.706 1.00 91.56 325 PRO A CA 1
ATOM 2321 C C . PRO A 1 325 ? -5.745 12.988 15.391 1.00 91.56 325 PRO A C 1
ATOM 2323 O O . PRO A 1 325 ? -5.279 12.468 14.370 1.00 91.56 325 PRO A O 1
ATOM 2326 N N . TYR A 1 326 ? -6.900 13.651 15.427 1.00 92.44 326 TYR A N 1
ATOM 2327 C CA . TYR A 1 326 ? -7.664 13.929 14.221 1.00 92.44 326 TYR A CA 1
ATOM 2328 C C . TYR A 1 326 ? -6.936 14.932 13.327 1.00 92.44 326 TYR A C 1
ATOM 2330 O O . TYR A 1 326 ? -6.368 15.907 13.818 1.00 92.44 326 TYR A O 1
ATOM 2338 N N . LEU A 1 327 ? -6.957 14.675 12.021 1.00 92.75 327 LEU A N 1
ATOM 2339 C CA . LEU A 1 327 ? -6.413 15.551 10.980 1.00 92.75 327 LEU A CA 1
ATOM 2340 C C . LEU A 1 327 ? -7.446 15.755 9.871 1.00 92.75 327 LEU A C 1
ATOM 2342 O O . LEU A 1 327 ? -8.338 14.934 9.703 1.00 92.75 327 LEU A O 1
ATOM 2346 N N . SER A 1 328 ? -7.299 16.800 9.068 1.00 93.38 328 SER A N 1
ATOM 2347 C CA . SER A 1 328 ? -8.130 17.012 7.873 1.00 93.38 328 SER A CA 1
ATOM 2348 C C . SER A 1 328 ? -7.373 16.616 6.605 1.00 93.38 328 SER A C 1
ATOM 2350 O O . SER A 1 328 ? -6.137 16.552 6.604 1.00 93.38 328 SER A O 1
ATOM 2352 N N . TYR A 1 329 ? -8.089 16.398 5.502 1.00 92.38 329 TYR A N 1
ATOM 2353 C CA . TYR A 1 329 ? -7.472 16.333 4.175 1.00 92.38 329 TYR A CA 1
ATOM 2354 C C . TYR A 1 329 ? -6.587 17.560 3.905 1.00 92.38 329 TYR A C 1
ATOM 2356 O O . TYR A 1 329 ? -6.873 18.669 4.349 1.00 92.38 329 TYR A O 1
ATOM 2364 N N . GLY A 1 330 ? -5.465 17.340 3.223 1.00 90.56 330 GLY A N 1
ATOM 2365 C CA . GLY A 1 330 ? -4.432 18.347 2.977 1.00 90.56 330 GLY A CA 1
ATOM 2366 C C . GLY A 1 330 ? -3.442 18.557 4.128 1.00 90.56 330 GLY A C 1
ATOM 2367 O O . GLY A 1 330 ? -2.405 19.179 3.905 1.00 90.56 330 GLY A O 1
ATOM 2368 N N . SER A 1 331 ? -3.690 18.015 5.329 1.00 92.12 331 SER A N 1
ATOM 2369 C CA . SER A 1 331 ? -2.713 18.075 6.429 1.00 92.12 331 SER A CA 1
ATOM 2370 C C . SER A 1 331 ? -1.391 17.418 6.019 1.00 92.12 331 SER A C 1
ATOM 2372 O O . SER A 1 331 ? -1.394 16.335 5.433 1.00 92.12 331 SER A O 1
ATOM 2374 N N . GLU A 1 332 ? -0.255 18.033 6.349 1.00 92.50 332 GLU A N 1
ATOM 2375 C CA . GLU A 1 332 ? 1.068 17.479 6.036 1.00 92.50 332 GLU A CA 1
ATOM 2376 C C . GLU A 1 332 ? 1.636 16.634 7.178 1.00 92.50 332 GLU A C 1
ATOM 2378 O O . GLU A 1 332 ? 1.854 17.123 8.283 1.00 92.50 332 GLU A O 1
ATOM 2383 N N . LEU A 1 333 ? 1.974 15.381 6.882 1.00 93.50 333 LEU A N 1
ATOM 2384 C CA . LEU A 1 333 ? 2.688 14.484 7.787 1.00 93.50 333 LEU A CA 1
ATOM 2385 C C . LEU A 1 333 ? 4.185 14.520 7.481 1.00 93.50 333 LEU A C 1
ATOM 2387 O O . LEU A 1 333 ? 4.568 14.393 6.318 1.00 93.50 333 LEU A O 1
ATOM 2391 N N . ILE A 1 334 ? 5.051 14.573 8.495 1.00 95.75 334 ILE A N 1
ATOM 2392 C CA . ILE A 1 334 ? 6.447 14.155 8.314 1.00 95.75 334 ILE A CA 1
ATOM 2393 C C . ILE A 1 334 ? 6.515 12.656 8.599 1.00 95.75 334 ILE A C 1
ATOM 2395 O O . ILE A 1 334 ? 6.407 12.212 9.742 1.00 95.75 334 ILE A O 1
ATOM 2399 N N . VAL A 1 335 ? 6.690 11.863 7.545 1.00 96.81 335 VAL A N 1
ATOM 2400 C CA . VAL A 1 335 ? 6.741 10.401 7.615 1.00 96.81 335 VAL A CA 1
ATOM 2401 C C . VAL A 1 335 ? 8.194 9.958 7.588 1.00 96.81 335 VAL A C 1
ATOM 2403 O O . VAL A 1 335 ? 8.879 10.196 6.598 1.00 96.81 335 VAL A O 1
ATOM 2406 N N . ARG A 1 336 ? 8.663 9.283 8.641 1.00 97.12 336 ARG A N 1
ATOM 2407 C CA . ARG A 1 336 ? 10.023 8.735 8.731 1.00 97.12 336 ARG A CA 1
ATOM 2408 C C . ARG A 1 336 ? 10.005 7.213 8.779 1.00 97.12 336 ARG A C 1
ATOM 2410 O O . ARG A 1 336 ? 9.490 6.627 9.730 1.00 97.12 336 ARG A O 1
ATOM 2417 N N . ASN A 1 337 ? 10.630 6.577 7.793 1.00 97.19 337 ASN A N 1
ATOM 2418 C CA . ASN A 1 337 ? 10.899 5.145 7.797 1.00 97.19 337 ASN A CA 1
ATOM 2419 C C . ASN A 1 337 ? 12.036 4.839 8.785 1.00 97.19 337 ASN A C 1
ATOM 2421 O O . ASN A 1 337 ? 13.181 5.250 8.592 1.00 97.19 337 ASN A O 1
ATOM 2425 N N . GLU A 1 338 ? 11.734 4.111 9.857 1.00 96.88 338 GLU A N 1
ATOM 2426 C CA . GLU A 1 338 ? 12.710 3.778 10.899 1.00 96.88 338 GLU A CA 1
ATOM 2427 C C . GLU A 1 338 ? 13.762 2.772 10.426 1.00 96.88 338 GLU A C 1
ATOM 2429 O O . GLU A 1 338 ? 14.853 2.727 10.989 1.00 96.88 338 GLU A O 1
ATOM 2434 N N . CYS A 1 339 ? 13.464 1.988 9.389 1.00 96.06 339 CYS A N 1
ATOM 2435 C CA . CYS A 1 339 ? 14.350 0.933 8.909 1.00 96.06 339 CYS A CA 1
ATOM 2436 C C . CYS A 1 339 ? 15.587 1.472 8.182 1.00 96.06 339 CYS A C 1
ATOM 2438 O O . CYS A 1 339 ? 16.636 0.835 8.202 1.00 96.06 339 CYS A O 1
ATOM 2440 N N . ASN A 1 340 ? 15.470 2.628 7.526 1.00 94.38 340 ASN A N 1
ATOM 2441 C CA . ASN A 1 340 ? 16.547 3.224 6.727 1.00 94.38 340 ASN A CA 1
ATOM 2442 C C . ASN A 1 340 ? 16.765 4.723 7.009 1.00 94.38 340 ASN A C 1
ATOM 2444 O O . ASN A 1 340 ? 17.642 5.339 6.411 1.00 94.38 340 ASN A O 1
ATOM 2448 N N . GLY A 1 341 ? 15.965 5.318 7.898 1.00 94.31 341 GLY A N 1
ATOM 2449 C CA . GLY A 1 341 ? 16.068 6.715 8.306 1.00 94.31 341 GLY A CA 1
ATOM 2450 C C . GLY A 1 341 ? 15.517 7.737 7.311 1.00 94.31 341 GLY A C 1
ATOM 2451 O O . GLY A 1 341 ? 15.527 8.923 7.644 1.00 94.31 341 GLY A O 1
ATOM 2452 N N . ARG A 1 342 ? 15.023 7.322 6.134 1.00 94.88 342 ARG A N 1
ATOM 2453 C CA . ARG A 1 342 ? 14.448 8.233 5.132 1.00 94.88 342 ARG A CA 1
ATOM 2454 C C . ARG A 1 342 ? 13.181 8.886 5.669 1.00 94.88 342 ARG A C 1
ATOM 2456 O O . ARG A 1 342 ? 12.377 8.232 6.333 1.00 94.88 342 ARG A O 1
ATOM 2463 N N . ALA A 1 343 ? 12.992 10.160 5.347 1.00 94.81 343 ALA A N 1
ATOM 2464 C CA . ALA A 1 343 ? 11.804 10.905 5.722 1.00 94.81 343 ALA A CA 1
ATOM 2465 C C . ALA A 1 343 ? 11.316 11.799 4.581 1.00 94.81 343 ALA A C 1
ATOM 2467 O O . ALA A 1 343 ? 12.114 12.241 3.756 1.00 94.81 343 ALA A O 1
ATOM 2468 N N . ALA A 1 344 ? 10.013 12.063 4.550 1.00 93.75 344 ALA A N 1
ATOM 2469 C CA . ALA A 1 344 ? 9.382 12.946 3.578 1.00 93.75 344 ALA A CA 1
ATOM 2470 C C . ALA A 1 344 ? 8.171 13.651 4.195 1.00 93.75 344 ALA A C 1
ATOM 2472 O O . ALA A 1 344 ? 7.538 13.124 5.113 1.00 93.75 344 ALA A O 1
ATOM 2473 N N . ARG A 1 345 ? 7.838 14.827 3.656 1.00 94.06 345 ARG A N 1
ATOM 2474 C CA . ARG A 1 345 ? 6.535 15.462 3.869 1.00 94.06 345 ARG A CA 1
ATOM 2475 C C . ARG A 1 345 ? 5.518 14.804 2.950 1.00 94.06 345 ARG A C 1
ATOM 2477 O O . ARG A 1 345 ? 5.787 14.641 1.761 1.00 94.06 345 ARG A O 1
ATOM 2484 N N . VAL A 1 346 ? 4.387 14.394 3.506 1.00 94.38 346 VAL A N 1
ATOM 2485 C CA . VAL A 1 346 ? 3.361 13.635 2.792 1.00 94.38 346 VAL A CA 1
ATOM 2486 C C . VAL A 1 346 ? 1.990 14.215 3.135 1.00 94.38 346 VAL A C 1
ATOM 2488 O O . VAL A 1 346 ? 1.611 14.179 4.308 1.00 94.38 346 VAL A O 1
ATOM 2491 N N . PRO A 1 347 ? 1.234 14.740 2.157 1.00 94.50 347 PRO A N 1
ATOM 2492 C CA . PRO A 1 347 ? -0.109 15.237 2.417 1.00 94.50 347 PRO A CA 1
ATOM 2493 C C . PRO A 1 347 ? -1.081 14.081 2.682 1.00 94.50 347 PRO A C 1
ATOM 2495 O O . PRO A 1 347 ? -0.987 13.007 2.075 1.00 94.50 347 PRO A O 1
ATOM 2498 N N . VAL A 1 348 ? -2.050 14.315 3.565 1.00 94.81 348 VAL A N 1
ATOM 2499 C CA . VAL A 1 348 ? -3.222 13.451 3.728 1.00 94.81 348 VAL A CA 1
ATOM 2500 C C . VAL A 1 348 ? -4.163 13.686 2.552 1.00 94.81 348 VAL A C 1
ATOM 2502 O O . VAL A 1 348 ? -4.679 14.785 2.378 1.00 94.81 348 VAL A O 1
ATOM 2505 N N . ILE A 1 349 ? -4.390 12.650 1.751 1.00 94.00 349 ILE A N 1
ATOM 2506 C CA . ILE A 1 349 ? -5.198 12.718 0.521 1.00 94.00 349 ILE A CA 1
ATOM 2507 C C . ILE A 1 349 ? -6.421 11.794 0.553 1.00 94.00 349 ILE A C 1
ATOM 2509 O O . ILE A 1 349 ? -7.276 11.881 -0.321 1.00 94.00 349 ILE A O 1
ATOM 2513 N N . GLU A 1 350 ? -6.499 10.892 1.533 1.00 93.94 350 GLU A N 1
ATOM 2514 C CA . GLU A 1 350 ? -7.588 9.923 1.678 1.00 93.94 350 GLU A CA 1
ATOM 2515 C C . GLU A 1 350 ? -7.813 9.597 3.164 1.00 93.94 350 GLU A C 1
ATOM 2517 O O . GLU A 1 350 ? -6.902 9.673 3.996 1.00 93.94 350 GLU A O 1
ATOM 2522 N N . CYS A 1 351 ? -9.034 9.215 3.527 1.00 95.56 351 CYS A N 1
ATOM 2523 C CA . CYS A 1 351 ? -9.343 8.715 4.858 1.00 95.56 351 CYS A CA 1
ATOM 2524 C C . CYS A 1 351 ? -8.992 7.222 4.950 1.00 95.56 351 CYS A C 1
ATOM 2526 O O . CYS A 1 351 ? -9.525 6.370 4.240 1.00 95.56 351 CYS A O 1
ATOM 2528 N N . GLY A 1 352 ? -8.111 6.881 5.887 1.00 95.69 352 GLY A N 1
ATOM 2529 C CA . GLY A 1 352 ? -7.676 5.517 6.184 1.00 95.69 352 GLY A CA 1
ATOM 2530 C C . GLY A 1 352 ? -8.592 4.777 7.165 1.00 95.69 352 GLY A C 1
ATOM 2531 O O . GLY A 1 352 ? -8.094 4.040 8.014 1.00 95.69 352 GLY A O 1
ATOM 2532 N N . CYS A 1 353 ? -9.916 4.950 7.102 1.00 95.12 353 CYS A N 1
ATOM 2533 C CA . CYS A 1 353 ? -10.846 4.378 8.092 1.00 95.12 353 CYS A CA 1
ATOM 2534 C C . CYS A 1 353 ? -10.770 2.840 8.193 1.00 95.12 353 CYS A C 1
ATOM 2536 O O . CYS A 1 353 ? -10.946 2.262 9.267 1.00 95.12 353 CYS A O 1
ATOM 2538 N N . VAL A 1 354 ? -10.445 2.158 7.091 1.00 95.75 354 VAL A N 1
ATOM 2539 C CA . VAL A 1 354 ? -10.177 0.713 7.095 1.00 95.75 354 VAL A CA 1
ATOM 2540 C C . VAL A 1 354 ? -8.843 0.392 7.760 1.00 95.75 354 VAL A C 1
ATOM 2542 O O . VAL A 1 354 ? -8.778 -0.554 8.544 1.00 95.75 354 VAL A O 1
ATOM 2545 N N . ALA A 1 355 ? -7.805 1.198 7.523 1.00 95.81 355 ALA A N 1
ATOM 2546 C CA . ALA A 1 355 ? -6.495 1.049 8.153 1.00 95.81 355 ALA A CA 1
ATOM 2547 C C . ALA A 1 355 ? -6.583 1.109 9.686 1.00 95.81 355 ALA A C 1
ATOM 2549 O O . ALA A 1 355 ? -5.908 0.336 10.365 1.00 95.81 355 ALA A O 1
ATOM 2550 N N . ALA A 1 356 ? -7.484 1.938 10.228 1.00 95.44 356 ALA A N 1
ATOM 2551 C CA . ALA A 1 356 ? -7.734 2.043 11.667 1.00 95.44 356 ALA A CA 1
ATOM 2552 C C . ALA A 1 356 ? -8.132 0.703 12.321 1.00 95.44 356 ALA A C 1
ATOM 2554 O O . ALA A 1 356 ? -7.899 0.496 13.510 1.00 95.44 356 ALA A O 1
ATOM 2555 N N . ARG A 1 357 ? -8.681 -0.252 11.557 1.00 95.75 357 ARG A N 1
ATOM 2556 C CA . ARG A 1 357 ? -9.078 -1.579 12.065 1.00 95.75 357 ARG A CA 1
ATOM 2557 C C . ARG A 1 357 ? -7.897 -2.535 12.274 1.00 95.75 357 ARG A C 1
ATOM 2559 O O . ARG A 1 357 ? -8.059 -3.562 12.942 1.00 95.75 357 ARG A O 1
ATOM 2566 N N . TYR A 1 358 ? -6.719 -2.217 11.731 1.00 95.56 358 TYR A N 1
ATOM 2567 C CA . TYR A 1 358 ? -5.536 -3.076 11.779 1.00 95.56 358 TYR A CA 1
ATOM 2568 C C . TYR A 1 358 ? -4.646 -2.742 12.981 1.00 95.56 358 TYR A C 1
ATOM 2570 O O . TYR A 1 358 ? -3.994 -1.701 13.053 1.00 95.56 358 TYR A O 1
ATOM 2578 N N . CYS A 1 359 ? -4.582 -3.687 13.922 1.00 94.06 359 CYS A N 1
ATOM 2579 C CA . CYS A 1 359 ? -3.673 -3.662 15.078 1.00 94.06 359 CYS A CA 1
ATOM 2580 C C . CYS A 1 359 ? -2.451 -4.558 14.873 1.00 94.06 359 CYS A C 1
ATOM 2582 O O . CYS A 1 359 ? -1.926 -5.159 15.818 1.00 94.06 359 CYS A O 1
ATOM 2584 N N . ASP A 1 360 ? -2.053 -4.696 13.616 1.00 92.06 360 ASP A N 1
ATOM 2585 C CA . ASP A 1 360 ? -0.897 -5.460 13.197 1.00 92.06 360 ASP A CA 1
ATOM 2586 C C . ASP A 1 360 ? 0.409 -4.778 13.625 1.00 92.06 360 ASP A C 1
ATOM 2588 O O . ASP A 1 360 ? 0.440 -3.706 14.243 1.00 92.06 360 ASP A O 1
ATOM 2592 N N . ARG A 1 361 ? 1.505 -5.489 13.374 1.00 93.62 361 ARG A N 1
ATOM 2593 C CA . ARG A 1 361 ? 2.865 -5.010 13.581 1.00 93.62 361 ARG A CA 1
ATOM 2594 C C . ARG A 1 361 ? 3.667 -5.320 12.339 1.00 93.62 361 ARG A C 1
ATOM 2596 O O . ARG A 1 361 ? 3.554 -6.425 11.801 1.00 93.62 361 ARG A O 1
ATOM 2603 N N . CYS A 1 362 ? 4.523 -4.393 11.951 1.00 94.56 362 CYS A N 1
ATOM 2604 C CA . CYS A 1 362 ? 5.591 -4.705 11.030 1.00 94.56 362 CYS A CA 1
ATOM 2605 C C . CYS A 1 362 ? 6.767 -5.320 11.797 1.00 94.56 362 CYS A C 1
ATOM 2607 O O . CYS A 1 362 ? 7.024 -4.982 12.955 1.00 94.56 362 CYS A O 1
ATOM 2609 N N . VAL A 1 363 ? 7.432 -6.284 11.160 1.00 92.94 363 VAL A N 1
ATOM 2610 C CA . VAL A 1 363 ? 8.591 -7.003 11.719 1.00 92.94 363 VAL A CA 1
ATOM 2611 C C . VAL A 1 363 ? 9.830 -6.889 10.828 1.00 92.94 363 VAL A C 1
ATOM 2613 O O . VAL A 1 363 ? 10.812 -7.581 11.070 1.00 92.94 363 VAL A O 1
ATOM 2616 N N . GLU A 1 364 ? 9.787 -6.028 9.807 1.00 89.00 364 GLU A N 1
ATOM 2617 C CA . GLU A 1 364 ? 10.795 -5.959 8.740 1.00 89.00 364 GLU A CA 1
ATOM 2618 C C . GLU A 1 364 ? 12.191 -5.587 9.265 1.00 89.00 364 GLU A C 1
ATOM 2620 O O . GLU A 1 364 ? 13.169 -6.262 8.968 1.00 89.00 364 GLU A O 1
ATOM 2625 N N . CYS A 1 365 ? 12.285 -4.552 10.104 1.00 89.88 365 CYS A N 1
ATOM 2626 C CA . CYS A 1 365 ? 13.548 -4.082 10.693 1.00 89.88 365 CYS A CA 1
ATOM 2627 C C . CYS A 1 365 ? 13.537 -4.102 12.231 1.00 89.88 365 CYS A C 1
ATOM 2629 O O . CYS A 1 365 ? 14.272 -3.373 12.892 1.00 89.88 365 CYS A O 1
ATOM 2631 N N . GLY A 1 366 ? 12.654 -4.917 12.808 1.00 90.81 366 GLY A N 1
ATOM 2632 C CA . GLY A 1 366 ? 12.316 -4.924 14.229 1.00 90.81 366 GLY A CA 1
ATOM 2633 C C . GLY A 1 366 ? 10.804 -4.885 14.422 1.00 90.81 366 GLY A C 1
ATOM 2634 O O . GLY A 1 366 ? 10.060 -4.679 13.471 1.00 90.81 366 GLY A O 1
ATOM 2635 N N . THR A 1 367 ? 10.331 -5.083 15.650 1.00 90.81 367 THR A N 1
ATOM 2636 C CA . THR A 1 367 ? 8.888 -5.123 15.932 1.00 90.81 367 THR A CA 1
ATOM 2637 C C . THR A 1 367 ? 8.344 -3.723 16.204 1.00 90.81 367 THR A C 1
ATOM 2639 O O . THR A 1 367 ? 8.714 -3.111 17.206 1.00 90.81 367 THR A O 1
ATOM 2642 N N . SER A 1 368 ? 7.440 -3.231 15.356 1.00 90.50 368 SER A N 1
ATOM 2643 C CA . SER A 1 368 ? 6.754 -1.957 15.596 1.00 90.50 368 SER A CA 1
ATOM 2644 C C . SER A 1 368 ? 5.829 -2.016 16.826 1.00 90.50 368 SER A C 1
ATOM 2646 O O . SER A 1 368 ? 5.334 -3.094 17.194 1.00 90.50 368 SER A O 1
ATOM 2648 N N . PRO A 1 369 ? 5.468 -0.858 17.418 1.00 91.62 369 PRO A N 1
ATOM 2649 C CA . PRO A 1 369 ? 4.232 -0.745 18.190 1.00 91.62 369 PRO A CA 1
ATOM 2650 C C . PRO A 1 369 ? 3.029 -1.272 17.388 1.00 91.62 369 PRO A C 1
ATOM 2652 O O . PRO A 1 369 ? 3.061 -1.307 16.153 1.00 91.62 369 PRO A O 1
ATOM 2655 N N . ARG A 1 370 ? 1.976 -1.721 18.086 1.00 88.81 370 ARG A N 1
ATOM 2656 C CA . ARG A 1 370 ? 0.745 -2.164 17.410 1.00 88.81 370 ARG A CA 1
ATOM 2657 C C . ARG A 1 370 ? 0.047 -0.977 16.771 1.00 88.81 370 ARG A C 1
ATOM 2659 O O . ARG A 1 370 ? -0.072 0.067 17.403 1.00 88.81 370 ARG A O 1
ATOM 2666 N N . GLY A 1 371 ? -0.505 -1.214 15.590 1.00 91.81 371 GLY A N 1
ATOM 2667 C CA . GLY A 1 371 ? -1.346 -0.252 14.903 1.00 91.81 371 GLY A CA 1
ATOM 2668 C C . GLY A 1 371 ? -0.713 0.218 13.608 1.00 91.81 371 GLY A C 1
ATOM 2669 O O . GLY A 1 371 ? 0.446 0.648 13.558 1.00 91.81 371 GLY A O 1
ATOM 2670 N N . ARG A 1 372 ? -1.525 0.162 12.563 1.00 95.56 372 ARG A N 1
ATOM 2671 C CA . ARG A 1 372 ? -1.275 0.849 11.310 1.00 95.56 372 ARG A CA 1
ATOM 2672 C C . ARG A 1 372 ? -1.622 2.319 11.483 1.00 95.56 372 ARG A C 1
ATOM 2674 O O . ARG A 1 372 ? -2.766 2.646 11.785 1.00 95.56 372 ARG A O 1
ATOM 2681 N N . ILE A 1 373 ? -0.626 3.187 11.335 1.00 96.56 373 ILE A N 1
ATOM 2682 C CA . ILE A 1 373 ? -0.785 4.625 11.606 1.00 96.56 373 ILE A CA 1
ATOM 2683 C C . ILE A 1 373 ? -0.777 5.486 10.347 1.00 96.56 373 ILE A C 1
ATOM 2685 O O . ILE A 1 373 ? -1.142 6.654 10.406 1.00 96.56 373 ILE A O 1
ATOM 2689 N N . VAL A 1 374 ? -0.402 4.908 9.206 1.00 97.75 374 VAL A N 1
ATOM 2690 C CA . VAL A 1 374 ? -0.472 5.551 7.894 1.00 97.75 374 VAL A CA 1
ATOM 2691 C C . VAL A 1 374 ? -0.488 4.483 6.801 1.00 97.75 374 VAL A C 1
ATOM 2693 O O . VAL A 1 374 ? 0.202 3.465 6.918 1.00 97.75 374 VAL A O 1
ATOM 2696 N N . GLU A 1 375 ? -1.245 4.710 5.730 1.00 98.06 375 GLU A N 1
ATOM 2697 C CA . GLU A 1 375 ? -1.052 3.989 4.470 1.00 98.06 375 GLU A CA 1
ATOM 2698 C C . GLU A 1 375 ? -0.564 4.973 3.417 1.00 98.06 375 GLU A C 1
ATOM 2700 O O . GLU A 1 375 ? -1.179 6.007 3.191 1.00 98.06 375 GLU A O 1
ATOM 2705 N N . LEU A 1 376 ? 0.552 4.676 2.772 1.00 98.00 376 LEU A N 1
ATOM 2706 C CA . LEU A 1 376 ? 1.146 5.540 1.764 1.00 98.00 376 LEU A CA 1
ATOM 2707 C C . LEU A 1 376 ? 0.700 5.129 0.363 1.00 98.00 376 LEU A C 1
ATOM 2709 O O . LEU A 1 376 ? 0.454 3.960 0.076 1.00 98.00 376 LEU A O 1
ATOM 2713 N N . THR A 1 377 ? 0.660 6.082 -0.550 1.00 96.62 377 THR A N 1
ATOM 2714 C CA . THR A 1 377 ? 0.650 5.762 -1.986 1.00 96.62 377 THR A CA 1
ATOM 2715 C C . THR A 1 377 ? 1.881 4.910 -2.345 1.00 96.62 377 THR A C 1
ATOM 2717 O O . THR A 1 377 ? 2.935 5.079 -1.715 1.00 96.62 377 THR A O 1
ATOM 2720 N N . PRO A 1 378 ? 1.812 4.006 -3.344 1.00 96.44 378 PRO A N 1
ATOM 2721 C CA . PRO A 1 378 ? 2.933 3.121 -3.678 1.00 96.44 378 PRO A CA 1
ATOM 2722 C C . PRO A 1 378 ? 4.224 3.887 -3.995 1.00 96.44 378 PRO A C 1
ATOM 2724 O O . PRO A 1 378 ? 5.305 3.511 -3.540 1.00 96.44 378 PRO A O 1
ATOM 2727 N N . ALA A 1 379 ? 4.095 5.011 -4.705 1.00 94.38 379 ALA A N 1
ATOM 2728 C CA . ALA A 1 379 ? 5.197 5.905 -5.036 1.00 94.38 379 ALA A CA 1
ATOM 2729 C C . ALA A 1 379 ? 5.875 6.475 -3.780 1.00 94.38 379 ALA A C 1
ATOM 2731 O O . ALA A 1 379 ? 7.093 6.380 -3.631 1.00 94.38 379 ALA A O 1
ATOM 2732 N N . CYS A 1 380 ? 5.094 7.005 -2.835 1.00 95.62 380 CYS A N 1
ATOM 2733 C CA . CYS A 1 380 ? 5.619 7.545 -1.581 1.00 95.62 380 CYS A CA 1
ATOM 2734 C C . CYS A 1 380 ? 6.251 6.457 -0.694 1.00 95.62 380 CYS A C 1
ATOM 2736 O O . CYS A 1 380 ? 7.314 6.663 -0.106 1.00 95.62 380 CYS A O 1
ATOM 2738 N N . PHE A 1 381 ? 5.642 5.269 -0.641 1.00 97.50 381 PHE A N 1
ATOM 2739 C CA . PHE A 1 381 ? 6.193 4.126 0.085 1.00 97.50 381 PHE A CA 1
ATOM 2740 C C . PHE A 1 381 ? 7.575 3.721 -0.457 1.00 97.50 381 PHE A C 1
ATOM 2742 O O . PHE A 1 381 ? 8.503 3.490 0.322 1.00 97.50 381 PHE A O 1
ATOM 2749 N N . ALA A 1 382 ? 7.729 3.682 -1.785 1.00 96.19 382 ALA A N 1
ATOM 2750 C CA . ALA A 1 382 ? 8.989 3.356 -2.448 1.00 96.19 382 ALA A CA 1
ATOM 2751 C C . ALA A 1 382 ? 10.058 4.457 -2.291 1.00 96.19 382 ALA A C 1
ATOM 2753 O O . ALA A 1 382 ? 11.224 4.126 -2.059 1.00 96.19 382 ALA A O 1
ATOM 2754 N N . ASP A 1 383 ? 9.685 5.743 -2.341 1.00 94.62 383 ASP A N 1
ATOM 2755 C CA . ASP A 1 383 ? 10.593 6.882 -2.087 1.00 94.62 383 ASP A CA 1
ATOM 2756 C C . ASP A 1 383 ? 11.251 6.794 -0.709 1.00 94.62 383 ASP A C 1
ATOM 2758 O O . ASP A 1 383 ? 12.469 6.956 -0.553 1.00 94.62 383 ASP A O 1
ATOM 2762 N N . LEU A 1 384 ? 10.441 6.459 0.299 1.00 95.69 384 LEU A N 1
ATOM 2763 C CA . LEU A 1 384 ? 10.879 6.230 1.673 1.00 95.69 384 LEU A CA 1
ATOM 2764 C C . LEU A 1 384 ? 11.681 4.926 1.825 1.00 95.69 384 LEU A C 1
ATOM 2766 O O . LEU A 1 384 ? 12.005 4.511 2.936 1.00 95.69 384 LEU A O 1
ATOM 2770 N N . GLY A 1 385 ? 12.036 4.275 0.715 1.00 95.44 385 GLY A N 1
ATOM 2771 C CA . GLY A 1 385 ? 12.839 3.060 0.655 1.00 95.44 385 GLY A CA 1
ATOM 2772 C C . GLY A 1 385 ? 12.097 1.815 1.129 1.00 95.44 385 GLY A C 1
ATOM 2773 O O . GLY A 1 385 ? 12.738 0.809 1.426 1.00 95.44 385 GLY A O 1
ATOM 2774 N N . GLY A 1 386 ? 10.766 1.871 1.207 1.00 96.69 386 GLY A N 1
ATOM 2775 C CA . GLY A 1 386 ? 9.940 0.699 1.433 1.00 96.69 386 GLY A CA 1
ATOM 2776 C C . GLY A 1 386 ? 10.019 -0.274 0.257 1.00 96.69 386 GLY A C 1
ATOM 2777 O O . GLY A 1 386 ? 10.268 0.113 -0.889 1.00 96.69 386 GLY A O 1
ATOM 2778 N N . ASP A 1 387 ? 9.821 -1.553 0.556 1.00 97.00 387 ASP A N 1
ATOM 2779 C CA . ASP A 1 387 ? 9.670 -2.604 -0.441 1.00 97.00 387 ASP A CA 1
ATOM 2780 C C . ASP A 1 387 ? 8.190 -2.989 -0.574 1.00 97.00 387 ASP A C 1
ATOM 2782 O O . ASP A 1 387 ? 7.572 -3.464 0.386 1.00 97.00 387 ASP A O 1
ATOM 2786 N N . LEU A 1 388 ? 7.595 -2.745 -1.746 1.00 97.56 388 LEU A N 1
ATOM 2787 C CA . LEU A 1 388 ? 6.155 -2.912 -1.936 1.00 97.56 388 LEU A CA 1
ATOM 2788 C C . LEU A 1 388 ? 5.698 -4.352 -1.708 1.00 97.56 388 LEU A C 1
ATOM 2790 O O . LEU A 1 388 ? 4.608 -4.551 -1.167 1.00 97.56 388 LEU A O 1
ATOM 2794 N N . ASP A 1 389 ? 6.519 -5.351 -2.047 1.00 96.38 389 ASP A N 1
ATOM 2795 C CA . ASP A 1 389 ? 6.143 -6.742 -1.814 1.00 96.38 389 ASP A CA 1
ATOM 2796 C C . ASP A 1 389 ? 6.447 -7.230 -0.393 1.00 96.38 389 ASP A C 1
ATOM 2798 O O . ASP A 1 389 ? 5.831 -8.204 0.041 1.00 96.38 389 ASP A O 1
ATOM 2802 N N . ALA A 1 390 ? 7.292 -6.529 0.374 1.00 96.62 390 ALA A N 1
ATOM 2803 C CA . ALA A 1 390 ? 7.364 -6.710 1.828 1.00 96.62 390 ALA A CA 1
ATOM 2804 C C . ALA A 1 390 ? 6.094 -6.185 2.518 1.00 96.62 390 ALA A C 1
ATOM 2806 O O . ALA A 1 390 ? 5.592 -6.813 3.448 1.00 96.62 390 ALA A O 1
ATOM 2807 N N . GLY A 1 391 ? 5.538 -5.080 2.012 1.00 96.69 391 GLY A N 1
ATOM 2808 C CA . GLY A 1 391 ? 4.199 -4.598 2.355 1.00 96.69 391 GLY A CA 1
ATOM 2809 C C . GLY A 1 391 ? 4.113 -3.714 3.601 1.00 96.69 391 GLY A C 1
ATOM 2810 O O . GLY A 1 391 ? 3.071 -3.098 3.826 1.00 96.69 391 GLY A O 1
ATOM 2811 N N . CYS A 1 392 ? 5.165 -3.593 4.406 1.00 97.94 392 CYS A N 1
ATOM 2812 C CA . CYS A 1 392 ? 5.176 -2.679 5.546 1.00 97.94 392 CYS A CA 1
ATOM 2813 C C . CYS A 1 392 ? 6.587 -2.213 5.908 1.00 97.94 392 CYS A C 1
ATOM 2815 O O . CYS A 1 392 ? 7.572 -2.836 5.519 1.00 97.94 392 CYS A O 1
ATOM 2817 N N . PHE A 1 393 ? 6.674 -1.142 6.698 1.00 97.94 393 PHE A N 1
ATOM 2818 C CA . PHE A 1 393 ? 7.869 -0.804 7.473 1.00 97.94 393 PHE A CA 1
ATOM 2819 C C . PHE A 1 393 ? 7.497 -0.127 8.800 1.00 97.94 393 PHE A C 1
ATOM 2821 O O . PHE A 1 393 ? 6.375 0.359 8.982 1.00 97.94 393 PHE A O 1
ATOM 2828 N N . ASN A 1 394 ? 8.448 -0.097 9.738 1.00 97.81 394 ASN A N 1
ATOM 2829 C CA . ASN A 1 394 ? 8.305 0.628 11.001 1.00 97.81 394 ASN A CA 1
ATOM 2830 C C . ASN A 1 394 ? 8.404 2.129 10.729 1.00 97.81 394 ASN A C 1
ATOM 2832 O O . ASN A 1 394 ? 9.330 2.574 10.050 1.00 97.81 394 ASN A O 1
ATOM 2836 N N . VAL A 1 395 ? 7.465 2.911 11.258 1.00 97.69 395 VAL A N 1
ATOM 2837 C CA . VAL A 1 395 ? 7.352 4.336 10.937 1.00 97.69 395 VAL A CA 1
ATOM 2838 C C . VAL A 1 395 ? 7.228 5.183 12.196 1.00 97.69 395 VAL A C 1
ATOM 2840 O O . VAL A 1 395 ? 6.550 4.801 13.152 1.00 97.69 395 VAL A O 1
ATOM 2843 N N . THR A 1 396 ? 7.852 6.356 12.154 1.00 96.56 396 THR A N 1
ATOM 2844 C CA . THR A 1 396 ? 7.557 7.482 13.038 1.00 96.56 396 THR A CA 1
ATOM 2845 C C . THR A 1 396 ? 6.855 8.565 12.219 1.00 96.56 396 THR A C 1
ATOM 2847 O O . THR A 1 396 ? 7.358 8.962 11.168 1.00 96.56 396 THR A O 1
ATOM 2850 N N . LEU A 1 397 ? 5.712 9.047 12.700 1.00 95.31 397 LEU A N 1
ATOM 2851 C CA . LEU A 1 397 ? 5.058 10.258 12.216 1.00 95.31 397 LEU A CA 1
ATOM 2852 C C . LEU A 1 397 ? 5.412 11.412 13.145 1.00 95.31 397 LEU A C 1
ATOM 2854 O O . LEU A 1 397 ? 5.202 11.296 14.352 1.00 95.31 397 LEU A O 1
ATOM 2858 N N . ASP A 1 398 ? 5.910 12.508 12.586 1.00 92.44 398 ASP A N 1
ATOM 2859 C CA . ASP A 1 398 ? 5.959 13.800 13.263 1.00 92.44 398 ASP A CA 1
ATOM 2860 C C . ASP A 1 398 ? 4.809 14.674 12.742 1.00 92.44 398 ASP A C 1
ATOM 2862 O O . ASP A 1 398 ? 4.707 14.994 11.554 1.00 92.44 398 ASP A O 1
ATOM 2866 N N . LEU A 1 399 ? 3.905 14.980 13.667 1.00 86.25 399 LEU A N 1
ATOM 2867 C CA . LEU A 1 399 ? 2.661 15.707 13.472 1.00 86.25 399 LEU A CA 1
ATOM 2868 C C . LEU A 1 399 ? 2.802 17.174 13.892 1.00 86.25 399 LEU A C 1
ATOM 2870 O O . LEU A 1 399 ? 1.852 17.930 13.768 1.00 86.25 399 LEU A O 1
ATOM 2874 N N . ALA A 1 400 ? 3.964 17.630 14.371 1.00 77.94 400 ALA A N 1
ATOM 2875 C CA . ALA A 1 400 ? 4.158 19.048 14.680 1.00 77.94 400 ALA A CA 1
ATOM 2876 C C . ALA A 1 400 ? 4.047 19.930 13.420 1.00 77.94 400 ALA A C 1
ATOM 2878 O O . ALA A 1 400 ? 3.645 21.091 13.495 1.00 77.94 400 ALA A O 1
ATOM 2879 N N . ALA A 1 401 ? 4.360 19.365 12.250 1.00 67.44 401 ALA A N 1
ATOM 2880 C CA . ALA A 1 401 ? 4.286 20.051 10.965 1.00 67.44 401 ALA A CA 1
ATOM 2881 C C . ALA A 1 401 ? 2.854 20.258 10.435 1.00 67.44 401 ALA A C 1
ATOM 2883 O O . ALA A 1 401 ? 2.669 21.112 9.568 1.00 67.44 401 ALA A O 1
ATOM 2884 N N . THR A 1 402 ? 1.841 19.553 10.961 1.00 65.38 402 THR A N 1
ATOM 2885 C CA . THR A 1 402 ? 0.447 19.702 10.497 1.00 65.38 402 THR A CA 1
ATOM 2886 C C . THR A 1 402 ? -0.165 21.052 10.885 1.00 65.38 402 THR A C 1
ATOM 2888 O O . THR A 1 402 ? -1.182 21.446 10.324 1.00 65.38 402 THR A O 1
ATOM 2891 N N . ALA A 1 403 ? 0.444 21.794 11.818 1.00 53.19 403 ALA A N 1
ATOM 2892 C CA . ALA A 1 403 ? -0.104 23.037 12.366 1.00 53.19 403 ALA A CA 1
ATOM 2893 C C . ALA A 1 403 ? -0.012 24.269 11.434 1.00 53.19 403 ALA A C 1
ATOM 2895 O O . ALA A 1 403 ? -0.469 25.345 11.819 1.00 53.19 403 ALA A O 1
ATOM 2896 N N . VAL A 1 404 ? 0.580 24.157 10.236 1.00 44.69 404 VAL A N 1
ATOM 2897 C CA . VAL A 1 404 ? 1.014 25.336 9.453 1.00 44.69 404 VAL A CA 1
ATOM 2898 C C . VAL A 1 404 ? 0.044 25.783 8.347 1.00 44.69 404 VAL A C 1
ATOM 2900 O O . VAL A 1 404 ? 0.181 26.898 7.856 1.00 44.69 404 VAL A O 1
ATOM 2903 N N . VAL A 1 405 ? -1.007 25.035 8.003 1.00 41.22 405 VAL A N 1
ATOM 2904 C CA . VAL A 1 405 ? -1.986 25.507 6.998 1.00 41.22 405 VAL A CA 1
ATOM 2905 C C . VAL A 1 405 ? -3.253 26.026 7.676 1.00 41.22 405 VAL A C 1
ATOM 2907 O O . VAL A 1 405 ? -4.327 25.442 7.585 1.00 41.22 405 VAL A O 1
ATOM 2910 N N . ARG A 1 406 ? -3.139 27.157 8.379 1.00 35.56 406 ARG A N 1
ATOM 2911 C CA . ARG A 1 406 ? -4.284 28.064 8.524 1.00 35.56 406 ARG A CA 1
ATOM 2912 C C . ARG A 1 406 ? -4.200 29.052 7.371 1.00 35.56 406 ARG A C 1
ATOM 2914 O O . ARG A 1 406 ? -3.307 29.896 7.363 1.00 35.56 406 ARG A O 1
ATOM 2921 N N . SER A 1 407 ? -5.106 28.944 6.402 1.00 36.62 407 SER A N 1
ATOM 2922 C CA . SER A 1 407 ? -5.323 30.025 5.438 1.00 36.62 407 SER A CA 1
ATOM 2923 C C . SER A 1 407 ? -5.517 31.338 6.209 1.00 36.62 407 SER A C 1
ATOM 2925 O O . SER A 1 407 ? -6.214 31.325 7.231 1.00 36.62 407 SER A O 1
ATOM 2927 N N . PRO A 1 408 ? -4.915 32.462 5.778 1.00 35.72 408 PRO A N 1
ATOM 2928 C CA . PRO A 1 408 ? -5.234 33.750 6.369 1.00 35.72 408 PRO A CA 1
ATOM 2929 C C . PRO A 1 408 ? -6.740 33.965 6.218 1.00 35.72 408 PRO A C 1
ATOM 2931 O O . PRO A 1 408 ? -7.300 33.736 5.143 1.00 35.72 408 PRO A O 1
ATOM 2934 N N . ALA A 1 409 ? -7.396 34.339 7.316 1.00 37.19 409 ALA A N 1
ATOM 2935 C CA . ALA A 1 409 ? -8.784 34.756 7.279 1.00 37.19 409 ALA A CA 1
ATOM 2936 C C . ALA A 1 409 ? -8.924 35.813 6.179 1.00 37.19 409 ALA A C 1
ATOM 2938 O O . ALA A 1 409 ? -8.205 36.812 6.179 1.00 37.19 409 ALA A O 1
ATOM 2939 N N . VAL A 1 410 ? -9.809 35.559 5.218 1.00 41.06 410 VAL A N 1
ATOM 2940 C CA . VAL A 1 410 ? -10.243 36.581 4.272 1.00 41.06 410 VAL A CA 1
ATOM 2941 C C . VAL A 1 410 ? -10.998 37.613 5.105 1.00 41.06 410 VAL A C 1
ATOM 2943 O O . VAL A 1 410 ? -12.174 37.431 5.412 1.00 41.06 410 VAL A O 1
ATOM 2946 N N . GLU A 1 411 ? -10.302 38.662 5.540 1.00 38.94 411 GLU A N 1
ATOM 2947 C CA . GLU A 1 411 ? -10.947 39.893 5.983 1.00 38.94 411 GLU A CA 1
ATOM 2948 C C . GLU A 1 411 ? -11.694 40.453 4.771 1.00 38.94 411 GLU A C 1
ATOM 2950 O O . GLU A 1 411 ? -11.099 40.943 3.810 1.00 38.94 411 GLU A O 1
ATOM 2955 N N . GLY A 1 412 ? -13.017 40.292 4.782 1.00 46.28 412 GLY A N 1
ATOM 2956 C CA . GLY A 1 412 ? -13.888 40.987 3.847 1.00 46.28 412 GLY A CA 1
ATOM 2957 C C . GLY A 1 412 ? -13.767 42.502 4.055 1.00 46.28 412 GLY A C 1
ATOM 2958 O O . GLY A 1 412 ? -13.575 42.942 5.192 1.00 46.28 412 GLY A O 1
ATOM 2959 N N . PRO A 1 413 ? -13.852 43.309 2.985 1.00 48.09 413 PRO A N 1
ATOM 2960 C CA . PRO A 1 413 ? -13.810 44.759 3.113 1.00 48.09 413 PRO A CA 1
ATOM 2961 C C . PRO A 1 413 ? -15.063 45.295 3.840 1.00 48.09 413 PRO A C 1
ATOM 2963 O O . PRO A 1 413 ? -16.100 44.624 3.814 1.00 48.09 413 PRO A O 1
ATOM 2966 N N . PRO A 1 414 ? -14.950 46.472 4.489 1.00 57.50 414 PRO A N 1
ATOM 2967 C CA . PRO A 1 414 ? -15.955 47.035 5.397 1.00 57.50 414 PRO A CA 1
ATOM 2968 C C . PRO A 1 414 ? -17.284 47.420 4.740 1.00 57.50 414 PRO A C 1
ATOM 2970 O O . PRO A 1 414 ? -17.280 47.794 3.542 1.00 57.50 414 PRO A O 1
#

Solvent-accessible surface area (backbone atoms only — not comparable to full-atom values): 25088 Å² total; per-residue (Å²): 139,82,90,79,90,84,88,87,84,89,83,84,87,83,87,87,86,83,86,89,89,80,91,85,80,86,91,84,89,82,83,89,78,79,82,80,81,78,77,81,79,82,77,75,91,73,90,74,95,66,91,72,79,75,76,80,68,64,66,36,48,37,23,33,27,65,45,61,56,91,50,36,38,30,27,37,36,82,68,59,82,63,47,77,32,39,40,46,96,78,40,44,34,34,58,74,47,88,49,59,76,90,71,60,42,60,75,38,43,35,41,31,30,42,30,92,91,46,78,33,34,38,38,35,39,39,38,49,31,45,52,54,27,32,26,66,39,57,80,87,42,46,33,36,28,40,30,44,95,88,63,39,74,46,59,34,36,40,46,80,85,21,42,66,58,29,39,75,37,41,76,60,70,50,62,44,22,46,44,46,30,32,23,25,66,47,98,95,37,39,32,40,44,37,46,28,54,52,46,54,99,48,42,60,90,59,72,73,54,60,77,87,85,70,78,68,60,54,61,48,66,14,15,31,35,53,47,54,49,68,64,63,76,73,81,77,79,69,84,74,80,72,77,81,75,83,75,88,74,79,90,82,85,90,83,90,81,89,85,84,86,87,90,88,89,83,89,80,83,87,85,84,87,81,88,79,87,80,87,74,89,76,86,86,68,88,90,76,80,85,90,76,70,51,46,51,64,66,26,24,24,32,28,40,29,31,45,62,85,88,25,66,21,55,81,84,42,52,72,24,48,45,84,63,66,70,41,38,62,66,34,38,34,35,43,28,28,65,73,78,66,33,64,45,81,36,33,24,74,46,55,15,39,59,46,11,64,36,54,30,54,24,63,81,78,50,77,31,48,51,6,40,62,37,27,20,22,57,44,44,33,33,47,44,67,44,50,79,83,62,27,43,37,33,27,38,37,37,49,70,64,41,74,70,81,68,76,78,77,82,78,73,83,134